Protein AF-A0A6V7U8D4-F1 (afdb_monomer_lite)

pLDDT: mean 75.94, std 15.16, range [25.27, 96.06]

Structure (mmCIF, N/CA/C/O backbone):
data_AF-A0A6V7U8D4-F1
#
_entry.id   AF-A0A6V7U8D4-F1
#
loop_
_atom_site.group_PDB
_atom_site.id
_atom_site.type_symbol
_atom_site.label_atom_id
_atom_site.label_alt_id
_atom_site.label_comp_id
_atom_site.label_asym_id
_atom_site.label_entity_id
_atom_site.label_seq_id
_atom_site.pdbx_PDB_ins_code
_atom_site.Cartn_x
_atom_site.Cartn_y
_atom_site.Cartn_z
_atom_site.occupancy
_atom_site.B_iso_or_equiv
_atom_site.auth_seq_id
_atom_site.auth_comp_id
_atom_site.auth_asym_id
_atom_site.auth_atom_id
_atom_site.pdbx_PDB_model_num
ATOM 1 N N . MET A 1 1 ? 25.204 23.123 -40.409 1.00 36.44 1 MET A N 1
ATOM 2 C CA . MET A 1 1 ? 25.335 21.677 -40.102 1.00 36.44 1 MET A CA 1
ATOM 3 C C . MET A 1 1 ? 24.260 21.137 -39.145 1.00 36.44 1 MET A C 1
ATOM 5 O O . MET A 1 1 ? 23.869 19.994 -39.330 1.00 36.44 1 MET A O 1
ATOM 9 N N . GLN A 1 2 ? 23.699 21.917 -38.206 1.00 28.41 2 GLN A N 1
ATOM 10 C CA . GLN A 1 2 ? 22.570 21.475 -37.353 1.00 28.41 2 GLN A CA 1
ATOM 11 C C . GLN A 1 2 ? 21.243 21.223 -38.108 1.00 28.41 2 GLN A C 1
ATOM 13 O O . GLN A 1 2 ? 20.547 20.263 -37.793 1.00 28.41 2 GLN A O 1
ATOM 18 N N . ASN A 1 3 ? 20.927 21.983 -39.168 1.00 29.02 3 ASN A N 1
ATOM 19 C CA . ASN A 1 3 ? 19.695 21.773 -39.959 1.00 29.02 3 ASN A CA 1
ATOM 20 C C . ASN A 1 3 ? 19.653 20.443 -40.745 1.00 29.02 3 ASN A C 1
ATOM 22 O O . ASN A 1 3 ? 18.569 19.924 -41.016 1.00 29.02 3 ASN A O 1
ATOM 26 N N . ASN A 1 4 ? 20.810 19.852 -41.071 1.00 34.81 4 ASN A N 1
ATOM 27 C CA . ASN A 1 4 ? 20.862 18.547 -41.741 1.00 34.81 4 ASN A CA 1
ATOM 28 C C . ASN A 1 4 ? 20.715 17.369 -40.763 1.00 34.81 4 ASN A C 1
ATOM 30 O O . ASN A 1 4 ? 20.136 16.364 -41.154 1.00 34.81 4 ASN A O 1
ATOM 34 N N . LYS A 1 5 ? 21.149 17.496 -39.494 1.00 42.06 5 LYS A N 1
ATOM 35 C CA . LYS A 1 5 ? 20.933 16.450 -38.470 1.00 42.06 5 LYS A CA 1
ATOM 36 C C . LYS A 1 5 ? 19.443 16.309 -38.108 1.00 42.06 5 LYS A C 1
ATOM 38 O O . LYS A 1 5 ? 18.918 15.196 -38.108 1.00 42.06 5 LYS A O 1
ATOM 43 N N . ASN A 1 6 ? 18.732 17.430 -37.945 1.00 40.34 6 ASN A N 1
ATOM 44 C CA . ASN A 1 6 ? 17.290 17.429 -37.652 1.00 40.34 6 ASN A CA 1
ATOM 45 C C . ASN A 1 6 ? 16.436 16.846 -38.793 1.00 40.34 6 ASN A C 1
ATOM 47 O O . ASN A 1 6 ? 15.439 16.173 -38.537 1.00 40.34 6 ASN A O 1
ATOM 51 N N . SER A 1 7 ? 16.811 17.072 -40.057 1.00 39.91 7 SER A N 1
ATOM 52 C CA . SER A 1 7 ? 16.085 16.502 -41.201 1.00 39.91 7 SER A CA 1
ATOM 53 C C . SER A 1 7 ? 16.335 14.999 -41.350 1.00 39.91 7 SER A C 1
ATOM 55 O O . SER A 1 7 ? 15.385 14.254 -41.594 1.00 39.91 7 SER A O 1
ATOM 57 N N . SER A 1 8 ? 17.560 14.518 -41.112 1.00 50.66 8 SER A N 1
ATOM 58 C CA . SER A 1 8 ? 17.844 13.077 -41.065 1.00 50.66 8 SER A CA 1
ATOM 59 C C . SER A 1 8 ? 17.118 12.362 -39.921 1.00 50.66 8 SER A C 1
ATOM 61 O O . SER A 1 8 ? 16.532 11.306 -40.153 1.00 50.66 8 SER A O 1
ATOM 63 N N . GLU A 1 9 ? 17.057 12.943 -38.720 1.00 53.59 9 GLU A N 1
ATOM 64 C CA . GLU A 1 9 ? 16.311 12.370 -37.589 1.00 53.59 9 GLU A CA 1
ATOM 65 C C . GLU A 1 9 ? 14.800 12.340 -37.847 1.00 53.59 9 GLU A C 1
ATOM 67 O O . GLU A 1 9 ? 14.152 11.322 -37.607 1.00 53.59 9 GLU A O 1
ATOM 72 N N . GLN A 1 10 ? 14.229 13.398 -38.430 1.00 54.47 10 GLN A N 1
ATOM 73 C CA . GLN A 1 10 ? 12.813 13.415 -38.813 1.00 54.47 10 GLN A CA 1
ATOM 74 C C . GLN A 1 10 ? 12.480 12.374 -39.892 1.00 54.47 10 GLN A C 1
ATOM 76 O O . GLN A 1 10 ? 11.413 11.756 -39.849 1.00 54.47 10 GLN A O 1
ATOM 81 N N . ILE A 1 11 ? 13.384 12.141 -40.850 1.00 58.38 11 ILE A N 1
ATOM 82 C CA . ILE A 1 11 ? 13.230 11.091 -41.868 1.00 58.38 11 ILE A CA 1
ATOM 83 C C . ILE A 1 11 ? 13.314 9.698 -41.227 1.00 58.38 11 ILE A C 1
ATOM 85 O O . ILE A 1 11 ? 12.530 8.816 -41.584 1.00 58.38 11 ILE A O 1
ATOM 89 N N . LEU A 1 12 ? 14.210 9.497 -40.257 1.00 60.81 12 LEU A N 1
ATOM 90 C CA . LEU A 1 12 ? 14.325 8.249 -39.500 1.00 60.81 12 LEU A CA 1
ATOM 91 C C . LEU A 1 12 ? 13.067 7.979 -38.662 1.00 60.81 12 LEU A C 1
ATOM 93 O O . LEU A 1 12 ? 12.501 6.892 -38.754 1.00 60.81 12 LEU A O 1
ATOM 97 N N . VAL A 1 13 ? 12.555 8.973 -37.934 1.00 61.72 13 VAL A N 1
ATOM 98 C CA . VAL A 1 13 ? 11.319 8.854 -37.138 1.00 61.72 13 VAL A CA 1
ATOM 99 C C . VAL A 1 13 ? 10.115 8.523 -38.024 1.00 61.72 13 VAL A C 1
ATOM 101 O O . VAL A 1 13 ? 9.354 7.609 -37.710 1.00 61.72 13 VAL A O 1
ATOM 104 N N . ARG A 1 14 ? 9.967 9.187 -39.181 1.00 64.56 14 ARG A N 1
ATOM 105 C CA . ARG A 1 14 ? 8.886 8.891 -40.143 1.00 64.56 14 ARG A CA 1
ATOM 106 C C . ARG A 1 14 ? 8.943 7.462 -40.686 1.00 64.56 14 ARG A C 1
ATOM 108 O O . ARG A 1 14 ? 7.897 6.885 -40.961 1.00 64.56 14 ARG A O 1
ATOM 115 N N . ARG A 1 15 ? 10.140 6.891 -40.837 1.00 68.25 15 ARG A N 1
ATOM 116 C CA . ARG A 1 15 ? 10.343 5.520 -41.338 1.00 68.25 15 ARG A CA 1
ATOM 117 C C . ARG A 1 15 ? 10.175 4.449 -40.264 1.00 68.25 15 ARG A C 1
ATOM 119 O O . ARG A 1 15 ? 9.804 3.332 -40.599 1.00 68.25 15 ARG A O 1
ATOM 126 N N . LEU A 1 16 ? 10.438 4.778 -39.000 1.00 72.06 16 LEU A N 1
ATOM 127 C CA . LEU A 1 16 ? 10.245 3.869 -37.866 1.00 72.06 16 LEU A CA 1
ATOM 128 C C . LEU A 1 16 ? 8.795 3.873 -37.355 1.00 72.06 16 LEU A C 1
ATOM 130 O O . LEU A 1 16 ? 8.356 2.884 -36.775 1.00 72.06 16 LEU A O 1
ATOM 134 N N . ARG A 1 17 ? 8.028 4.942 -37.613 1.00 76.38 17 ARG A N 1
ATOM 135 C CA . ARG A 1 17 ? 6.623 5.085 -37.192 1.00 76.38 17 ARG A CA 1
ATOM 136 C C . ARG A 1 17 ? 5.711 3.918 -37.609 1.00 76.38 17 ARG A C 1
ATOM 138 O O . ARG A 1 17 ? 5.035 3.402 -36.729 1.00 76.38 17 ARG A O 1
ATOM 145 N N . PRO A 1 18 ? 5.751 3.398 -38.854 1.00 79.31 18 PRO A N 1
ATOM 146 C CA . PRO A 1 18 ? 4.948 2.231 -39.230 1.00 79.31 18 PRO A CA 1
ATOM 147 C C . PRO A 1 18 ? 5.282 0.965 -38.427 1.00 79.31 18 PRO A C 1
ATOM 149 O O . PRO A 1 18 ? 4.420 0.109 -38.241 1.00 79.31 18 PRO A O 1
ATOM 152 N N . ILE A 1 19 ? 6.529 0.836 -37.954 1.00 78.56 19 ILE A N 1
ATOM 153 C CA . ILE A 1 19 ? 6.957 -0.284 -37.108 1.00 78.56 19 ILE A CA 1
ATOM 154 C C . ILE A 1 19 ? 6.398 -0.099 -35.692 1.00 78.56 19 ILE A C 1
ATOM 156 O O . ILE A 1 19 ? 5.855 -1.053 -35.142 1.00 78.56 19 ILE A O 1
ATOM 160 N N . TYR A 1 20 ? 6.464 1.116 -35.132 1.00 81.12 20 TYR A N 1
ATOM 161 C CA . TYR A 1 20 ? 5.838 1.442 -33.843 1.00 81.12 20 TYR A CA 1
ATOM 162 C C . TYR A 1 20 ? 4.322 1.216 -33.872 1.00 81.12 20 TYR A C 1
ATOM 164 O O . TYR A 1 20 ? 3.817 0.456 -33.053 1.00 81.12 20 TYR A O 1
ATOM 172 N N . ASP A 1 21 ? 3.623 1.745 -34.881 1.00 81.69 21 ASP A N 1
ATOM 173 C CA . ASP A 1 21 ? 2.170 1.592 -35.032 1.00 81.69 21 ASP A CA 1
ATOM 174 C C . ASP A 1 21 ? 1.763 0.105 -35.122 1.00 81.69 21 ASP A C 1
ATOM 176 O O . ASP A 1 21 ? 0.756 -0.319 -34.554 1.00 81.69 21 ASP A O 1
ATOM 180 N N . ALA A 1 22 ? 2.560 -0.723 -35.811 1.00 77.81 22 ALA A N 1
ATOM 181 C CA . ALA A 1 22 ? 2.316 -2.161 -35.915 1.00 77.81 22 ALA A CA 1
ATOM 182 C C . ALA A 1 22 ? 2.596 -2.918 -34.604 1.00 77.81 22 ALA A C 1
ATOM 184 O O . ALA A 1 22 ? 1.916 -3.906 -34.313 1.00 77.81 22 ALA A O 1
ATOM 185 N N . ILE A 1 23 ? 3.582 -2.472 -33.821 1.00 79.56 23 ILE A N 1
ATOM 186 C CA . ILE A 1 23 ? 3.894 -3.029 -32.500 1.00 79.56 23 ILE A CA 1
ATOM 187 C C . ILE A 1 23 ? 2.801 -2.660 -31.489 1.00 79.56 23 ILE A C 1
ATOM 189 O O . ILE A 1 23 ? 2.349 -3.541 -30.756 1.00 79.56 23 ILE A O 1
ATOM 193 N N . ASP A 1 24 ? 2.340 -1.409 -31.484 1.00 78.81 24 ASP A N 1
ATOM 194 C CA . ASP A 1 24 ? 1.295 -0.913 -30.578 1.00 78.81 24 ASP A CA 1
ATOM 195 C C . ASP A 1 24 ? -0.073 -1.533 -30.893 1.00 78.81 24 ASP A C 1
ATOM 197 O O . ASP A 1 24 ? -0.839 -1.861 -29.988 1.00 78.81 24 ASP A O 1
ATOM 201 N N . ALA A 1 25 ? -0.347 -1.814 -32.172 1.00 78.06 25 ALA A N 1
ATOM 202 C CA . ALA A 1 25 ? -1.522 -2.569 -32.607 1.00 78.06 25 ALA A CA 1
ATOM 203 C C . ALA A 1 25 ? -1.447 -4.084 -32.304 1.00 78.06 25 ALA A C 1
ATOM 205 O O . ALA A 1 25 ? -2.365 -4.826 -32.660 1.00 78.06 25 ALA A O 1
ATOM 206 N N . GLY A 1 26 ? -0.349 -4.581 -31.717 1.00 75.88 26 GLY A N 1
ATOM 207 C CA . GLY A 1 26 ? -0.133 -6.008 -31.445 1.00 75.88 26 GLY A CA 1
ATOM 208 C C . GLY A 1 26 ? 0.075 -6.874 -32.698 1.00 75.88 26 GLY A C 1
ATOM 209 O O . GLY A 1 26 ? 0.058 -8.104 -32.621 1.00 75.88 26 GLY A O 1
ATOM 210 N N . GLN A 1 27 ? 0.286 -6.266 -33.871 1.00 80.00 27 GLN A N 1
ATOM 211 C CA . GLN A 1 27 ? 0.456 -6.946 -35.161 1.00 80.00 27 GLN A CA 1
ATOM 212 C C . GLN A 1 27 ? 1.933 -7.274 -35.435 1.00 80.00 27 GLN A C 1
ATOM 214 O O . GLN A 1 27 ? 2.533 -6.824 -36.413 1.00 80.00 27 GLN A O 1
ATOM 219 N N . TYR A 1 28 ? 2.541 -8.110 -34.594 1.00 78.56 28 TYR A N 1
ATOM 220 C CA . TYR A 1 28 ? 3.995 -8.316 -34.602 1.00 78.56 28 TYR A CA 1
ATOM 221 C C . TYR A 1 28 ? 4.561 -8.933 -35.897 1.00 78.56 28 TYR A C 1
ATOM 223 O O . TYR A 1 28 ? 5.656 -8.575 -36.319 1.00 78.56 28 TYR A O 1
ATOM 231 N N . LYS A 1 29 ? 3.812 -9.802 -36.595 1.00 78.44 29 LYS A N 1
ATOM 232 C CA . LYS A 1 29 ? 4.232 -10.340 -37.909 1.00 78.44 29 LYS A CA 1
ATOM 233 C C . LYS A 1 29 ? 4.345 -9.239 -38.970 1.00 78.44 29 LYS A C 1
ATOM 235 O O . LYS A 1 29 ? 5.261 -9.258 -39.785 1.00 78.44 29 LYS A O 1
ATOM 240 N N . LYS A 1 30 ? 3.429 -8.267 -38.935 1.00 80.62 30 LYS A N 1
ATOM 241 C CA . LYS A 1 30 ? 3.444 -7.098 -39.820 1.00 80.62 30 LYS A CA 1
ATOM 242 C C . LYS A 1 30 ? 4.598 -6.164 -39.458 1.00 80.62 30 LYS A C 1
ATOM 244 O O . LYS A 1 30 ? 5.289 -5.698 -40.354 1.00 80.62 30 LYS A O 1
ATOM 249 N N . ALA A 1 31 ? 4.856 -5.970 -38.163 1.00 81.06 31 ALA A N 1
ATOM 250 C CA . ALA A 1 31 ? 5.999 -5.192 -37.688 1.00 81.06 31 ALA A CA 1
ATOM 251 C C . ALA A 1 31 ? 7.344 -5.759 -38.182 1.00 81.06 31 ALA A C 1
ATOM 253 O O . ALA A 1 31 ? 8.197 -4.991 -38.619 1.00 81.06 31 ALA A O 1
ATOM 254 N N . ILE A 1 32 ? 7.515 -7.089 -38.194 1.00 81.50 32 ILE A N 1
ATOM 255 C CA . ILE A 1 32 ? 8.723 -7.743 -38.735 1.00 81.50 32 ILE A CA 1
ATOM 256 C C . ILE A 1 32 ? 8.873 -7.462 -40.237 1.00 81.50 32 ILE A C 1
ATOM 258 O O . ILE A 1 32 ? 9.949 -7.068 -40.677 1.00 81.50 32 ILE A O 1
ATOM 262 N N . LEU A 1 33 ? 7.793 -7.594 -41.016 1.00 84.25 33 LEU A N 1
ATOM 263 C CA . LEU A 1 33 ? 7.818 -7.324 -42.459 1.00 84.25 33 LEU A CA 1
ATOM 264 C C . LEU A 1 33 ? 8.163 -5.862 -42.774 1.00 84.25 33 LEU A C 1
ATOM 266 O O . LEU A 1 33 ? 8.938 -5.598 -43.692 1.00 84.25 33 LEU A O 1
ATOM 270 N N . GLU A 1 34 ? 7.600 -4.911 -42.027 1.00 81.62 34 GLU A N 1
ATOM 271 C CA . GLU A 1 34 ? 7.931 -3.491 -42.184 1.00 81.62 34 GLU A CA 1
ATOM 272 C C . GLU A 1 34 ? 9.378 -3.197 -41.770 1.00 81.62 34 GLU A C 1
ATOM 274 O O . GLU A 1 34 ? 10.078 -2.459 -42.467 1.00 81.62 34 GLU A O 1
ATOM 279 N N . ALA A 1 35 ? 9.879 -3.837 -40.711 1.00 80.81 35 ALA A N 1
ATOM 280 C CA . ALA A 1 35 ? 11.279 -3.722 -40.326 1.00 80.81 35 ALA A CA 1
ATOM 281 C C . ALA A 1 35 ? 12.224 -4.293 -41.400 1.00 80.81 35 ALA A C 1
ATOM 283 O O . ALA A 1 35 ? 13.193 -3.632 -41.769 1.00 80.81 35 ALA A O 1
ATOM 284 N N . ASP A 1 36 ? 11.916 -5.453 -41.987 1.00 82.62 36 ASP A N 1
ATOM 285 C CA . ASP A 1 36 ? 12.707 -6.043 -43.076 1.00 82.62 36 ASP A CA 1
ATOM 286 C C . ASP A 1 36 ? 12.713 -5.166 -44.338 1.00 82.62 36 ASP A C 1
ATOM 288 O O . ASP A 1 36 ? 13.739 -5.051 -45.011 1.00 82.62 36 ASP A O 1
ATOM 292 N N . LYS A 1 37 ? 11.600 -4.491 -44.658 1.00 83.00 37 LYS A N 1
ATOM 293 C CA . LYS A 1 37 ? 11.551 -3.513 -45.762 1.00 83.00 37 LYS A CA 1
ATOM 294 C C . LYS A 1 37 ? 12.491 -2.334 -45.519 1.00 83.00 37 LYS A C 1
ATOM 296 O O . LYS A 1 37 ? 13.151 -1.881 -46.456 1.00 83.00 37 LYS A O 1
ATOM 301 N N . VAL A 1 38 ? 12.548 -1.834 -44.284 1.00 79.31 38 VAL A N 1
ATOM 302 C CA . VAL A 1 38 ? 13.446 -0.736 -43.903 1.00 79.31 38 VAL A CA 1
ATOM 303 C C . VAL A 1 38 ? 14.904 -1.197 -43.950 1.00 79.31 38 VAL A C 1
ATOM 305 O O . VAL A 1 38 ? 15.729 -0.505 -44.546 1.00 79.31 38 VAL A O 1
ATOM 308 N N . LEU A 1 39 ? 15.211 -2.387 -43.427 1.00 78.38 39 LEU A N 1
ATOM 309 C CA . LEU A 1 39 ? 16.568 -2.944 -43.400 1.00 78.38 39 LEU A CA 1
ATOM 310 C C . LEU A 1 39 ? 17.107 -3.297 -44.794 1.00 78.38 39 LEU A C 1
ATOM 312 O O . LEU A 1 39 ? 18.297 -3.128 -45.041 1.00 78.38 39 LEU A O 1
ATOM 316 N N . LYS A 1 40 ? 16.247 -3.707 -45.739 1.00 78.25 40 LYS A N 1
ATOM 317 C CA . LYS A 1 40 ? 16.637 -3.918 -47.148 1.00 78.25 40 LYS A CA 1
ATOM 318 C C . LYS A 1 40 ? 17.056 -2.627 -47.855 1.00 78.25 40 LYS A C 1
ATOM 320 O O . LYS A 1 40 ? 17.917 -2.666 -48.724 1.00 78.25 40 LYS A O 1
ATOM 325 N N . LYS A 1 41 ? 16.433 -1.494 -47.511 1.00 74.12 41 LYS A N 1
ATOM 326 C CA . LYS A 1 41 ? 16.740 -0.183 -48.111 1.00 74.12 41 LYS A CA 1
ATOM 327 C C . LYS A 1 41 ? 17.881 0.538 -47.394 1.00 74.12 41 LYS A C 1
ATOM 329 O O . LYS A 1 41 ? 18.626 1.278 -48.025 1.00 74.12 41 LYS A O 1
ATOM 334 N N . HIS A 1 42 ? 18.003 0.335 -46.086 1.00 69.94 42 HIS A N 1
ATOM 335 C CA . HIS A 1 42 ? 19.010 0.959 -45.236 1.00 69.94 42 HIS A CA 1
ATOM 336 C C . HIS A 1 42 ? 19.484 -0.047 -44.185 1.00 69.94 42 HIS A C 1
ATOM 338 O O . HIS A 1 42 ? 18.926 -0.136 -43.090 1.00 69.94 42 HIS A O 1
ATOM 344 N N . SER A 1 43 ? 20.530 -0.800 -44.522 1.00 64.44 43 SER A N 1
ATOM 345 C CA . SER A 1 43 ? 21.027 -1.901 -43.691 1.00 64.44 43 SER A CA 1
ATOM 346 C C . SER A 1 43 ? 21.545 -1.451 -42.322 1.00 64.44 43 SER A C 1
ATOM 348 O O . SER A 1 43 ? 21.484 -2.244 -41.386 1.00 64.44 43 SER A O 1
ATOM 350 N N . GLN A 1 44 ? 21.993 -0.197 -42.177 1.00 66.44 44 GLN A N 1
ATOM 351 C CA . GLN A 1 44 ? 22.636 0.348 -40.968 1.00 66.44 44 GLN A CA 1
ATOM 352 C C . GLN A 1 44 ? 21.694 1.070 -39.984 1.00 66.44 44 GLN A C 1
ATOM 354 O O . GLN A 1 44 ? 22.155 1.657 -39.014 1.00 66.44 44 GLN A O 1
ATOM 359 N N . ILE A 1 45 ? 20.366 1.055 -40.174 1.00 73.88 45 ILE A N 1
ATOM 360 C CA . ILE A 1 45 ? 19.467 1.718 -39.207 1.00 73.88 45 ILE A CA 1
ATOM 361 C C . ILE A 1 45 ? 19.316 0.850 -37.949 1.00 73.88 45 ILE A C 1
ATOM 363 O O . ILE A 1 45 ? 18.455 -0.032 -37.878 1.00 73.88 45 ILE A O 1
ATOM 367 N N . ASN A 1 46 ? 20.113 1.160 -36.926 1.00 72.38 46 ASN A N 1
ATOM 368 C CA . ASN A 1 46 ? 20.133 0.453 -35.643 1.00 72.38 46 ASN A CA 1
ATOM 369 C C . ASN A 1 46 ? 18.766 0.441 -34.930 1.00 72.38 46 ASN A C 1
ATOM 371 O O . ASN A 1 46 ? 18.359 -0.583 -34.379 1.00 72.38 46 ASN A O 1
ATOM 375 N N . GLY A 1 47 ? 17.978 1.517 -35.044 1.00 70.94 47 GLY A N 1
ATOM 376 C CA . GLY A 1 47 ? 16.609 1.567 -34.513 1.00 70.94 47 GLY A CA 1
ATOM 377 C C . GLY A 1 47 ? 15.655 0.545 -35.151 1.00 70.94 47 GLY A C 1
ATOM 378 O O . GLY A 1 47 ? 14.854 -0.072 -34.454 1.00 70.94 47 GLY A O 1
ATOM 379 N N . ALA A 1 48 ? 15.767 0.293 -36.460 1.00 74.62 48 ALA A N 1
ATOM 380 C CA . ALA A 1 48 ? 14.926 -0.687 -37.154 1.00 74.62 48 ALA A CA 1
ATOM 381 C C . ALA A 1 48 ? 15.305 -2.126 -36.772 1.00 74.62 48 ALA A C 1
ATOM 383 O O . ALA A 1 48 ? 14.426 -2.970 -36.602 1.00 74.62 48 ALA A O 1
ATOM 384 N N . ARG A 1 49 ? 16.603 -2.394 -36.572 1.00 79.31 49 ARG A N 1
ATOM 385 C CA . ARG A 1 49 ? 17.098 -3.679 -36.054 1.00 79.31 49 ARG A CA 1
ATOM 386 C C . ARG A 1 49 ? 16.604 -3.931 -34.624 1.00 79.31 49 ARG A C 1
ATOM 388 O O . ARG A 1 49 ? 16.127 -5.026 -34.339 1.00 79.31 49 ARG A O 1
ATOM 395 N N . ALA A 1 50 ? 16.645 -2.916 -33.755 1.00 80.44 50 ALA A N 1
ATOM 396 C CA . ALA A 1 50 ? 16.157 -3.016 -32.378 1.00 80.44 50 ALA A CA 1
ATOM 397 C C . ALA A 1 50 ? 14.643 -3.287 -32.323 1.00 80.44 50 ALA A C 1
ATOM 399 O O . ALA A 1 50 ? 14.196 -4.167 -31.591 1.00 80.44 50 ALA A O 1
ATOM 400 N N . LEU A 1 51 ? 13.847 -2.599 -33.150 1.00 81.69 51 LEU A N 1
ATOM 401 C CA . LEU A 1 51 ? 12.403 -2.846 -33.234 1.00 81.69 51 LEU A CA 1
ATOM 402 C C . LEU A 1 51 ? 12.065 -4.197 -33.876 1.00 81.69 51 LEU A C 1
ATOM 404 O O . LEU A 1 51 ? 11.103 -4.840 -33.456 1.00 81.69 51 LEU A O 1
ATOM 408 N N . LYS A 1 52 ? 12.866 -4.669 -34.843 1.00 81.75 52 LYS A N 1
ATOM 409 C CA . LYS A 1 52 ? 12.755 -6.038 -35.368 1.00 81.75 52 LYS A CA 1
ATOM 410 C C . LYS A 1 52 ? 12.995 -7.060 -34.260 1.00 81.75 52 LYS A C 1
ATOM 412 O O . LYS A 1 52 ? 12.187 -7.971 -34.103 1.00 81.75 52 LYS A O 1
ATOM 417 N N . ALA A 1 53 ? 14.062 -6.895 -33.475 1.00 80.31 53 ALA A N 1
ATOM 418 C CA . ALA A 1 53 ? 14.352 -7.762 -32.336 1.00 80.31 53 ALA A CA 1
ATOM 419 C C . ALA A 1 53 ? 13.200 -7.747 -31.317 1.00 80.31 53 ALA A C 1
ATOM 421 O O . ALA A 1 53 ? 12.759 -8.810 -30.886 1.00 80.31 53 ALA A O 1
ATOM 422 N N . LEU A 1 54 ? 12.635 -6.573 -31.012 1.00 80.62 54 LEU A N 1
ATOM 423 C CA . LEU A 1 54 ? 11.477 -6.441 -30.125 1.00 80.62 54 LEU A CA 1
ATOM 424 C C . LEU A 1 54 ? 10.247 -7.184 -30.665 1.00 80.62 54 LEU A C 1
ATOM 426 O O . LEU A 1 54 ? 9.608 -7.946 -29.942 1.00 80.62 54 LEU A O 1
ATOM 430 N N . ALA A 1 55 ? 9.926 -7.007 -31.948 1.00 79.94 55 ALA A N 1
ATOM 431 C CA . ALA A 1 55 ? 8.811 -7.701 -32.582 1.00 79.94 55 ALA A CA 1
ATOM 432 C C . ALA A 1 55 ? 9.027 -9.226 -32.601 1.00 79.94 55 ALA A C 1
ATOM 434 O O . ALA A 1 55 ? 8.093 -9.974 -32.314 1.00 79.94 55 ALA A O 1
ATOM 435 N N . LEU A 1 56 ? 10.254 -9.695 -32.860 1.00 79.00 56 LEU A N 1
ATOM 436 C CA . LEU A 1 56 ? 10.618 -11.114 -32.796 1.00 79.00 56 LEU A CA 1
ATOM 437 C C . LEU A 1 56 ? 10.439 -11.683 -31.382 1.00 79.00 56 LEU A C 1
ATOM 439 O O . LEU A 1 56 ? 9.803 -12.728 -31.231 1.00 79.00 56 LEU A O 1
ATOM 443 N N . ILE A 1 57 ? 10.899 -10.974 -30.347 1.00 75.56 57 ILE A N 1
ATOM 444 C CA . ILE A 1 57 ? 10.729 -11.371 -28.939 1.00 75.56 57 ILE A CA 1
ATOM 445 C C . ILE A 1 57 ? 9.242 -11.466 -28.579 1.00 75.56 57 ILE A C 1
ATOM 447 O O . ILE A 1 57 ? 8.808 -12.471 -28.012 1.00 75.56 57 ILE A O 1
ATOM 451 N N . ARG A 1 58 ? 8.432 -10.477 -28.978 1.00 74.31 58 ARG A N 1
ATOM 452 C CA . ARG A 1 58 ? 6.980 -10.484 -28.738 1.00 74.31 58 ARG A CA 1
ATOM 453 C C . ARG A 1 58 ? 6.247 -11.575 -29.515 1.00 74.31 58 ARG A C 1
ATOM 455 O O . ARG A 1 58 ? 5.309 -12.154 -28.976 1.00 74.31 58 ARG A O 1
ATOM 462 N N . THR A 1 59 ? 6.686 -11.925 -30.732 1.00 74.25 59 THR A N 1
ATOM 463 C CA . THR A 1 59 ? 6.143 -13.098 -31.449 1.00 74.25 59 THR A CA 1
ATOM 464 C C . THR A 1 59 ? 6.539 -14.428 -30.819 1.00 74.25 59 THR A C 1
ATOM 466 O O . THR A 1 59 ? 5.749 -15.367 -30.861 1.00 74.25 59 THR A O 1
ATOM 469 N N . GLY A 1 60 ? 7.750 -14.527 -30.261 1.00 61.75 60 GLY A N 1
ATOM 470 C CA . GLY A 1 60 ? 8.260 -15.743 -29.624 1.00 61.75 60 GLY A CA 1
ATOM 471 C C . GLY A 1 60 ? 7.667 -16.000 -28.237 1.00 61.75 60 GLY A C 1
ATOM 472 O O . GLY A 1 60 ? 7.734 -17.119 -27.739 1.00 61.75 60 GLY A O 1
ATOM 473 N N . LYS A 1 61 ? 7.042 -14.991 -27.622 1.00 53.50 61 LYS A N 1
ATOM 474 C CA . LYS A 1 61 ? 6.543 -15.030 -26.242 1.00 53.50 61 LYS A CA 1
ATOM 475 C C . LYS A 1 61 ? 5.255 -15.824 -26.004 1.00 53.50 61 LYS A C 1
ATOM 477 O O . LYS A 1 61 ? 4.715 -15.753 -24.905 1.00 53.50 61 LYS A O 1
ATOM 482 N N . PHE A 1 62 ? 4.764 -16.592 -26.975 1.00 42.97 62 PHE A N 1
ATOM 483 C CA . PHE A 1 62 ? 3.512 -17.340 -26.807 1.00 42.97 62 PHE A CA 1
ATOM 484 C C . PHE A 1 62 ? 3.673 -18.760 -26.232 1.00 42.97 62 PHE A C 1
ATOM 486 O O . PHE A 1 62 ? 2.705 -19.510 -26.216 1.00 42.97 62 PHE A O 1
ATOM 493 N N . LEU A 1 63 ? 4.854 -19.171 -25.747 1.00 39.69 63 LEU A N 1
ATOM 494 C CA . LEU A 1 63 ? 5.019 -20.552 -25.267 1.00 39.69 63 LEU A CA 1
ATOM 495 C C . LEU A 1 63 ? 5.951 -20.724 -24.062 1.00 39.69 63 LEU A C 1
ATOM 497 O O . LEU A 1 63 ? 6.868 -21.534 -24.087 1.00 39.69 63 LEU A O 1
ATOM 501 N N . ILE A 1 64 ? 5.705 -19.987 -22.978 1.00 43.00 64 ILE A N 1
ATOM 502 C CA . ILE A 1 64 ? 6.260 -20.348 -21.665 1.00 43.00 64 ILE A CA 1
ATOM 503 C C . ILE A 1 64 ? 5.148 -20.203 -20.635 1.00 43.00 64 ILE A C 1
ATOM 505 O O . ILE A 1 64 ? 5.004 -19.148 -20.028 1.00 43.00 64 ILE A O 1
ATOM 509 N N . TYR A 1 65 ? 4.340 -21.251 -20.463 1.00 38.22 65 TYR A N 1
ATOM 510 C CA . TYR A 1 65 ? 3.595 -21.407 -19.209 1.00 38.22 65 TYR A CA 1
ATOM 511 C C . TYR A 1 65 ? 3.391 -22.846 -18.735 1.00 38.22 65 TYR A C 1
ATOM 513 O O . TYR A 1 65 ? 3.032 -23.034 -17.581 1.00 38.22 65 TYR A O 1
ATOM 521 N N . TYR A 1 66 ? 3.709 -23.874 -19.522 1.00 37.06 66 TYR A N 1
ATOM 522 C CA . TYR A 1 66 ? 3.756 -25.238 -19.001 1.00 37.06 66 TYR A CA 1
ATOM 523 C C . TYR A 1 66 ? 4.893 -26.014 -19.655 1.00 37.06 66 TYR A C 1
ATOM 525 O O . TYR A 1 66 ? 4.986 -26.044 -20.876 1.00 37.06 66 TYR A O 1
ATOM 533 N N . LEU A 1 67 ? 5.689 -26.660 -18.799 1.00 31.11 67 LEU A N 1
ATOM 534 C CA . LEU A 1 67 ? 6.778 -27.608 -19.066 1.00 31.11 67 LEU A CA 1
ATOM 535 C C . LEU A 1 67 ? 8.184 -26.995 -19.148 1.00 31.11 67 LEU A C 1
ATOM 537 O O . LEU A 1 67 ? 8.552 -26.292 -20.082 1.00 31.11 67 LEU A O 1
ATOM 541 N N . ASN A 1 68 ? 8.979 -27.348 -18.133 1.00 37.69 68 ASN A N 1
ATOM 542 C CA . ASN A 1 68 ? 10.438 -27.294 -18.088 1.00 37.69 68 ASN A CA 1
ATOM 543 C C . ASN A 1 68 ? 11.058 -27.952 -19.334 1.00 37.69 68 ASN A C 1
ATOM 545 O O . ASN A 1 68 ? 11.459 -29.115 -19.301 1.00 37.69 68 ASN A O 1
ATOM 549 N N . THR A 1 69 ? 11.156 -27.232 -20.449 1.00 36.41 69 THR A N 1
ATOM 550 C CA . THR A 1 69 ? 11.928 -27.689 -21.605 1.00 36.41 69 THR A CA 1
ATOM 551 C C . THR A 1 69 ? 12.608 -26.512 -22.287 1.00 36.41 69 THR A C 1
ATOM 553 O O . THR A 1 69 ? 11.993 -25.538 -22.714 1.00 36.41 69 THR A O 1
ATOM 556 N N . PHE A 1 70 ? 13.927 -26.629 -22.350 1.00 43.28 70 PHE A N 1
ATOM 557 C CA . PHE A 1 70 ? 14.866 -25.730 -22.990 1.00 43.28 70 PHE A CA 1
ATOM 558 C C . PHE A 1 70 ? 14.690 -25.828 -24.515 1.00 43.28 70 PHE A C 1
ATOM 560 O O . PHE A 1 70 ? 15.384 -26.590 -25.178 1.00 43.28 70 PHE A O 1
ATOM 567 N N . ILE A 1 71 ? 13.733 -25.093 -25.087 1.00 40.44 71 ILE A N 1
ATOM 568 C CA . ILE A 1 71 ? 13.693 -24.837 -26.533 1.00 40.44 71 ILE A CA 1
ATOM 569 C C . ILE A 1 71 ? 13.645 -23.327 -26.722 1.00 40.44 71 ILE A C 1
ATOM 571 O O . ILE A 1 71 ? 12.591 -22.693 -26.732 1.00 40.44 71 ILE A O 1
ATOM 575 N N . ILE A 1 72 ? 14.831 -22.739 -26.844 1.00 46.59 72 ILE A N 1
ATOM 576 C CA . ILE A 1 72 ? 15.001 -21.374 -27.323 1.00 46.59 72 ILE A CA 1
ATOM 577 C C . ILE A 1 72 ? 14.570 -21.394 -28.795 1.00 46.59 72 ILE A C 1
ATOM 579 O O . ILE A 1 72 ? 15.322 -21.844 -29.654 1.00 46.59 72 ILE A O 1
ATOM 583 N N . LEU A 1 73 ? 13.328 -20.987 -29.079 1.00 53.50 73 LEU A N 1
ATOM 584 C CA . LEU A 1 73 ? 12.786 -20.891 -30.439 1.00 53.50 73 LEU A CA 1
ATOM 585 C C . LEU A 1 73 ? 13.763 -20.094 -31.323 1.00 53.50 73 LEU A C 1
ATOM 587 O O . LEU A 1 73 ? 14.177 -19.007 -30.918 1.00 53.50 73 LEU A O 1
ATOM 591 N N . ASP A 1 74 ? 14.087 -20.574 -32.529 1.00 58.78 74 ASP A N 1
ATOM 592 C CA . ASP A 1 74 ? 15.071 -19.978 -33.464 1.00 58.78 74 ASP A CA 1
ATOM 593 C C . ASP A 1 74 ? 14.965 -18.450 -33.622 1.00 58.78 74 ASP A C 1
ATOM 595 O O . ASP A 1 74 ? 15.965 -17.746 -33.745 1.00 58.78 74 ASP A O 1
ATOM 599 N N . ARG A 1 75 ? 13.749 -17.903 -33.529 1.00 64.50 75 ARG A N 1
ATOM 600 C CA . ARG A 1 75 ? 13.468 -16.459 -33.624 1.00 64.50 75 ARG A CA 1
ATOM 601 C C . ARG A 1 75 ? 13.977 -15.642 -32.436 1.00 64.50 75 ARG A C 1
ATOM 603 O O . ARG A 1 75 ? 14.306 -14.469 -32.589 1.00 64.50 75 ARG A O 1
ATOM 610 N N . THR A 1 76 ? 14.041 -16.240 -31.248 1.00 64.25 76 THR A N 1
ATOM 611 C CA . THR A 1 76 ? 14.639 -15.607 -30.063 1.00 64.25 76 THR A CA 1
ATOM 612 C C . THR A 1 76 ? 16.165 -15.616 -30.142 1.00 64.25 76 THR A C 1
ATOM 614 O O . THR A 1 76 ? 16.785 -14.624 -29.771 1.00 64.25 76 THR A O 1
ATOM 617 N N . ASN A 1 77 ? 16.769 -16.656 -30.732 1.00 67.38 77 ASN A N 1
ATOM 618 C CA . ASN A 1 77 ? 18.198 -16.674 -31.063 1.00 67.38 77 ASN A CA 1
ATOM 619 C C . ASN A 1 77 ? 18.551 -15.638 -32.141 1.00 67.38 77 ASN A C 1
ATOM 621 O O . ASN A 1 77 ? 19.538 -14.918 -31.994 1.00 67.38 77 ASN A O 1
ATOM 625 N N . GLU A 1 78 ? 17.720 -15.494 -33.178 1.00 73.25 78 GLU A N 1
ATOM 626 C CA . GLU A 1 78 ? 17.868 -14.435 -34.185 1.00 73.25 78 GLU A CA 1
ATOM 627 C C . GLU A 1 78 ? 17.807 -13.044 -33.533 1.00 73.25 78 GLU A C 1
ATOM 629 O O . GLU A 1 78 ? 18.693 -12.218 -33.753 1.00 73.25 78 GLU A O 1
ATOM 634 N N . ALA A 1 79 ? 16.825 -12.803 -32.657 1.00 73.69 79 ALA A N 1
ATOM 635 C CA . ALA A 1 79 ? 16.720 -11.548 -31.914 1.00 73.69 79 ALA A CA 1
ATOM 636 C C . ALA A 1 79 ? 17.945 -11.290 -31.016 1.00 73.69 79 ALA A C 1
ATOM 638 O O . ALA A 1 79 ? 18.447 -10.170 -30.979 1.00 73.69 79 ALA A O 1
ATOM 639 N N . LEU A 1 80 ? 18.468 -12.311 -30.328 1.00 73.81 80 LEU A N 1
ATOM 640 C CA . LEU A 1 80 ? 19.665 -12.192 -29.488 1.00 73.81 80 LEU A CA 1
ATOM 641 C C . LEU A 1 80 ? 20.932 -11.890 -30.299 1.00 73.81 80 LEU A C 1
ATOM 643 O O . LEU A 1 80 ? 21.756 -11.098 -29.846 1.00 73.81 80 LEU A O 1
ATOM 647 N N . ASN A 1 81 ? 21.085 -12.480 -31.485 1.00 77.56 81 ASN A N 1
ATOM 648 C CA . ASN A 1 81 ? 22.197 -12.172 -32.386 1.00 77.56 81 ASN A CA 1
ATOM 649 C C . ASN A 1 81 ? 22.100 -10.742 -32.926 1.00 77.56 81 ASN A C 1
ATOM 651 O O . ASN A 1 81 ? 23.099 -10.028 -32.939 1.00 77.56 81 ASN A O 1
ATOM 655 N N . ILE A 1 82 ? 20.893 -10.287 -33.285 1.00 77.00 82 ILE A N 1
ATOM 656 C CA . ILE A 1 82 ? 20.660 -8.889 -33.672 1.00 77.00 82 ILE A CA 1
ATOM 657 C C . ILE A 1 82 ? 21.041 -7.946 -32.523 1.00 77.00 82 ILE A C 1
ATOM 659 O O . ILE A 1 82 ? 21.707 -6.945 -32.759 1.00 77.00 82 ILE A O 1
ATOM 663 N N . LEU A 1 83 ? 20.666 -8.271 -31.283 1.00 78.38 83 LEU A N 1
ATOM 664 C CA . LEU A 1 83 ? 20.999 -7.455 -30.113 1.00 78.38 83 LEU A CA 1
ATOM 665 C C . LEU A 1 83 ? 22.506 -7.421 -29.824 1.00 78.38 83 LEU A C 1
ATOM 667 O O . LEU A 1 83 ? 23.023 -6.353 -29.524 1.00 78.38 83 LEU A O 1
ATOM 671 N N . ARG A 1 84 ? 23.227 -8.538 -29.979 1.00 76.88 84 ARG A N 1
ATOM 672 C CA . ARG A 1 84 ? 24.696 -8.575 -29.830 1.00 76.88 84 ARG A CA 1
ATOM 673 C C . ARG A 1 84 ? 25.407 -7.714 -30.874 1.00 76.88 84 ARG A C 1
ATOM 675 O O . ARG A 1 84 ? 26.308 -6.964 -30.524 1.00 76.88 84 ARG A O 1
ATOM 682 N N . ASN A 1 85 ? 24.965 -7.777 -32.130 1.00 77.12 85 ASN A N 1
ATOM 683 C CA . ASN A 1 85 ? 25.498 -6.916 -33.189 1.00 77.12 85 ASN A CA 1
ATOM 684 C C . ASN A 1 85 ? 25.157 -5.440 -32.927 1.00 77.12 85 ASN A C 1
ATOM 686 O O . ASN A 1 85 ? 25.946 -4.548 -33.202 1.00 77.12 85 ASN A O 1
ATOM 690 N N . LEU A 1 86 ? 23.990 -5.162 -32.341 1.00 74.44 86 LEU A N 1
ATOM 691 C CA . LEU A 1 86 ? 23.644 -3.807 -31.921 1.00 74.44 86 LEU A CA 1
ATOM 692 C C . LEU A 1 86 ? 24.499 -3.318 -30.753 1.00 74.44 86 LEU A C 1
ATOM 694 O O . LEU A 1 86 ? 24.793 -2.135 -30.704 1.00 74.44 86 LEU A O 1
ATOM 698 N N . GLU A 1 87 ? 24.913 -4.178 -29.824 1.00 71.69 87 GLU A N 1
ATOM 699 C CA . GLU A 1 87 ? 25.827 -3.789 -28.742 1.00 71.69 87 GLU A CA 1
ATOM 700 C C . GLU A 1 87 ? 27.212 -3.393 -29.264 1.00 71.69 87 GLU A C 1
ATOM 702 O O . GLU A 1 87 ? 27.798 -2.443 -28.742 1.00 71.69 87 GLU A O 1
ATOM 707 N N . THR A 1 88 ? 27.718 -4.075 -30.298 1.00 70.12 88 THR A N 1
ATOM 708 C CA . THR A 1 88 ? 28.969 -3.686 -30.964 1.00 70.12 88 THR A CA 1
ATOM 709 C C . THR A 1 88 ? 28.794 -2.393 -31.752 1.00 70.12 88 THR A C 1
ATOM 711 O O . THR A 1 88 ? 29.592 -1.478 -31.598 1.00 70.12 88 THR A O 1
ATOM 714 N N . ASP A 1 89 ? 27.703 -2.254 -32.504 1.00 68.81 89 ASP A N 1
ATOM 715 C CA . ASP A 1 89 ? 27.487 -1.087 -33.368 1.00 68.81 89 ASP A CA 1
ATOM 716 C C . ASP A 1 89 ? 27.139 0.181 -32.564 1.00 68.81 89 ASP A C 1
ATOM 718 O O . ASP A 1 89 ? 27.567 1.283 -32.902 1.00 68.81 89 ASP A O 1
ATOM 722 N N . LEU A 1 90 ? 26.418 0.041 -31.444 1.00 64.69 90 LEU A N 1
ATOM 723 C CA . LEU A 1 90 ? 26.170 1.129 -30.486 1.00 64.69 90 LEU A CA 1
ATOM 724 C C . LEU A 1 90 ? 27.434 1.546 -29.732 1.00 64.69 90 LEU A C 1
ATOM 726 O O . LEU A 1 90 ? 27.444 2.599 -29.091 1.00 64.69 90 LEU A O 1
ATOM 730 N N . ALA A 1 91 ? 28.494 0.737 -29.773 1.00 60.53 91 ALA A N 1
ATOM 731 C CA . ALA A 1 91 ? 29.789 1.205 -29.333 1.00 60.53 91 ALA A CA 1
ATOM 732 C C . ALA A 1 91 ? 30.313 2.270 -30.321 1.00 60.53 91 ALA A C 1
ATOM 734 O O . ALA A 1 91 ? 30.836 3.294 -29.886 1.00 60.53 91 ALA A O 1
ATOM 735 N N . ASP A 1 92 ? 30.146 2.091 -31.621 1.00 60.50 92 ASP A N 1
ATOM 736 C CA . ASP A 1 92 ? 30.868 2.900 -32.605 1.00 60.50 92 ASP A CA 1
ATOM 737 C C . ASP A 1 92 ? 30.091 4.138 -33.097 1.00 60.50 92 ASP A C 1
ATOM 739 O O . ASP A 1 92 ? 30.711 5.107 -33.538 1.00 60.50 92 ASP A O 1
ATOM 743 N N . GLU A 1 93 ? 28.756 4.164 -32.973 1.00 60.38 93 GLU A N 1
ATOM 744 C CA . GLU A 1 93 ? 27.911 5.276 -33.448 1.00 60.38 93 GLU A CA 1
ATOM 745 C C . GLU A 1 93 ? 27.547 6.356 -32.401 1.00 60.38 93 GLU A C 1
ATOM 747 O O . GLU A 1 93 ? 27.534 6.135 -31.189 1.00 60.38 93 GLU A O 1
ATOM 752 N N . GLU A 1 94 ? 27.189 7.552 -32.900 1.00 58.03 94 GLU A N 1
ATOM 753 C CA . GLU A 1 94 ? 26.650 8.664 -32.103 1.00 58.03 94 GLU A CA 1
ATOM 754 C C . GLU A 1 94 ? 25.331 8.279 -31.391 1.00 58.03 94 GLU A C 1
ATOM 756 O O . GLU A 1 94 ? 24.444 7.628 -31.945 1.00 58.03 94 GLU A O 1
ATOM 761 N N . PHE A 1 95 ? 25.194 8.734 -30.142 1.00 60.41 95 PHE A N 1
ATOM 762 C CA . PHE A 1 95 ? 24.080 8.470 -29.225 1.00 60.41 95 PHE A CA 1
ATOM 763 C C . PHE A 1 95 ? 22.683 8.713 -29.840 1.00 60.41 95 PHE A C 1
ATOM 765 O O . PHE A 1 95 ? 22.273 9.857 -30.032 1.00 60.41 95 PHE A O 1
ATOM 772 N N . ASN A 1 96 ? 21.909 7.640 -30.059 1.00 69.88 96 ASN A N 1
ATOM 773 C CA . ASN A 1 96 ? 20.495 7.708 -30.448 1.00 69.88 96 ASN A CA 1
ATOM 774 C C . ASN A 1 96 ? 19.599 7.119 -29.341 1.00 69.88 96 ASN A C 1
ATOM 776 O O . ASN A 1 96 ? 19.472 5.899 -29.198 1.00 69.88 96 ASN A O 1
ATOM 780 N N . GLU A 1 97 ? 18.982 8.002 -28.550 1.00 72.12 97 GLU A N 1
ATOM 781 C CA . GLU A 1 97 ? 18.184 7.676 -27.355 1.00 72.12 97 GLU A CA 1
ATOM 782 C C . GLU A 1 97 ? 17.069 6.656 -27.642 1.00 72.12 97 GLU A C 1
ATOM 784 O O . GLU A 1 97 ? 16.884 5.697 -26.888 1.00 72.12 97 GLU A O 1
ATOM 789 N N . ASN A 1 98 ? 16.392 6.799 -28.784 1.00 75.75 98 ASN A N 1
ATOM 790 C CA . ASN A 1 98 ? 15.283 5.931 -29.182 1.00 75.75 98 ASN A CA 1
ATOM 791 C C . ASN A 1 98 ? 15.733 4.478 -29.411 1.00 75.75 98 ASN A C 1
ATOM 793 O O . ASN A 1 98 ? 15.023 3.535 -29.059 1.00 75.75 98 ASN A O 1
ATOM 797 N N . THR A 1 99 ? 16.930 4.282 -29.971 1.00 78.06 99 THR A N 1
ATOM 798 C CA . THR A 1 99 ? 17.490 2.946 -30.216 1.00 78.06 99 THR A CA 1
ATOM 799 C C . THR A 1 99 ? 17.848 2.255 -28.901 1.00 78.06 99 THR A C 1
ATOM 801 O O . THR A 1 99 ? 17.516 1.085 -28.716 1.00 78.06 99 THR A O 1
ATOM 804 N N . ILE A 1 100 ? 18.461 2.978 -27.957 1.00 79.31 100 ILE A N 1
ATOM 805 C CA . ILE A 1 100 ? 18.823 2.436 -26.636 1.00 79.31 100 ILE A CA 1
ATOM 806 C C . ILE A 1 100 ? 17.566 2.052 -25.854 1.00 79.31 100 ILE A C 1
ATOM 808 O O . ILE A 1 100 ? 17.515 0.969 -25.276 1.00 79.31 100 ILE A O 1
ATOM 812 N N . GLN A 1 101 ? 16.523 2.887 -25.872 1.00 80.56 101 GLN A N 1
ATOM 813 C CA . GLN A 1 101 ? 15.253 2.554 -25.224 1.00 80.56 101 GLN A CA 1
ATOM 814 C C . GLN A 1 101 ? 14.624 1.290 -25.826 1.00 80.56 101 GLN A C 1
ATOM 816 O O . GLN A 1 101 ? 14.212 0.403 -25.075 1.00 80.56 101 GLN A O 1
ATOM 821 N N . ALA A 1 102 ? 14.611 1.152 -27.157 1.00 79.44 102 ALA A N 1
ATOM 822 C CA . ALA A 1 102 ? 14.119 -0.052 -27.828 1.00 79.44 102 ALA A CA 1
ATOM 823 C C . ALA A 1 102 ? 14.916 -1.313 -27.430 1.00 79.44 102 ALA A C 1
ATOM 825 O O . ALA A 1 102 ? 14.318 -2.349 -27.128 1.00 79.44 102 ALA A O 1
ATOM 826 N N . VAL A 1 103 ? 16.248 -1.222 -27.339 1.00 80.94 103 VAL A N 1
ATOM 827 C CA . VAL A 1 103 ? 17.115 -2.311 -26.844 1.00 80.94 103 VAL A CA 1
ATOM 828 C C . VAL A 1 103 ? 16.826 -2.629 -25.370 1.00 80.94 103 VAL A C 1
ATOM 830 O O . VAL A 1 103 ? 16.664 -3.794 -25.005 1.00 80.94 103 VAL A O 1
ATOM 833 N N . CYS A 1 104 ? 16.656 -1.616 -24.519 1.00 81.56 104 CYS A N 1
ATOM 834 C CA . CYS A 1 104 ? 16.265 -1.795 -23.121 1.00 81.56 104 CYS A CA 1
ATOM 835 C C . CYS A 1 104 ? 14.900 -2.486 -22.986 1.00 81.56 104 CYS A C 1
ATOM 837 O O . CYS A 1 104 ? 14.725 -3.321 -22.098 1.00 81.56 104 CYS A O 1
ATOM 839 N N . HIS A 1 105 ? 13.934 -2.185 -23.858 1.00 81.19 105 HIS A N 1
ATOM 840 C CA . HIS A 1 105 ? 12.659 -2.905 -23.909 1.00 81.19 105 HIS A CA 1
ATOM 841 C C . HIS A 1 105 ? 12.847 -4.373 -24.300 1.00 81.19 105 HIS A C 1
ATOM 843 O O . HIS A 1 105 ? 12.253 -5.239 -23.656 1.00 81.19 105 HIS A O 1
ATOM 849 N N . CYS A 1 106 ? 13.730 -4.667 -25.259 1.00 80.62 106 CYS A N 1
ATOM 850 C CA . CYS A 1 106 ? 14.086 -6.043 -25.605 1.00 80.62 106 CYS A CA 1
ATOM 851 C C . CYS A 1 106 ? 14.663 -6.797 -24.395 1.00 80.62 106 CYS A C 1
ATOM 853 O O . CYS A 1 106 ? 14.200 -7.889 -24.070 1.00 80.62 106 CYS A O 1
ATOM 855 N N . TYR A 1 107 ? 15.619 -6.206 -23.670 1.00 81.06 107 TYR A N 1
ATOM 856 C CA . TYR A 1 107 ? 16.228 -6.847 -22.497 1.00 81.06 107 TYR A CA 1
ATOM 857 C C . TYR A 1 107 ? 15.289 -6.998 -21.303 1.00 81.06 107 TYR A C 1
ATOM 859 O O . TYR A 1 107 ? 15.346 -8.019 -20.612 1.00 81.06 107 TYR A O 1
ATOM 867 N N . LYS A 1 108 ? 14.380 -6.040 -21.089 1.00 80.12 108 LYS A N 1
ATOM 868 C CA . LYS A 1 108 ? 13.294 -6.180 -20.107 1.00 80.12 108 LYS A CA 1
ATOM 869 C C . LYS A 1 108 ? 12.389 -7.358 -20.458 1.00 80.12 108 LYS A C 1
ATOM 871 O O . LYS A 1 108 ? 11.990 -8.110 -19.576 1.00 80.12 108 LYS A O 1
ATOM 876 N N . GLU A 1 109 ? 12.082 -7.549 -21.737 1.00 75.75 109 GLU A N 1
ATOM 877 C CA . GLU A 1 109 ? 11.231 -8.652 -22.171 1.00 75.75 109 GLU A CA 1
ATOM 878 C C . GLU A 1 109 ? 11.912 -10.018 -22.112 1.00 75.75 109 GLU A C 1
ATOM 880 O O . GLU A 1 109 ? 11.224 -10.999 -21.831 1.00 75.75 109 GLU A O 1
ATOM 885 N N . LEU A 1 110 ? 13.227 -10.066 -22.313 1.00 73.44 110 LEU A N 1
ATOM 886 C CA . LEU A 1 110 ? 14.071 -11.256 -22.160 1.00 73.44 110 LEU A CA 1
ATOM 887 C C . LEU A 1 110 ? 14.451 -11.555 -20.698 1.00 73.44 110 LEU A C 1
ATOM 889 O O . LEU A 1 110 ? 15.239 -12.465 -20.451 1.00 73.44 110 LEU A O 1
ATOM 893 N N . ASN A 1 111 ? 13.939 -10.780 -19.735 1.00 75.88 111 ASN A N 1
ATOM 894 C CA . ASN A 1 111 ? 14.258 -10.894 -18.309 1.00 75.88 111 ASN A CA 1
ATOM 895 C C . ASN A 1 111 ? 15.776 -10.922 -18.017 1.00 75.88 111 ASN A C 1
ATOM 897 O O . ASN A 1 111 ? 16.238 -11.642 -17.138 1.00 75.88 111 ASN A O 1
ATOM 901 N N . SER A 1 112 ? 16.561 -10.152 -18.779 1.00 78.81 112 SER A N 1
ATOM 902 C CA . SER A 1 112 ? 18.029 -10.113 -18.691 1.00 78.81 112 SER A CA 1
ATOM 903 C C . SER A 1 112 ? 18.515 -8.713 -18.279 1.00 78.81 112 SER A C 1
ATOM 905 O O . SER A 1 112 ? 19.059 -7.981 -19.110 1.00 78.81 112 SER A O 1
ATOM 907 N N . PRO A 1 113 ? 18.303 -8.289 -17.016 1.00 78.88 113 PRO A N 1
ATOM 908 C CA . PRO A 1 113 ? 18.634 -6.936 -16.558 1.00 78.88 113 PRO A CA 1
ATOM 909 C C . PRO A 1 113 ? 20.144 -6.648 -16.517 1.00 78.88 113 PRO A C 1
ATOM 911 O O . PRO A 1 113 ? 20.538 -5.491 -16.639 1.00 78.88 113 PRO A O 1
ATOM 914 N N . GLU A 1 114 ? 20.993 -7.672 -16.411 1.00 82.62 114 GLU A N 1
ATOM 915 C CA . GLU A 1 114 ? 22.459 -7.535 -16.401 1.00 82.62 114 GLU A CA 1
ATOM 916 C C . GLU A 1 114 ? 22.996 -6.892 -17.686 1.00 82.62 114 GLU A C 1
ATOM 918 O O . GLU A 1 114 ? 23.886 -6.045 -17.638 1.00 82.62 114 GLU A O 1
ATOM 923 N N . ARG A 1 115 ? 22.390 -7.212 -18.836 1.00 80.62 115 ARG A N 1
ATOM 924 C CA . ARG A 1 115 ? 22.791 -6.642 -20.132 1.00 80.62 115 ARG A CA 1
ATOM 925 C C . ARG A 1 115 ? 22.476 -5.152 -20.254 1.00 80.62 115 ARG A C 1
ATOM 927 O O . ARG A 1 115 ? 23.164 -4.408 -20.945 1.00 80.62 115 ARG A O 1
ATOM 934 N N . ILE A 1 116 ? 21.445 -4.692 -19.545 1.00 84.19 116 ILE A N 1
ATOM 935 C CA . ILE A 1 116 ? 21.115 -3.265 -19.470 1.00 84.19 116 ILE A CA 1
ATOM 936 C C . ILE A 1 116 ? 22.227 -2.523 -18.717 1.00 84.19 116 ILE A C 1
ATOM 938 O O . ILE A 1 116 ? 22.639 -1.443 -19.136 1.00 84.19 116 ILE A O 1
ATOM 942 N N . VAL A 1 117 ? 22.754 -3.118 -17.640 1.00 85.31 117 VAL A N 1
ATOM 943 C CA . VAL A 1 117 ? 23.881 -2.555 -16.883 1.00 85.31 117 VAL A CA 1
ATOM 944 C C . VAL A 1 117 ? 25.138 -2.491 -17.748 1.00 85.31 117 VAL A C 1
ATOM 946 O O . VAL A 1 117 ? 25.769 -1.436 -17.806 1.00 85.31 117 VAL A O 1
ATOM 949 N N . THR A 1 118 ? 25.487 -3.563 -18.470 1.00 84.69 118 THR A N 1
ATOM 950 C CA . THR A 1 118 ? 26.666 -3.553 -19.353 1.00 84.69 118 THR A CA 1
ATOM 951 C C . THR A 1 118 ? 26.543 -2.483 -20.434 1.00 84.69 118 THR A C 1
ATOM 953 O O . THR A 1 118 ? 27.476 -1.695 -20.599 1.00 84.69 118 THR A O 1
ATOM 956 N N . LEU A 1 119 ? 25.381 -2.368 -21.086 1.00 82.75 119 LEU A N 1
ATOM 957 C CA . LEU A 1 119 ? 25.119 -1.343 -22.100 1.00 82.75 119 LEU A CA 1
ATOM 958 C C . LEU A 1 119 ? 25.318 0.076 -21.546 1.00 82.75 119 LEU A C 1
ATOM 960 O O . LEU A 1 119 ? 26.120 0.845 -22.079 1.00 82.75 119 LEU A O 1
ATOM 964 N N . TYR A 1 120 ? 24.643 0.424 -20.447 1.00 84.25 120 TYR A N 1
ATOM 965 C CA . TYR A 1 120 ? 24.783 1.760 -19.865 1.00 84.25 120 TYR A CA 1
ATOM 966 C C . TYR A 1 120 ? 26.181 2.010 -19.285 1.00 84.25 120 TYR A C 1
ATOM 968 O O . TYR A 1 120 ? 26.648 3.146 -19.315 1.00 84.25 120 TYR A O 1
ATOM 976 N N . SER A 1 121 ? 26.894 0.982 -18.816 1.00 84.19 121 SER A N 1
ATOM 977 C CA . SER A 1 121 ? 28.274 1.140 -18.343 1.00 84.19 121 SER A CA 1
ATOM 978 C C . SER A 1 121 ? 29.233 1.527 -19.476 1.00 84.19 121 SER A C 1
ATOM 980 O O . SER A 1 121 ? 30.120 2.358 -19.274 1.00 84.19 121 SER A O 1
ATOM 982 N N . LEU A 1 122 ? 29.031 0.984 -20.684 1.00 81.38 122 LEU A N 1
ATOM 983 C CA . LEU A 1 122 ? 29.805 1.341 -21.875 1.00 81.38 122 LEU A CA 1
ATOM 984 C C . LEU A 1 122 ? 29.492 2.773 -22.323 1.00 81.38 122 LEU A C 1
ATOM 986 O O . LEU A 1 122 ? 30.407 3.541 -22.621 1.00 81.38 122 LEU A O 1
ATOM 990 N N . LEU A 1 123 ? 28.213 3.155 -22.305 1.00 80.06 123 LEU A N 1
ATOM 991 C CA . LEU A 1 123 ? 27.769 4.496 -22.688 1.00 80.06 123 LEU A CA 1
ATOM 992 C C . LEU A 1 123 ? 28.268 5.577 -21.720 1.00 80.06 123 LEU A C 1
ATOM 994 O O . LEU A 1 123 ? 28.756 6.614 -22.164 1.00 80.06 123 LEU A O 1
ATOM 998 N N . THR A 1 124 ? 28.214 5.328 -20.410 1.00 81.88 124 THR A N 1
ATOM 999 C CA . THR A 1 124 ? 28.708 6.272 -19.394 1.00 81.88 124 THR A CA 1
ATOM 1000 C C . THR A 1 124 ? 30.228 6.439 -19.462 1.00 81.88 124 THR A C 1
ATOM 1002 O O . THR A 1 124 ? 30.724 7.545 -19.265 1.00 81.88 124 THR A O 1
ATOM 1005 N N . LYS A 1 125 ? 30.985 5.387 -19.820 1.00 82.50 125 LYS A N 1
ATOM 1006 C CA . LYS A 1 125 ? 32.435 5.503 -20.081 1.00 82.50 125 LYS A CA 1
ATOM 1007 C C . LYS A 1 125 ? 32.744 6.397 -21.286 1.00 82.50 125 LYS A C 1
ATOM 1009 O O . LYS A 1 125 ? 33.740 7.113 -21.259 1.00 82.50 125 LYS A O 1
ATOM 1014 N N . LYS A 1 126 ? 31.905 6.367 -22.326 1.00 78.62 126 LYS A N 1
ATOM 1015 C CA . LYS A 1 126 ? 32.071 7.195 -23.536 1.00 78.62 126 LYS A CA 1
ATOM 1016 C C . LYS A 1 126 ? 31.629 8.640 -23.332 1.00 78.62 126 LYS A C 1
ATOM 1018 O O . LYS A 1 126 ? 32.290 9.556 -23.811 1.00 78.62 126 LYS A O 1
ATOM 1023 N N . TYR A 1 127 ? 30.549 8.848 -22.585 1.00 79.19 127 TYR A N 1
ATOM 1024 C CA . TYR A 1 127 ? 29.961 10.164 -22.339 1.00 79.19 127 TYR A CA 1
ATOM 1025 C C . TYR A 1 127 ? 29.863 10.462 -20.831 1.00 79.19 127 TYR A C 1
ATOM 1027 O O . TYR A 1 127 ? 28.757 10.557 -20.295 1.00 79.19 127 TYR A O 1
ATOM 1035 N N . PRO A 1 128 ? 30.999 10.661 -20.131 1.00 76.19 128 PRO A N 1
ATOM 1036 C CA . PRO A 1 128 ? 31.028 10.779 -18.668 1.00 76.19 128 PRO A CA 1
ATOM 1037 C C . PRO A 1 128 ? 30.323 12.030 -18.129 1.00 76.19 128 PRO A C 1
ATOM 1039 O O . PRO A 1 128 ? 29.882 12.041 -16.988 1.00 76.19 128 PRO A O 1
ATOM 1042 N N . LYS A 1 129 ? 30.177 13.082 -18.946 1.00 76.31 129 LYS A N 1
ATOM 1043 C CA . LYS A 1 129 ? 29.501 14.332 -18.553 1.00 76.31 129 LYS A CA 1
ATOM 1044 C C . LYS A 1 129 ? 27.973 14.291 -18.707 1.00 76.31 129 LYS A C 1
ATOM 1046 O O . LYS A 1 129 ? 27.312 15.277 -18.399 1.00 76.31 129 LYS A O 1
ATOM 1051 N N . ASN A 1 130 ? 27.398 13.202 -19.226 1.00 81.56 130 ASN A N 1
ATOM 1052 C CA . ASN A 1 130 ? 25.958 13.122 -19.465 1.00 81.56 130 ASN A CA 1
ATOM 1053 C C . ASN A 1 130 ? 25.214 12.572 -18.238 1.00 81.56 130 ASN A C 1
ATOM 1055 O O . ASN A 1 130 ? 25.139 11.362 -18.018 1.00 81.56 130 ASN A O 1
ATOM 1059 N N . GLU A 1 131 ? 24.590 13.475 -17.485 1.00 84.69 131 GLU A N 1
ATOM 1060 C CA . GLU A 1 131 ? 23.787 13.168 -16.295 1.00 84.69 131 GLU A CA 1
ATOM 1061 C C . GLU A 1 131 ? 22.664 12.148 -16.563 1.00 84.69 131 GLU A C 1
ATOM 1063 O O . GLU A 1 131 ? 22.390 11.283 -15.731 1.00 84.69 131 GLU A O 1
ATOM 1068 N N . LYS A 1 132 ? 22.012 12.196 -17.736 1.00 84.69 132 LYS A N 1
ATOM 1069 C CA . LYS A 1 132 ? 20.903 11.281 -18.071 1.00 84.69 132 LYS A CA 1
ATOM 1070 C C . LYS A 1 132 ? 21.360 9.822 -18.129 1.00 84.69 132 LYS A C 1
ATOM 1072 O O . LYS A 1 132 ? 20.675 8.952 -17.602 1.00 84.69 132 LYS A O 1
ATOM 1077 N N . LEU A 1 133 ? 22.525 9.562 -18.725 1.00 83.75 133 LEU A N 1
ATOM 1078 C CA . LEU A 1 133 ? 23.083 8.211 -18.844 1.00 83.75 133 LEU A CA 1
ATOM 1079 C C . LEU A 1 133 ? 23.467 7.633 -17.483 1.00 83.75 133 LEU A C 1
ATOM 1081 O O . LEU A 1 133 ? 23.156 6.480 -17.189 1.00 83.75 133 LEU A O 1
ATOM 1085 N N . ALA A 1 134 ? 24.083 8.452 -16.633 1.00 86.19 134 ALA A N 1
ATOM 1086 C CA . ALA A 1 134 ? 24.434 8.054 -15.277 1.00 86.19 134 ALA A CA 1
ATOM 1087 C C . ALA A 1 134 ? 23.186 7.763 -14.417 1.00 86.19 134 ALA A C 1
ATOM 1089 O O . ALA A 1 134 ? 23.186 6.795 -13.655 1.00 86.19 134 ALA A O 1
ATOM 1090 N N . ARG A 1 135 ? 22.090 8.521 -14.587 1.00 88.31 135 ARG A N 1
ATOM 1091 C CA . ARG A 1 135 ? 20.796 8.208 -13.949 1.00 88.31 135 ARG A CA 1
ATOM 1092 C C . ARG A 1 135 ? 20.208 6.878 -14.417 1.00 88.31 135 ARG A C 1
ATOM 1094 O O . ARG A 1 135 ? 19.780 6.077 -13.590 1.00 88.31 135 ARG A O 1
ATOM 1101 N N . GLU A 1 136 ? 20.196 6.616 -15.721 1.00 86.69 136 GLU A N 1
ATOM 1102 C CA . GLU A 1 136 ? 19.691 5.340 -16.244 1.00 86.69 136 GLU A CA 1
ATOM 1103 C C . GLU A 1 136 ? 20.549 4.152 -15.789 1.00 86.69 136 GLU A C 1
ATOM 1105 O O . GLU A 1 136 ? 20.008 3.104 -15.428 1.00 86.69 136 GLU A O 1
ATOM 1110 N N . LEU A 1 137 ? 21.874 4.327 -15.704 1.00 88.31 137 LEU A N 1
ATOM 1111 C CA . LEU A 1 137 ? 22.778 3.325 -15.137 1.00 88.31 137 LEU A CA 1
ATOM 1112 C C . LEU A 1 137 ? 22.458 3.048 -13.659 1.00 88.31 137 LEU A C 1
ATOM 1114 O O . LEU A 1 137 ? 22.389 1.888 -13.253 1.00 88.31 137 LEU A O 1
ATOM 1118 N N . PHE A 1 138 ? 22.189 4.087 -12.863 1.00 91.25 138 PHE A N 1
ATOM 1119 C CA . PHE A 1 138 ? 21.736 3.936 -11.477 1.00 91.25 138 PHE A CA 1
ATOM 1120 C C . PHE A 1 138 ? 20.445 3.100 -11.384 1.00 91.25 138 PHE A C 1
ATOM 1122 O O . PHE A 1 138 ? 20.383 2.143 -10.609 1.00 91.25 138 PHE A O 1
ATOM 1129 N N . PHE A 1 139 ? 19.434 3.381 -12.218 1.00 89.12 139 PHE A N 1
ATOM 1130 C CA . PHE A 1 139 ? 18.200 2.583 -12.259 1.00 89.12 139 PHE A CA 1
ATOM 1131 C C . PHE A 1 139 ? 18.409 1.160 -12.786 1.00 89.12 139 PHE A C 1
ATOM 1133 O O . PHE A 1 139 ? 17.670 0.248 -12.406 1.00 89.12 139 PHE A O 1
ATOM 1140 N N . ALA A 1 140 ? 19.402 0.936 -13.648 1.00 87.31 140 ALA A N 1
ATOM 1141 C CA . ALA A 1 140 ? 19.783 -0.403 -14.077 1.00 87.31 140 ALA A CA 1
ATOM 1142 C C . ALA A 1 140 ? 20.335 -1.226 -12.898 1.00 87.31 140 ALA A C 1
ATOM 1144 O O . ALA A 1 140 ? 19.871 -2.347 -12.686 1.00 87.31 140 ALA A O 1
ATOM 1145 N N . HIS A 1 141 ? 21.214 -0.645 -12.074 1.00 89.38 141 HIS A N 1
ATOM 1146 C CA . HIS A 1 141 ? 21.744 -1.302 -10.871 1.00 89.38 141 HIS A CA 1
ATOM 1147 C C . HIS A 1 141 ? 20.676 -1.593 -9.805 1.00 89.38 141 HIS A C 1
ATOM 1149 O O . HIS A 1 141 ? 20.761 -2.613 -9.120 1.00 89.38 141 HIS A O 1
ATOM 1155 N N . ILE A 1 142 ? 19.621 -0.769 -9.703 1.00 87.44 142 ILE A N 1
ATOM 1156 C CA . ILE A 1 142 ? 18.466 -1.070 -8.833 1.00 87.44 142 ILE A CA 1
ATOM 1157 C C . ILE A 1 142 ? 17.827 -2.410 -9.218 1.00 87.44 142 ILE A C 1
ATOM 1159 O O . ILE A 1 142 ? 17.476 -3.206 -8.347 1.00 87.44 142 ILE A O 1
ATOM 1163 N N . ARG A 1 143 ? 17.693 -2.688 -10.522 1.00 85.31 143 ARG A N 1
ATOM 1164 C CA . ARG A 1 143 ? 17.065 -3.926 -11.011 1.00 85.31 143 ARG A CA 1
ATOM 1165 C C . ARG A 1 143 ? 17.928 -5.159 -10.746 1.00 85.31 143 ARG A C 1
ATOM 1167 O O . ARG A 1 143 ? 17.372 -6.221 -10.485 1.00 85.31 143 ARG A O 1
ATOM 1174 N N . THR A 1 144 ? 19.254 -5.024 -10.785 1.00 85.75 144 THR A N 1
ATOM 1175 C CA . THR A 1 144 ? 20.198 -6.114 -10.478 1.00 85.75 144 THR A CA 1
ATOM 1176 C C . THR A 1 144 ? 20.522 -6.237 -8.985 1.00 85.75 144 THR A C 1
ATOM 1178 O O . THR A 1 144 ? 21.231 -7.162 -8.601 1.00 85.75 144 THR A O 1
ATOM 1181 N N . LYS A 1 145 ? 19.985 -5.344 -8.136 1.00 87.06 145 LYS A N 1
ATOM 1182 C CA . LYS A 1 145 ? 20.242 -5.264 -6.683 1.00 87.06 145 LYS A CA 1
ATOM 1183 C C . LYS A 1 145 ? 21.721 -5.073 -6.319 1.00 87.06 145 LYS A C 1
ATOM 1185 O O . LYS A 1 145 ? 22.151 -5.452 -5.228 1.00 87.06 145 LYS A O 1
ATOM 1190 N N . ASP A 1 146 ? 22.494 -4.466 -7.217 1.00 88.69 146 ASP A N 1
ATOM 1191 C CA . ASP A 1 146 ? 23.895 -4.127 -6.976 1.00 88.69 146 ASP A CA 1
ATOM 1192 C C . ASP A 1 146 ? 24.001 -2.726 -6.368 1.00 88.69 146 ASP A C 1
ATOM 1194 O O . ASP A 1 146 ? 24.218 -1.715 -7.042 1.00 88.69 146 ASP A O 1
ATOM 1198 N N . PHE A 1 147 ? 23.805 -2.671 -5.055 1.00 90.75 147 PHE A N 1
ATOM 1199 C CA . PHE A 1 147 ? 23.712 -1.413 -4.323 1.00 90.75 147 PHE A CA 1
ATOM 1200 C C . PHE A 1 147 ? 25.072 -0.727 -4.104 1.00 90.75 147 PHE A C 1
ATOM 1202 O O . PHE A 1 147 ? 25.116 0.467 -3.796 1.00 90.75 147 PHE A O 1
ATOM 1209 N N . ARG A 1 148 ? 26.193 -1.442 -4.293 1.00 89.56 148 ARG A N 1
ATOM 1210 C CA . ARG A 1 148 ? 27.545 -0.879 -4.147 1.00 89.56 148 ARG A CA 1
ATOM 1211 C C . ARG A 1 148 ? 27.882 0.040 -5.315 1.00 89.56 148 ARG A C 1
ATOM 1213 O O . ARG A 1 148 ? 28.283 1.184 -5.100 1.00 89.56 148 ARG A O 1
ATOM 1220 N N . HIS A 1 149 ? 27.681 -0.432 -6.544 1.00 89.38 149 HIS A N 1
ATOM 1221 C CA . HIS A 1 149 ? 27.868 0.408 -7.729 1.00 89.38 149 HIS A CA 1
ATOM 1222 C C . HIS A 1 149 ? 26.814 1.519 -7.793 1.00 89.38 149 HIS A C 1
ATOM 1224 O O . HIS A 1 149 ? 27.136 2.652 -8.152 1.00 89.38 149 HIS A O 1
ATOM 1230 N N . GLN A 1 150 ? 25.589 1.241 -7.333 1.00 92.19 150 GLN A N 1
ATOM 1231 C CA . GLN A 1 150 ? 24.541 2.250 -7.183 1.00 92.19 150 GLN A CA 1
ATOM 1232 C C . GLN A 1 150 ? 24.994 3.434 -6.302 1.00 92.19 150 GLN A C 1
ATOM 1234 O O . GLN A 1 150 ? 24.866 4.591 -6.708 1.00 92.19 150 GLN A O 1
ATOM 1239 N N . GLN A 1 151 ? 25.588 3.153 -5.133 1.00 92.81 151 GLN A N 1
ATOM 1240 C CA . GLN A 1 151 ? 26.130 4.181 -4.239 1.00 92.81 151 GLN A CA 1
ATOM 1241 C C . GLN A 1 151 ? 27.239 4.999 -4.915 1.00 92.81 151 GLN A C 1
ATOM 1243 O O . GLN A 1 151 ? 27.256 6.225 -4.787 1.00 92.81 151 GLN A O 1
ATOM 1248 N N . GLN A 1 152 ? 28.166 4.344 -5.624 1.00 91.31 152 GLN A N 1
ATOM 1249 C CA . GLN A 1 152 ? 29.281 5.018 -6.301 1.00 91.31 152 GLN A CA 1
ATOM 1250 C C . GLN A 1 152 ? 28.780 6.007 -7.357 1.00 91.31 152 GLN A C 1
ATOM 1252 O O . GLN A 1 152 ? 29.210 7.160 -7.366 1.00 91.31 152 GLN A O 1
ATOM 1257 N N . ILE A 1 153 ? 27.828 5.582 -8.191 1.00 90.44 153 ILE A N 1
ATOM 1258 C CA . ILE A 1 153 ? 27.233 6.421 -9.237 1.00 90.44 153 ILE A CA 1
ATOM 1259 C C . ILE A 1 153 ? 26.482 7.601 -8.621 1.00 90.44 153 ILE A C 1
ATOM 1261 O O . ILE A 1 153 ? 26.689 8.735 -9.039 1.00 90.44 153 ILE A O 1
ATOM 1265 N N . ALA A 1 154 ? 25.650 7.364 -7.603 1.00 91.38 154 ALA A N 1
ATOM 1266 C CA . ALA A 1 154 ? 24.908 8.436 -6.941 1.00 91.38 154 ALA A CA 1
ATOM 1267 C C . ALA A 1 154 ? 25.837 9.453 -6.255 1.00 91.38 154 ALA A C 1
ATOM 1269 O O . ALA A 1 154 ? 25.612 10.657 -6.336 1.00 91.38 154 ALA A O 1
ATOM 1270 N N . THR A 1 155 ? 26.923 8.980 -5.637 1.00 89.69 155 THR A N 1
ATOM 1271 C CA . THR A 1 155 ? 27.935 9.851 -5.019 1.00 89.69 155 THR A CA 1
ATOM 1272 C C . THR A 1 155 ? 28.667 10.685 -6.069 1.00 89.69 155 THR A C 1
ATOM 1274 O O . THR A 1 155 ? 28.927 11.863 -5.836 1.00 89.69 155 THR A O 1
ATOM 1277 N N . GLN A 1 156 ? 28.991 10.095 -7.222 1.00 89.56 156 GLN A N 1
ATOM 1278 C CA . GLN A 1 156 ? 29.618 10.809 -8.331 1.00 89.56 156 GLN A CA 1
ATOM 1279 C C . GLN A 1 156 ? 28.674 11.870 -8.912 1.00 89.56 156 GLN A C 1
ATOM 1281 O O . GLN A 1 156 ? 29.051 13.032 -9.010 1.00 89.56 156 GLN A O 1
ATOM 1286 N N . LEU A 1 157 ? 27.417 11.503 -9.174 1.00 88.44 157 LEU A N 1
ATOM 1287 C CA . LEU A 1 157 ? 26.375 12.430 -9.621 1.00 88.44 157 LEU A CA 1
ATOM 1288 C C . LEU A 1 157 ? 26.188 13.602 -8.656 1.00 88.44 157 LEU A C 1
ATOM 1290 O O . LEU A 1 157 ? 26.049 14.743 -9.092 1.00 88.44 157 LEU A O 1
ATOM 1294 N N . TYR A 1 158 ? 26.214 13.338 -7.348 1.00 88.88 158 TYR A N 1
ATOM 1295 C CA . TYR A 1 158 ? 26.119 14.389 -6.342 1.00 88.88 158 TYR A CA 1
ATOM 1296 C C . TYR A 1 158 ? 27.323 15.335 -6.373 1.00 88.88 158 TYR A C 1
ATOM 1298 O O . TYR A 1 158 ? 27.137 16.543 -6.304 1.00 88.88 158 TYR A O 1
ATOM 1306 N N . LYS A 1 159 ? 28.547 14.819 -6.534 1.00 88.81 159 LYS A N 1
ATOM 1307 C CA . LYS A 1 159 ? 29.746 15.665 -6.669 1.00 88.81 159 LYS A CA 1
ATOM 1308 C C . LYS A 1 159 ? 29.696 16.553 -7.911 1.00 88.81 159 LYS A C 1
ATOM 1310 O O . LYS A 1 159 ? 30.136 17.695 -7.845 1.00 88.81 159 LYS A O 1
ATOM 1315 N N . ASP A 1 160 ? 29.156 16.030 -9.008 1.00 86.44 160 ASP A N 1
ATOM 1316 C CA . ASP A 1 160 ? 29.154 16.722 -10.297 1.00 86.44 160 ASP A CA 1
ATOM 1317 C C . ASP A 1 160 ? 28.026 17.763 -10.412 1.00 86.44 160 ASP A C 1
ATOM 1319 O O . ASP A 1 160 ? 28.200 18.792 -11.061 1.00 86.44 160 ASP A O 1
ATOM 1323 N N . THR A 1 161 ? 26.873 17.519 -9.781 1.00 84.81 161 THR A N 1
ATOM 1324 C CA . THR A 1 161 ? 25.671 18.374 -9.911 1.00 84.81 161 THR A CA 1
ATOM 1325 C C . THR A 1 161 ? 25.305 19.143 -8.640 1.00 84.81 161 THR A C 1
ATOM 1327 O O . THR A 1 161 ? 24.523 20.087 -8.705 1.00 84.81 161 THR A O 1
ATOM 1330 N N . ASN A 1 162 ? 25.833 18.735 -7.481 1.00 85.06 162 ASN A N 1
ATOM 1331 C CA . ASN A 1 162 ? 25.492 19.240 -6.146 1.00 85.06 162 ASN A CA 1
ATOM 1332 C C . ASN A 1 162 ? 23.982 19.216 -5.814 1.00 85.06 162 ASN A C 1
ATOM 1334 O O . ASN A 1 162 ? 23.513 19.966 -4.961 1.00 85.06 162 ASN A O 1
ATOM 1338 N N . MET A 1 163 ? 23.203 18.356 -6.482 1.00 85.06 163 MET A N 1
ATOM 1339 C CA . MET A 1 163 ? 21.756 18.256 -6.266 1.00 85.06 163 MET A CA 1
ATOM 1340 C C . MET A 1 163 ? 21.434 17.349 -5.063 1.00 85.06 163 MET A C 1
ATOM 1342 O O . MET A 1 163 ? 21.793 16.166 -5.095 1.00 85.06 163 MET A O 1
ATOM 1346 N N . PRO A 1 164 ? 20.687 17.824 -4.042 1.00 83.81 164 PRO A N 1
ATOM 1347 C CA . PRO A 1 164 ? 20.364 17.044 -2.838 1.00 83.81 164 PRO A CA 1
ATOM 1348 C C . PRO A 1 164 ? 19.717 15.677 -3.118 1.00 83.81 164 PRO A C 1
ATOM 1350 O O . PRO A 1 164 ? 19.989 14.703 -2.415 1.00 83.81 164 PRO A O 1
ATOM 1353 N N . GLN A 1 165 ? 18.937 15.569 -4.201 1.00 86.88 165 GLN A N 1
ATOM 1354 C CA . GLN A 1 165 ? 18.288 14.326 -4.629 1.00 86.88 165 GLN A CA 1
ATOM 1355 C C . GLN A 1 165 ? 19.287 13.177 -4.833 1.00 86.88 165 GLN A C 1
ATOM 1357 O O . GLN A 1 165 ? 19.022 12.050 -4.413 1.00 86.88 165 GLN A O 1
ATOM 1362 N N . TYR A 1 166 ? 20.453 13.445 -5.429 1.00 88.88 166 TYR A N 1
ATOM 1363 C CA . TYR A 1 166 ? 21.471 12.413 -5.652 1.00 88.88 166 TYR A CA 1
ATOM 1364 C C . TYR A 1 166 ? 22.195 12.017 -4.365 1.00 88.88 166 TYR A C 1
ATOM 1366 O O . TYR A 1 166 ? 22.584 10.858 -4.215 1.00 88.88 166 TYR A O 1
ATOM 1374 N N . CYS A 1 167 ? 22.304 12.933 -3.398 1.00 87.06 167 CYS A N 1
ATOM 1375 C CA . CYS A 1 167 ? 22.768 12.588 -2.057 1.00 87.06 167 CYS A CA 1
ATOM 1376 C C . CYS A 1 167 ? 21.790 11.610 -1.385 1.00 87.06 167 CYS A C 1
ATOM 1378 O O . CYS A 1 167 ? 22.210 10.559 -0.901 1.00 87.06 167 CYS A O 1
ATOM 1380 N N . CYS A 1 168 ? 20.479 11.870 -1.454 1.00 87.12 168 CYS A N 1
ATOM 1381 C CA . CYS A 1 168 ? 19.457 10.940 -0.960 1.00 87.12 168 CYS A CA 1
ATOM 1382 C C . CYS A 1 168 ? 19.498 9.584 -1.673 1.00 87.12 168 CYS A C 1
ATOM 1384 O O . CYS A 1 168 ? 19.329 8.551 -1.031 1.00 87.12 168 CYS A O 1
ATOM 1386 N N . TRP A 1 169 ? 19.772 9.556 -2.979 1.00 90.94 169 TRP A N 1
ATOM 1387 C CA . TRP A 1 169 ? 19.965 8.305 -3.717 1.00 90.94 169 TRP A CA 1
ATOM 1388 C C . TRP A 1 169 ? 21.173 7.517 -3.210 1.00 90.94 169 TRP A C 1
ATOM 1390 O O . TRP A 1 169 ? 21.086 6.298 -3.053 1.00 90.94 169 TRP A O 1
ATOM 1400 N N . ALA A 1 170 ? 22.282 8.195 -2.906 1.00 90.50 170 ALA A N 1
ATOM 1401 C CA . ALA A 1 170 ? 23.455 7.563 -2.312 1.00 90.50 170 ALA A CA 1
ATOM 1402 C C . ALA A 1 170 ? 23.140 7.011 -0.911 1.00 90.50 170 ALA A C 1
ATOM 1404 O O . ALA A 1 170 ? 23.451 5.855 -0.635 1.00 90.50 170 ALA A O 1
ATOM 1405 N N . ILE A 1 171 ? 22.456 7.790 -0.066 1.00 89.44 171 ILE A N 1
ATOM 1406 C CA . ILE A 1 171 ? 22.017 7.375 1.277 1.00 89.44 171 ILE A CA 1
ATOM 1407 C C . ILE A 1 171 ? 21.082 6.162 1.195 1.00 89.44 171 ILE A C 1
ATOM 1409 O O . ILE A 1 171 ? 21.296 5.176 1.896 1.00 89.44 171 ILE A O 1
ATOM 1413 N N . MET A 1 172 ? 20.098 6.181 0.292 1.00 89.56 172 MET A N 1
ATOM 1414 C CA . MET A 1 172 ? 19.199 5.047 0.071 1.00 89.56 172 MET A CA 1
ATOM 1415 C C . MET A 1 172 ? 19.971 3.808 -0.403 1.00 89.56 172 MET A C 1
ATOM 1417 O O . MET A 1 172 ? 19.717 2.705 0.064 1.00 89.56 172 MET A O 1
ATOM 1421 N N . SER A 1 173 ? 20.970 3.975 -1.273 1.00 91.12 173 SER A N 1
ATOM 1422 C CA . SER A 1 173 ? 21.826 2.863 -1.712 1.00 91.12 173 SER A CA 1
ATOM 1423 C C . SER A 1 173 ? 22.605 2.249 -0.540 1.00 91.12 173 SER A C 1
ATOM 1425 O O . SER A 1 173 ? 22.722 1.029 -0.445 1.00 91.12 173 SER A O 1
ATOM 1427 N N . ILE A 1 174 ? 23.108 3.080 0.380 1.00 89.00 174 ILE A N 1
ATOM 1428 C CA . ILE A 1 174 ? 23.797 2.637 1.604 1.00 89.00 174 ILE A CA 1
ATOM 1429 C C . ILE A 1 174 ? 22.833 1.884 2.531 1.00 89.00 174 ILE A C 1
ATOM 1431 O O . ILE A 1 174 ? 23.177 0.815 3.035 1.00 89.00 174 ILE A O 1
ATOM 1435 N N . LEU A 1 175 ? 21.613 2.398 2.713 1.00 88.50 175 LEU A N 1
ATOM 1436 C CA . LEU A 1 175 ? 20.551 1.726 3.467 1.00 88.50 175 LEU A CA 1
ATOM 1437 C C . LEU A 1 175 ? 20.238 0.341 2.896 1.00 88.50 175 LEU A C 1
ATOM 1439 O O . LEU A 1 175 ? 20.212 -0.643 3.632 1.00 88.50 175 LEU A O 1
ATOM 1443 N N . MET A 1 176 ? 20.062 0.248 1.577 1.00 89.00 176 MET A N 1
ATOM 1444 C CA . MET A 1 176 ? 19.780 -1.015 0.894 1.00 89.00 176 MET A CA 1
ATOM 1445 C C . MET A 1 176 ? 20.923 -2.032 1.050 1.00 89.00 176 MET A C 1
ATOM 1447 O O . MET A 1 176 ? 20.657 -3.219 1.250 1.00 89.00 176 MET A O 1
ATOM 1451 N N . GLN A 1 177 ? 22.188 -1.585 1.048 1.00 89.19 177 GLN A N 1
ATOM 1452 C CA . GLN A 1 177 ? 23.337 -2.435 1.405 1.00 89.19 177 GLN A CA 1
ATOM 1453 C C . GLN A 1 177 ? 23.271 -2.908 2.865 1.00 89.19 177 GLN A C 1
ATOM 1455 O O . GLN A 1 177 ? 23.558 -4.072 3.150 1.00 89.19 177 GLN A O 1
ATOM 1460 N N . GLY A 1 178 ? 22.870 -2.029 3.787 1.00 86.00 178 GLY A N 1
ATOM 1461 C CA . GLY A 1 178 ? 22.691 -2.367 5.198 1.00 86.00 178 GLY A CA 1
ATOM 1462 C C . GLY A 1 178 ? 21.634 -3.454 5.410 1.00 86.00 178 GLY A C 1
ATOM 1463 O O . GLY A 1 178 ? 21.869 -4.412 6.145 1.00 86.00 178 GLY A O 1
ATOM 1464 N N . TYR A 1 179 ? 20.512 -3.382 4.688 1.00 85.00 179 TYR A N 1
ATOM 1465 C CA . TYR A 1 179 ? 19.476 -4.416 4.745 1.00 85.00 179 TYR A CA 1
ATOM 1466 C C . TYR A 1 179 ? 19.936 -5.775 4.199 1.00 85.00 179 TYR A C 1
ATOM 1468 O O . TYR A 1 179 ? 19.483 -6.805 4.699 1.00 85.00 179 TYR A O 1
ATOM 1476 N N . GLN A 1 180 ? 20.851 -5.806 3.221 1.00 85.12 180 GLN A N 1
ATOM 1477 C CA . GLN A 1 180 ? 21.465 -7.059 2.760 1.00 85.12 180 GLN A CA 1
ATOM 1478 C C . GLN A 1 180 ? 22.424 -7.647 3.805 1.00 85.12 180 GLN A C 1
ATOM 1480 O O . GLN A 1 180 ? 22.446 -8.859 3.999 1.00 85.12 180 GLN A O 1
ATOM 1485 N N . ASN A 1 181 ? 23.201 -6.801 4.491 1.00 84.62 181 ASN A N 1
ATOM 1486 C CA . ASN A 1 181 ? 24.250 -7.219 5.422 1.00 84.62 181 ASN A CA 1
ATOM 1487 C C . ASN A 1 181 ? 24.145 -6.500 6.775 1.00 84.62 181 ASN A C 1
ATOM 1489 O O . ASN A 1 181 ? 24.903 -5.567 7.046 1.00 84.62 181 ASN A O 1
ATOM 1493 N N . LYS A 1 182 ? 23.285 -7.005 7.672 1.00 79.50 182 LYS A N 1
ATOM 1494 C CA . LYS A 1 182 ? 23.029 -6.407 9.002 1.00 79.50 182 LYS A CA 1
ATOM 1495 C C . LYS A 1 182 ? 24.301 -6.105 9.814 1.00 79.50 182 LYS A C 1
ATOM 1497 O O . LYS A 1 182 ? 24.412 -5.040 10.401 1.00 79.50 182 LYS A O 1
ATOM 1502 N N . LYS A 1 183 ? 25.309 -6.990 9.788 1.00 79.38 183 LYS A N 1
ATOM 1503 C CA . LYS A 1 183 ? 26.580 -6.785 10.520 1.00 79.38 183 LYS A CA 1
ATOM 1504 C C . LYS A 1 183 ? 27.373 -5.566 10.028 1.00 79.38 183 LYS A C 1
ATOM 1506 O O . LYS A 1 183 ? 27.915 -4.817 10.831 1.00 79.38 183 LYS A O 1
ATOM 1511 N N . LEU A 1 184 ? 27.456 -5.371 8.710 1.00 79.38 184 LEU A N 1
ATOM 1512 C CA . LEU A 1 184 ? 28.132 -4.211 8.108 1.00 79.38 184 LEU A CA 1
ATOM 1513 C C . LEU A 1 184 ? 27.280 -2.938 8.219 1.00 79.38 184 LEU A C 1
ATOM 1515 O O . LEU A 1 184 ? 27.824 -1.830 8.233 1.00 79.38 184 LEU A O 1
ATOM 1519 N N . ALA A 1 185 ? 25.960 -3.111 8.314 1.00 77.81 185 ALA A N 1
ATOM 1520 C CA . ALA A 1 185 ? 24.992 -2.038 8.465 1.00 77.81 185 ALA A CA 1
ATOM 1521 C C . ALA A 1 185 ? 25.276 -1.192 9.711 1.00 77.81 185 ALA A C 1
ATOM 1523 O O . ALA A 1 185 ? 25.529 0.009 9.594 1.00 77.81 185 ALA A O 1
ATOM 1524 N N . ASP A 1 186 ? 25.334 -1.839 10.876 1.00 76.31 186 ASP A N 1
ATOM 1525 C CA . ASP A 1 186 ? 25.464 -1.150 12.162 1.00 76.31 186 ASP A CA 1
ATOM 1526 C C . ASP A 1 186 ? 26.855 -0.550 12.386 1.00 76.31 186 ASP A C 1
ATOM 1528 O O . ASP A 1 186 ? 26.972 0.542 12.954 1.00 76.31 186 ASP A O 1
ATOM 1532 N N . LEU A 1 187 ? 27.898 -1.234 11.899 1.00 80.62 187 LEU A N 1
ATOM 1533 C CA . LEU A 1 187 ? 29.298 -0.853 12.099 1.00 80.62 187 LEU A CA 1
ATOM 1534 C C . LEU A 1 187 ? 29.731 0.351 11.252 1.00 80.62 187 LEU A C 1
ATOM 1536 O O . LEU A 1 187 ? 30.478 1.195 11.741 1.00 80.62 187 LEU A O 1
ATOM 1540 N N . MET A 1 188 ? 29.309 0.432 9.983 1.00 83.25 188 MET A N 1
ATOM 1541 C CA . MET A 1 188 ? 29.870 1.415 9.040 1.00 83.25 188 MET A CA 1
ATOM 1542 C C . MET A 1 188 ? 28.831 2.112 8.160 1.00 83.25 188 MET A C 1
ATOM 1544 O O . MET A 1 188 ? 28.915 3.326 7.971 1.00 83.25 188 MET A O 1
ATOM 1548 N N . LEU A 1 189 ? 27.854 1.380 7.620 1.00 84.25 189 LEU A N 1
ATOM 1549 C CA . LEU A 1 189 ? 26.954 1.920 6.595 1.00 84.25 189 LEU A CA 1
ATOM 1550 C C . LEU A 1 189 ? 25.936 2.913 7.174 1.00 84.25 189 LEU A C 1
ATOM 1552 O O . LEU A 1 189 ? 25.838 4.037 6.684 1.00 84.25 189 LEU A O 1
ATOM 1556 N N . PHE A 1 190 ? 25.227 2.554 8.245 1.00 85.81 190 PHE A N 1
ATOM 1557 C CA . PHE A 1 190 ? 24.275 3.460 8.892 1.00 85.81 190 PHE A CA 1
ATOM 1558 C C . PHE A 1 190 ? 24.920 4.727 9.485 1.00 85.81 190 PHE A C 1
ATOM 1560 O O . PHE A 1 190 ? 24.379 5.806 9.239 1.00 85.81 190 PHE A O 1
ATOM 1567 N N . PRO A 1 191 ? 26.084 4.675 10.174 1.00 86.50 191 PRO A N 1
ATOM 1568 C CA . PRO A 1 191 ? 26.744 5.901 10.630 1.00 86.50 191 PRO A CA 1
ATOM 1569 C C . PRO A 1 191 ? 27.204 6.806 9.476 1.00 86.50 191 PRO A C 1
ATOM 1571 O O . PRO A 1 191 ? 27.193 8.029 9.603 1.00 86.50 191 PRO A O 1
ATOM 1574 N N . LEU A 1 192 ? 27.611 6.231 8.338 1.00 85.81 192 LEU A N 1
ATOM 1575 C CA . LEU A 1 192 ? 27.967 7.010 7.151 1.00 85.81 192 LEU A CA 1
ATOM 1576 C C . LEU A 1 192 ? 26.740 7.707 6.549 1.00 85.81 192 LEU A C 1
ATOM 1578 O O . LEU A 1 192 ? 26.794 8.906 6.276 1.00 85.81 192 LEU A O 1
ATOM 1582 N N . ALA A 1 193 ? 25.646 6.965 6.361 1.00 87.81 193 ALA A N 1
ATOM 1583 C CA . ALA A 1 193 ? 24.380 7.490 5.857 1.00 87.81 193 ALA A CA 1
ATOM 1584 C C . ALA A 1 193 ? 23.855 8.642 6.729 1.00 87.81 193 ALA A C 1
ATOM 1586 O O . ALA A 1 193 ? 23.428 9.670 6.210 1.00 87.81 193 ALA A O 1
ATOM 1587 N N . GLU A 1 194 ? 23.963 8.508 8.048 1.00 84.25 194 GLU A N 1
ATOM 1588 C CA . GLU A 1 194 ? 23.561 9.527 9.014 1.00 84.25 194 GLU A CA 1
ATOM 1589 C C . GLU A 1 194 ? 24.382 10.813 8.894 1.00 84.25 194 GLU A C 1
ATOM 1591 O O . GLU A 1 194 ? 23.802 11.886 8.735 1.00 84.25 194 GLU A O 1
ATOM 1596 N N . LYS A 1 195 ? 25.715 10.707 8.843 1.00 85.88 195 LYS A N 1
ATOM 1597 C CA . LYS A 1 195 ? 26.600 11.863 8.615 1.00 85.88 195 LYS A CA 1
ATOM 1598 C C . LYS A 1 195 ? 26.350 12.544 7.273 1.00 85.88 195 LYS A C 1
ATOM 1600 O O . LYS A 1 195 ? 26.559 13.747 7.143 1.00 85.88 195 LYS A O 1
ATOM 1605 N N . MET A 1 196 ? 25.969 11.786 6.244 1.00 83.81 196 MET A N 1
ATOM 1606 C CA . MET A 1 196 ? 25.587 12.361 4.951 1.00 83.81 196 MET A CA 1
ATOM 1607 C C . MET A 1 196 ? 24.258 13.110 5.043 1.00 83.81 196 MET A C 1
ATOM 1609 O O . MET A 1 196 ? 24.112 14.162 4.428 1.00 83.81 196 MET A O 1
ATOM 1613 N N . LEU A 1 197 ? 23.317 12.591 5.828 1.00 85.25 197 LEU A N 1
ATOM 1614 C CA . LEU A 1 197 ? 21.990 13.164 5.996 1.00 85.25 197 LEU A CA 1
ATOM 1615 C C . LEU A 1 197 ? 21.991 14.409 6.895 1.00 85.25 197 LEU A C 1
ATOM 1617 O O . LEU A 1 197 ? 21.272 15.353 6.603 1.00 85.25 197 LEU A O 1
ATOM 1621 N N . GLU A 1 198 ? 22.837 14.457 7.927 1.00 84.06 198 GLU A N 1
ATOM 1622 C CA . GLU A 1 198 ? 23.038 15.644 8.782 1.00 84.06 198 GLU A CA 1
ATOM 1623 C C . GLU A 1 198 ? 23.610 16.846 8.020 1.00 84.06 198 GLU A C 1
ATOM 1625 O O . GLU A 1 198 ? 23.383 17.992 8.396 1.00 84.06 198 GLU A O 1
ATOM 1630 N N . LYS A 1 199 ? 24.340 16.598 6.926 1.00 84.50 199 LYS A N 1
ATOM 1631 C CA . LYS A 1 199 ? 24.858 17.658 6.050 1.00 84.50 199 LYS A CA 1
ATOM 1632 C C . LYS A 1 199 ? 23.784 18.283 5.162 1.00 84.50 199 LYS A C 1
ATOM 1634 O O . LYS A 1 199 ? 24.051 19.318 4.557 1.00 84.50 199 LYS A O 1
ATOM 1639 N N . LEU A 1 200 ? 22.613 17.656 5.038 1.00 82.19 200 LEU A N 1
ATOM 1640 C CA . LEU A 1 200 ? 21.516 18.173 4.230 1.00 82.19 200 LEU A CA 1
ATOM 1641 C C . LEU A 1 200 ? 20.610 19.055 5.100 1.00 82.19 200 LEU A C 1
ATOM 1643 O O . LEU A 1 200 ? 20.148 18.604 6.150 1.00 82.19 200 LEU A O 1
ATOM 1647 N N . PRO A 1 201 ? 20.319 20.299 4.685 1.00 80.12 201 PRO A N 1
ATOM 1648 C CA . PRO A 1 201 ? 19.417 21.153 5.440 1.00 80.12 201 PRO A CA 1
ATOM 1649 C C . PRO A 1 201 ? 17.993 20.585 5.401 1.00 80.12 201 PRO A C 1
ATOM 1651 O O . PRO A 1 201 ? 17.524 20.090 4.373 1.00 80.12 201 PRO A O 1
ATOM 1654 N N . ILE A 1 202 ? 17.276 20.714 6.521 1.00 75.00 202 ILE A N 1
ATOM 1655 C CA . ILE A 1 202 ? 15.912 20.183 6.690 1.00 75.00 202 ILE A CA 1
ATOM 1656 C C . ILE A 1 202 ? 14.971 20.711 5.593 1.00 75.00 202 ILE A C 1
ATOM 1658 O O . ILE A 1 202 ? 14.173 19.953 5.054 1.00 75.00 202 ILE A O 1
ATOM 1662 N N . ASN A 1 203 ? 15.119 21.975 5.182 1.00 75.31 203 ASN A N 1
ATOM 1663 C CA . ASN A 1 203 ? 14.296 22.580 4.129 1.00 75.31 203 ASN A CA 1
ATOM 1664 C C . ASN A 1 203 ? 14.434 21.881 2.768 1.00 75.31 203 ASN A C 1
ATOM 1666 O O . ASN A 1 203 ? 13.439 21.735 2.058 1.00 75.31 203 ASN A O 1
ATOM 1670 N N . ASP A 1 204 ? 15.641 21.441 2.401 1.00 77.06 204 ASP A N 1
ATOM 1671 C CA . ASP A 1 204 ? 15.849 20.716 1.145 1.00 77.06 204 ASP A CA 1
ATOM 1672 C C . ASP A 1 204 ? 15.267 19.308 1.244 1.00 77.06 204 ASP A C 1
ATOM 1674 O O . ASP A 1 204 ? 14.655 18.825 0.294 1.00 77.06 204 ASP A O 1
ATOM 1678 N N . LEU A 1 205 ? 15.374 18.680 2.418 1.00 75.19 205 LEU A N 1
ATOM 1679 C CA . LEU A 1 205 ? 14.765 17.382 2.691 1.00 75.19 205 LEU A CA 1
ATOM 1680 C C . LEU A 1 205 ? 13.234 17.428 2.588 1.00 75.19 205 LEU A C 1
ATOM 1682 O O . LEU A 1 205 ? 12.646 16.539 1.979 1.00 75.19 205 LEU A O 1
ATOM 1686 N N . CYS A 1 206 ? 12.605 18.485 3.111 1.00 71.62 206 CYS A N 1
ATOM 1687 C CA . CYS A 1 206 ? 11.157 18.701 3.037 1.00 71.62 206 CYS A CA 1
ATOM 1688 C C . CYS A 1 206 ? 10.661 18.959 1.607 1.00 71.62 206 CYS A C 1
ATOM 1690 O O . CYS A 1 206 ? 9.534 18.605 1.275 1.00 71.62 206 CYS A O 1
ATOM 1692 N N . ARG A 1 207 ? 11.482 19.573 0.745 1.00 72.25 207 ARG A N 1
ATOM 1693 C CA . ARG A 1 207 ? 11.135 19.808 -0.669 1.00 72.25 207 ARG A CA 1
ATOM 1694 C C . ARG A 1 207 ? 11.217 18.545 -1.523 1.00 72.25 207 ARG A C 1
ATOM 1696 O O . ARG A 1 207 ? 10.642 18.504 -2.609 1.00 72.25 207 ARG A O 1
ATOM 1703 N N . MET A 1 208 ? 11.957 17.536 -1.072 1.00 73.00 208 MET A N 1
ATOM 1704 C CA . MET A 1 208 ? 12.153 16.298 -1.814 1.00 73.00 208 MET A CA 1
ATOM 1705 C C . MET A 1 208 ? 11.057 15.281 -1.506 1.00 73.00 208 MET A C 1
ATOM 1707 O O . MET A 1 208 ? 10.786 14.954 -0.353 1.00 73.00 208 MET A O 1
ATOM 1711 N N . GLN A 1 209 ? 10.494 14.691 -2.559 1.00 66.31 209 GLN A N 1
ATOM 1712 C CA . GLN A 1 209 ? 9.570 13.568 -2.431 1.00 66.31 209 GLN A CA 1
ATOM 1713 C C . GLN A 1 209 ? 10.288 12.372 -1.779 1.00 66.31 209 GLN A C 1
ATOM 1715 O O . GLN A 1 209 ? 11.222 11.821 -2.363 1.00 66.31 209 GLN A O 1
ATOM 1720 N N . GLY A 1 210 ? 9.865 11.969 -0.577 1.00 73.50 210 GLY A N 1
ATOM 1721 C CA . GLY A 1 210 ? 10.461 10.841 0.153 1.00 73.50 210 GLY A CA 1
ATOM 1722 C C . GLY A 1 210 ? 11.643 11.194 1.071 1.00 73.50 210 GLY A C 1
ATOM 1723 O O . GLY A 1 210 ? 12.254 10.293 1.649 1.00 73.50 210 GLY A O 1
ATOM 1724 N N . GLY A 1 211 ? 12.033 12.472 1.171 1.00 79.00 211 GLY A N 1
ATOM 1725 C CA . GLY A 1 211 ? 13.199 12.887 1.959 1.00 79.00 211 GLY A CA 1
ATOM 1726 C C . GLY A 1 211 ? 13.005 12.698 3.466 1.00 79.00 211 GLY A C 1
ATOM 1727 O O . GLY A 1 211 ? 13.890 12.197 4.161 1.00 79.00 211 GLY A O 1
ATOM 1728 N N . ILE A 1 212 ? 11.830 13.060 3.978 1.00 80.50 212 ILE A N 1
ATOM 1729 C CA . ILE A 1 212 ? 11.494 12.935 5.403 1.00 80.50 212 ILE A CA 1
ATOM 1730 C C . ILE A 1 212 ? 11.447 11.460 5.795 1.00 80.50 212 ILE A C 1
ATOM 1732 O O . ILE A 1 212 ? 12.041 11.060 6.796 1.00 80.50 212 ILE A O 1
ATOM 1736 N N . GLU A 1 213 ? 10.818 10.634 4.961 1.00 81.50 213 GLU A N 1
ATOM 1737 C CA . GLU A 1 213 ? 10.730 9.191 5.138 1.00 81.50 213 GLU A CA 1
ATOM 1738 C C . GLU A 1 213 ? 12.116 8.556 5.202 1.00 81.50 213 GLU A C 1
ATOM 1740 O O . GLU A 1 213 ? 12.343 7.684 6.034 1.00 81.50 213 GLU A O 1
ATOM 1745 N N . LEU A 1 214 ? 13.069 9.026 4.393 1.00 84.31 214 LEU A N 1
ATOM 1746 C CA . LEU A 1 214 ? 14.451 8.555 4.446 1.00 84.31 214 LEU A CA 1
ATOM 1747 C C . LEU A 1 214 ? 15.093 8.806 5.820 1.00 84.31 214 LEU A C 1
ATOM 1749 O O . LEU A 1 214 ? 15.735 7.905 6.363 1.00 84.31 214 LEU A O 1
ATOM 1753 N N . ARG A 1 215 ? 14.910 9.998 6.411 1.00 83.25 215 ARG A N 1
ATOM 1754 C CA . ARG A 1 215 ? 15.419 10.298 7.766 1.00 83.25 215 ARG A CA 1
ATOM 1755 C C . ARG A 1 215 ? 14.723 9.463 8.829 1.00 83.25 215 ARG A C 1
ATOM 1757 O O . ARG A 1 215 ? 15.399 8.956 9.719 1.00 83.25 215 ARG A O 1
ATOM 1764 N N . LEU A 1 216 ? 13.412 9.277 8.714 1.00 83.44 216 LEU A N 1
ATOM 1765 C CA . LEU A 1 216 ? 12.650 8.450 9.647 1.00 83.44 216 LEU A CA 1
ATOM 1766 C C . LEU A 1 216 ? 13.085 6.984 9.588 1.00 83.44 216 LEU A C 1
ATOM 1768 O O . LEU A 1 216 ? 13.370 6.404 10.629 1.00 83.44 216 LEU A O 1
ATOM 1772 N N . ILE A 1 217 ? 13.234 6.413 8.390 1.00 83.69 217 ILE A N 1
ATOM 1773 C CA . ILE A 1 217 ? 13.731 5.042 8.198 1.00 83.69 217 ILE A CA 1
ATOM 1774 C C . ILE A 1 217 ? 15.128 4.886 8.811 1.00 83.69 217 ILE A C 1
ATOM 1776 O O . ILE A 1 217 ? 15.397 3.886 9.476 1.00 83.69 217 ILE A O 1
ATOM 1780 N N . MET A 1 218 ? 16.010 5.877 8.637 1.00 82.69 218 MET A N 1
ATOM 1781 C CA . MET A 1 218 ? 17.337 5.868 9.261 1.00 82.69 218 MET A CA 1
ATOM 1782 C C . MET A 1 218 ? 17.255 5.835 10.792 1.00 82.69 218 MET A C 1
ATOM 1784 O O . MET A 1 218 ? 17.880 4.976 11.413 1.00 82.69 218 MET A O 1
ATOM 1788 N N . LEU A 1 219 ? 16.483 6.736 11.403 1.00 83.31 219 LEU A N 1
ATOM 1789 C CA . LEU A 1 219 ? 16.347 6.811 12.862 1.00 83.31 219 LEU A CA 1
ATOM 1790 C C . LEU A 1 219 ? 15.705 5.541 13.441 1.00 83.31 219 LEU A C 1
ATOM 1792 O O . LEU A 1 219 ? 16.186 5.009 14.443 1.00 83.31 219 LEU A O 1
ATOM 1796 N N . GLU A 1 220 ? 14.692 4.996 12.762 1.00 81.62 220 GLU A N 1
ATOM 1797 C CA . GLU A 1 220 ? 14.049 3.726 13.117 1.00 81.62 220 GLU A CA 1
ATOM 1798 C C . GLU A 1 220 ? 15.015 2.544 13.022 1.00 81.62 220 GLU A C 1
ATOM 1800 O O . GLU A 1 220 ? 15.087 1.736 13.946 1.00 81.62 220 GLU A O 1
ATOM 1805 N N . SER A 1 221 ? 15.808 2.460 11.947 1.00 76.06 221 SER A N 1
ATOM 1806 C CA . SER A 1 221 ? 16.787 1.378 11.761 1.00 76.06 221 SER A CA 1
ATOM 1807 C C . SER A 1 221 ? 17.856 1.338 12.857 1.00 76.06 221 SER A C 1
ATOM 1809 O O . SER A 1 221 ? 18.421 0.283 13.130 1.00 76.06 221 SER A O 1
ATOM 1811 N N . ARG A 1 222 ? 18.103 2.477 13.516 1.00 77.12 222 ARG A N 1
ATOM 1812 C CA . ARG A 1 222 ? 19.038 2.630 14.637 1.00 77.12 222 ARG A CA 1
ATOM 1813 C C . ARG A 1 222 ? 18.377 2.511 16.011 1.00 77.12 222 ARG A C 1
ATOM 1815 O O . ARG A 1 222 ? 19.073 2.617 17.015 1.00 77.12 222 ARG A O 1
ATOM 1822 N N . GLY A 1 223 ? 17.055 2.346 16.073 1.00 76.62 223 GLY A N 1
ATOM 1823 C CA . GLY A 1 223 ? 16.300 2.330 17.327 1.00 76.62 223 GLY A CA 1
ATOM 1824 C C . GLY A 1 223 ? 16.217 3.687 18.040 1.00 76.62 223 GLY A C 1
ATOM 1825 O O . GLY A 1 223 ? 15.785 3.739 19.189 1.00 76.62 223 GLY A O 1
ATOM 1826 N N . ARG A 1 224 ? 16.589 4.800 17.387 1.00 82.25 224 ARG A N 1
ATOM 1827 C CA . ARG A 1 224 ? 16.516 6.169 17.941 1.00 82.25 224 ARG A CA 1
ATOM 1828 C C . ARG A 1 224 ? 15.097 6.732 17.793 1.00 82.25 224 ARG A C 1
ATOM 1830 O O . ARG A 1 224 ? 14.866 7.719 17.100 1.00 82.25 224 ARG A O 1
ATOM 1837 N N . ILE A 1 225 ? 14.128 6.068 18.421 1.00 79.31 225 ILE A N 1
ATOM 1838 C CA . ILE A 1 225 ? 12.694 6.362 18.262 1.00 79.31 225 ILE A CA 1
ATOM 1839 C C . ILE A 1 225 ? 12.343 7.762 18.794 1.00 79.31 225 ILE A C 1
ATOM 1841 O O . ILE A 1 225 ? 11.591 8.489 18.149 1.00 79.31 225 ILE A O 1
ATOM 1845 N N . SER A 1 226 ? 12.927 8.176 19.923 1.00 78.06 226 SER A N 1
ATOM 1846 C CA . SER A 1 226 ? 12.655 9.483 20.542 1.00 78.06 226 SER A CA 1
ATOM 1847 C C . SER A 1 226 ? 13.017 10.662 19.636 1.00 78.06 226 SER A C 1
ATOM 1849 O O . SER A 1 226 ? 12.280 11.638 19.556 1.00 78.06 226 SER A O 1
ATOM 1851 N N . GLU A 1 227 ? 14.120 10.555 18.900 1.00 80.81 227 GLU A N 1
ATOM 1852 C CA . GLU A 1 227 ? 14.550 11.604 17.971 1.00 80.81 227 GLU A CA 1
ATOM 1853 C C . GLU A 1 227 ? 13.716 11.622 16.692 1.00 80.81 227 GLU A C 1
ATOM 1855 O O . GLU A 1 227 ? 13.508 12.679 16.101 1.00 80.81 227 GLU A O 1
ATOM 1860 N N . ALA A 1 228 ? 13.212 10.461 16.262 1.00 82.31 228 ALA A N 1
ATOM 1861 C CA . ALA A 1 228 ? 12.280 10.390 15.141 1.00 82.31 228 ALA A CA 1
ATOM 1862 C C . ALA A 1 228 ? 10.970 11.120 15.466 1.00 82.31 228 ALA A C 1
ATOM 1864 O O . ALA A 1 228 ? 10.436 11.825 14.613 1.00 82.31 228 ALA A O 1
ATOM 1865 N N . ILE A 1 229 ? 10.489 10.989 16.704 1.00 79.69 229 ILE A N 1
ATOM 1866 C CA . ILE A 1 229 ? 9.322 11.715 17.216 1.00 79.69 229 ILE A CA 1
ATOM 1867 C C . ILE A 1 229 ? 9.581 13.224 17.201 1.00 79.69 229 ILE A C 1
ATOM 1869 O O . ILE A 1 229 ? 8.819 13.960 16.576 1.00 79.69 229 ILE A O 1
ATOM 1873 N N . GLU A 1 230 ? 10.674 13.679 17.825 1.00 81.25 230 GLU A N 1
ATOM 1874 C CA . GLU A 1 230 ? 11.021 15.107 17.889 1.00 81.25 230 GLU A CA 1
ATOM 1875 C C . GLU A 1 230 ? 11.138 15.715 16.484 1.00 81.25 230 GLU A C 1
ATOM 1877 O O . GLU A 1 230 ? 10.634 16.805 16.212 1.00 81.25 230 GLU A O 1
ATOM 1882 N N . PHE A 1 231 ? 11.733 14.971 15.552 1.00 82.50 231 PHE A N 1
ATOM 1883 C CA . PHE A 1 231 ? 11.851 15.390 14.164 1.00 82.50 231 PHE A CA 1
ATOM 1884 C C . PHE A 1 231 ? 10.487 15.597 13.488 1.00 82.50 231 PHE A C 1
ATOM 1886 O O . PHE A 1 231 ? 10.295 16.613 12.816 1.00 82.50 231 PHE A O 1
ATOM 1893 N N . ILE A 1 232 ? 9.523 14.686 13.679 1.00 79.56 232 ILE A N 1
ATOM 1894 C CA . ILE A 1 232 ? 8.167 14.850 13.126 1.00 79.56 232 ILE A CA 1
ATOM 1895 C C . ILE A 1 232 ? 7.457 16.047 13.765 1.00 79.56 232 ILE A C 1
ATOM 1897 O O . ILE A 1 232 ? 6.850 16.834 13.039 1.00 79.56 232 ILE A O 1
ATOM 1901 N N . GLU A 1 233 ? 7.560 16.225 15.084 1.00 77.31 233 GLU A N 1
ATOM 1902 C CA . GLU A 1 233 ? 6.941 17.357 15.790 1.00 77.31 233 GLU A CA 1
ATOM 1903 C C . GLU A 1 233 ? 7.482 18.707 15.282 1.00 77.31 233 GLU A C 1
ATOM 1905 O O . GLU A 1 233 ? 6.720 19.655 15.069 1.00 77.31 233 GLU A O 1
ATOM 1910 N N . VAL A 1 234 ? 8.791 18.802 15.017 1.00 80.88 234 VAL A N 1
ATOM 1911 C CA . VAL A 1 234 ? 9.413 19.997 14.420 1.00 80.88 234 VAL A CA 1
ATOM 1912 C C . VAL A 1 234 ? 8.911 20.231 12.995 1.00 80.88 234 VAL A C 1
ATOM 1914 O O . VAL A 1 234 ? 8.614 21.369 12.625 1.00 80.88 234 VAL A O 1
ATOM 1917 N N . ILE A 1 235 ? 8.790 19.170 12.196 1.00 77.06 235 ILE A N 1
ATOM 1918 C CA . ILE A 1 235 ? 8.328 19.243 10.806 1.00 77.06 235 ILE A CA 1
ATOM 1919 C C . ILE A 1 235 ? 6.863 19.673 10.721 1.00 77.06 235 ILE A C 1
ATOM 1921 O O . ILE A 1 235 ? 6.534 20.530 9.904 1.00 77.06 235 ILE A O 1
ATOM 1925 N N . GLN A 1 236 ? 5.981 19.132 11.563 1.00 71.88 236 GLN A N 1
ATOM 1926 C CA . GLN A 1 236 ? 4.553 19.471 11.553 1.00 71.88 236 GLN A CA 1
ATOM 1927 C C . GLN A 1 236 ? 4.297 20.959 11.823 1.00 71.88 236 GLN A C 1
ATOM 1929 O O . GLN A 1 236 ? 3.340 21.530 11.298 1.00 71.88 236 GLN A O 1
ATOM 1934 N N . ARG A 1 237 ? 5.179 21.617 12.587 1.00 72.56 237 ARG A N 1
ATOM 1935 C CA . ARG A 1 237 ? 5.118 23.068 12.831 1.00 72.56 237 ARG A CA 1
ATOM 1936 C C . ARG A 1 237 ? 5.497 23.900 11.601 1.00 72.56 237 ARG A C 1
ATOM 1938 O O . ARG A 1 237 ? 5.181 25.089 11.546 1.00 72.56 237 ARG A O 1
ATOM 1945 N N . GLN A 1 238 ? 6.161 23.312 10.606 1.00 70.38 238 GLN A N 1
ATOM 1946 C CA . GLN A 1 238 ? 6.527 23.995 9.368 1.00 70.38 238 GLN A CA 1
ATOM 1947 C C . GLN A 1 238 ? 5.358 23.967 8.370 1.00 70.38 238 GLN A C 1
ATOM 1949 O O . GLN A 1 238 ? 4.799 22.922 8.050 1.00 70.38 238 GLN A O 1
ATOM 1954 N N . ARG A 1 239 ? 5.001 25.130 7.810 1.00 55.66 239 ARG A N 1
ATOM 1955 C CA . ARG A 1 239 ? 3.853 25.320 6.892 1.00 55.66 239 ARG A CA 1
ATOM 1956 C C . ARG A 1 239 ? 4.054 24.764 5.467 1.00 55.66 239 ARG A C 1
ATOM 1958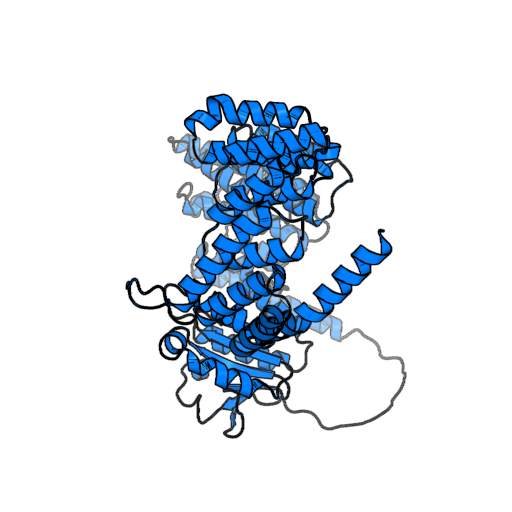 O O . ARG A 1 239 ? 3.454 25.269 4.525 1.00 55.66 239 ARG A O 1
ATOM 1965 N N . LEU A 1 240 ? 4.914 23.767 5.280 1.00 61.00 240 LEU A N 1
ATOM 1966 C CA . LEU A 1 240 ? 5.328 23.298 3.951 1.00 61.00 240 LEU A CA 1
ATOM 1967 C C . LEU A 1 240 ? 4.516 22.099 3.423 1.00 61.00 240 LEU A C 1
ATOM 1969 O O . LEU A 1 240 ? 4.716 21.708 2.277 1.00 61.00 240 LEU A O 1
ATOM 1973 N N . PHE A 1 241 ? 3.603 21.529 4.218 1.00 63.75 241 PHE A N 1
ATOM 1974 C CA . PHE A 1 241 ? 2.959 20.244 3.912 1.00 63.75 241 PHE A CA 1
ATOM 1975 C C . PHE A 1 241 ? 1.532 20.362 3.391 1.00 63.75 241 PHE A C 1
ATOM 1977 O O . PHE A 1 241 ? 0.727 21.137 3.916 1.00 63.75 241 PHE A O 1
ATOM 1984 N N . THR A 1 242 ? 1.210 19.513 2.410 1.00 64.12 242 THR A N 1
ATOM 1985 C CA . THR A 1 242 ? -0.176 19.243 2.017 1.00 64.12 242 THR A CA 1
ATOM 1986 C C . THR A 1 242 ? -0.898 18.478 3.127 1.00 64.12 242 THR A C 1
ATOM 1988 O O . THR A 1 242 ? -0.268 17.827 3.964 1.00 64.12 242 THR A O 1
ATOM 1991 N N . ASP A 1 243 ? -2.228 18.524 3.151 1.00 62.69 243 ASP A N 1
ATOM 1992 C CA . ASP A 1 243 ? -2.996 17.854 4.208 1.00 62.69 243 ASP A CA 1
ATOM 1993 C C . ASP A 1 243 ? -2.841 16.322 4.175 1.00 62.69 243 ASP A C 1
ATOM 1995 O O . ASP A 1 243 ? -2.851 15.676 5.223 1.00 62.69 243 ASP A O 1
ATOM 1999 N N . ILE A 1 244 ? -2.572 15.743 2.998 1.00 59.25 244 ILE A N 1
ATOM 2000 C CA . ILE A 1 244 ? -2.264 14.311 2.836 1.00 59.25 244 ILE A CA 1
ATOM 2001 C C . ILE A 1 244 ? -0.942 13.952 3.529 1.00 59.25 244 ILE A C 1
ATOM 2003 O O . ILE A 1 244 ? -0.850 12.919 4.196 1.00 59.25 244 ILE A O 1
ATOM 2007 N N . ASP A 1 245 ? 0.079 14.800 3.402 1.00 66.69 245 ASP A N 1
ATOM 2008 C CA . ASP A 1 245 ? 1.383 14.564 4.029 1.00 66.69 245 ASP A CA 1
ATOM 2009 C C . ASP A 1 245 ? 1.291 14.690 5.553 1.00 66.69 245 ASP A C 1
ATOM 2011 O O . ASP A 1 245 ? 1.870 13.879 6.276 1.00 66.69 245 ASP A O 1
ATOM 2015 N N . LYS A 1 246 ? 0.481 15.633 6.057 1.00 68.00 246 LYS A N 1
ATOM 2016 C CA . LYS A 1 246 ? 0.203 15.759 7.497 1.00 68.00 246 LYS A CA 1
ATOM 2017 C C . LYS A 1 246 ? -0.469 14.506 8.058 1.00 68.00 246 LYS A C 1
ATOM 2019 O O . LYS A 1 246 ? -0.019 14.004 9.085 1.00 68.00 246 LYS A O 1
ATOM 2024 N N . MET A 1 247 ? -1.487 13.965 7.377 1.00 64.44 247 MET A N 1
ATOM 2025 C CA . MET A 1 247 ? -2.139 12.714 7.797 1.00 64.44 247 MET A CA 1
ATOM 2026 C C . MET A 1 247 ? -1.151 11.541 7.822 1.00 64.44 247 MET A C 1
ATOM 2028 O O . MET A 1 247 ? -1.092 10.799 8.800 1.00 64.44 247 MET A O 1
ATOM 2032 N N . ARG A 1 248 ? -0.322 11.387 6.781 1.00 71.44 248 ARG A N 1
ATOM 2033 C CA . ARG A 1 248 ? 0.695 10.320 6.722 1.00 71.44 248 ARG A CA 1
ATOM 2034 C C . ARG A 1 248 ? 1.715 10.427 7.852 1.00 71.44 248 ARG A C 1
ATOM 2036 O O . ARG A 1 248 ? 2.017 9.421 8.494 1.00 71.44 248 ARG A O 1
ATOM 2043 N N . LEU A 1 249 ? 2.225 11.632 8.112 1.00 73.12 249 LEU A N 1
ATOM 2044 C CA . LEU A 1 249 ? 3.159 11.882 9.210 1.00 73.12 249 LEU A CA 1
ATOM 2045 C C . LEU A 1 249 ? 2.506 11.633 10.572 1.00 73.12 249 LEU A C 1
ATOM 2047 O O . LEU A 1 249 ? 3.161 11.074 11.443 1.00 73.12 249 LEU A O 1
ATOM 2051 N N . LYS A 1 250 ? 1.219 11.960 10.737 1.00 71.06 250 LYS A N 1
ATOM 2052 C CA . LYS A 1 250 ? 0.450 11.663 11.954 1.00 71.06 250 LYS A CA 1
ATOM 2053 C C . LYS A 1 250 ? 0.328 10.155 12.203 1.00 71.06 250 LYS A C 1
ATOM 2055 O O . LYS A 1 250 ? 0.643 9.689 13.291 1.00 71.06 250 LYS A O 1
ATOM 2060 N N . ILE A 1 251 ? -0.011 9.367 11.179 1.00 70.94 251 ILE A N 1
ATOM 2061 C CA . ILE A 1 251 ? -0.045 7.895 11.279 1.00 70.94 251 ILE A CA 1
ATOM 2062 C C . ILE A 1 251 ? 1.344 7.340 11.636 1.00 70.94 251 ILE A C 1
ATOM 2064 O O . ILE A 1 251 ? 1.478 6.456 12.483 1.00 70.94 251 ILE A O 1
ATOM 2068 N N . LYS A 1 252 ? 2.401 7.862 11.003 1.00 76.06 252 LYS A N 1
ATOM 2069 C CA . LYS A 1 252 ? 3.781 7.444 11.279 1.00 76.06 252 LYS A CA 1
ATOM 2070 C C . LYS A 1 252 ? 4.200 7.783 12.712 1.00 76.06 252 LYS A C 1
ATOM 2072 O O . LYS A 1 252 ? 4.794 6.937 13.376 1.00 76.06 252 LYS A O 1
ATOM 2077 N N . LEU A 1 253 ? 3.841 8.970 13.194 1.00 75.81 253 LEU A N 1
ATOM 2078 C CA . LEU A 1 253 ? 4.069 9.419 14.563 1.00 75.81 253 LEU A CA 1
ATOM 2079 C C . LEU A 1 253 ? 3.357 8.514 15.579 1.00 75.81 253 LEU A C 1
ATOM 2081 O O . LEU A 1 253 ? 3.983 8.050 16.528 1.00 75.81 253 LEU A O 1
ATOM 2085 N N . ASN A 1 254 ? 2.098 8.155 15.322 1.00 69.12 254 ASN A N 1
ATOM 2086 C CA . ASN A 1 254 ? 1.340 7.212 16.147 1.00 69.12 254 ASN A CA 1
ATOM 2087 C C . ASN A 1 254 ? 2.032 5.847 16.270 1.00 69.12 254 ASN A C 1
ATOM 2089 O O . ASN A 1 254 ? 2.153 5.297 17.367 1.00 69.12 254 ASN A O 1
ATOM 2093 N N . ASN A 1 255 ? 2.548 5.317 15.159 1.00 72.50 255 ASN A N 1
ATOM 2094 C CA . ASN A 1 255 ? 3.307 4.064 15.165 1.00 72.50 255 ASN A CA 1
ATOM 2095 C C . ASN A 1 255 ? 4.626 4.183 15.949 1.00 72.50 255 ASN A C 1
ATOM 2097 O O . ASN A 1 255 ? 5.014 3.246 16.648 1.00 72.50 255 ASN A O 1
ATOM 2101 N N . LEU A 1 256 ? 5.305 5.330 15.871 1.00 71.88 256 LEU A N 1
ATOM 2102 C CA . LEU A 1 256 ? 6.520 5.594 16.646 1.00 71.88 256 LEU A CA 1
ATOM 2103 C C . LEU A 1 256 ? 6.230 5.707 18.145 1.00 71.88 256 LEU A C 1
ATOM 2105 O O . LEU A 1 256 ? 6.982 5.157 18.948 1.00 71.88 256 LEU A O 1
ATOM 2109 N N . TYR A 1 257 ? 5.126 6.341 18.543 1.00 69.94 257 TYR A N 1
ATOM 2110 C CA . TYR A 1 257 ? 4.720 6.385 19.949 1.00 69.94 257 TYR A CA 1
ATOM 2111 C C . TYR A 1 257 ? 4.424 4.995 20.511 1.00 69.94 257 TYR A C 1
ATOM 2113 O O . TYR A 1 257 ? 4.860 4.690 21.625 1.00 69.94 257 TYR A O 1
ATOM 2121 N N . ARG A 1 258 ? 3.790 4.118 19.719 1.00 66.38 258 ARG A N 1
ATOM 2122 C CA . ARG A 1 258 ? 3.631 2.700 20.071 1.00 66.38 258 ARG A CA 1
ATOM 2123 C C . ARG A 1 258 ? 4.984 2.025 20.307 1.00 66.38 258 ARG A C 1
ATOM 2125 O O . ARG A 1 258 ? 5.144 1.313 21.293 1.00 66.38 258 ARG A O 1
ATOM 2132 N N . ALA A 1 259 ? 5.963 2.270 19.438 1.00 67.06 259 ALA A N 1
ATOM 2133 C CA . ALA A 1 259 ? 7.303 1.702 19.575 1.00 67.06 259 ALA A CA 1
ATOM 2134 C C . ALA A 1 259 ? 8.093 2.286 20.767 1.00 67.06 259 ALA A C 1
ATOM 2136 O O . ALA A 1 259 ? 8.904 1.586 21.366 1.00 67.06 259 ALA A O 1
ATOM 2137 N N . CYS A 1 260 ? 7.849 3.548 21.138 1.00 64.44 260 CYS A N 1
ATOM 2138 C CA . CYS A 1 260 ? 8.531 4.235 22.239 1.00 64.44 260 CYS A CA 1
ATOM 2139 C C . CYS A 1 260 ? 8.043 3.800 23.633 1.00 64.44 260 CYS A C 1
ATOM 2141 O O . CYS A 1 260 ? 8.714 4.061 24.631 1.00 64.44 260 CYS A O 1
ATOM 2143 N N . GLY A 1 261 ? 6.858 3.191 23.743 1.00 64.06 261 GLY A N 1
ATOM 2144 C CA . GLY A 1 261 ? 6.327 2.757 25.037 1.00 64.06 261 GLY A CA 1
ATOM 2145 C C . GLY A 1 261 ? 5.787 3.887 25.934 1.00 64.06 261 GLY A C 1
ATOM 2146 O O . GLY A 1 261 ? 5.406 3.636 27.081 1.00 64.06 261 GLY A O 1
ATOM 2147 N N . SER A 1 262 ? 5.768 5.142 25.471 1.00 65.31 262 SER A N 1
ATOM 2148 C CA . SER A 1 262 ? 5.397 6.307 26.290 1.00 65.31 262 SER A CA 1
ATOM 2149 C C . SER A 1 262 ? 3.888 6.568 26.263 1.00 65.31 262 SER A C 1
ATOM 2151 O O . SER A 1 262 ? 3.321 6.933 25.234 1.00 65.31 262 SER A O 1
ATOM 2153 N N . SER A 1 263 ? 3.236 6.425 27.422 1.00 62.41 263 SER A N 1
ATOM 2154 C CA . SER A 1 263 ? 1.794 6.668 27.579 1.00 62.41 263 SER A CA 1
ATOM 2155 C C . SER A 1 263 ? 1.446 8.158 27.429 1.00 62.41 263 SER A C 1
ATOM 2157 O O . SER A 1 263 ? 0.446 8.492 26.802 1.00 62.41 263 SER A O 1
ATOM 2159 N N . ASN A 1 264 ? 2.316 9.054 27.911 1.00 65.75 264 ASN A N 1
ATOM 2160 C CA . ASN A 1 264 ? 2.088 10.506 27.898 1.00 65.75 264 ASN A CA 1
ATOM 2161 C C . ASN A 1 264 ? 2.011 11.082 26.481 1.00 65.75 264 ASN A C 1
ATOM 2163 O O . ASN A 1 264 ? 1.286 12.039 26.234 1.00 65.75 264 ASN A O 1
ATOM 2167 N N . SER A 1 265 ? 2.754 10.508 25.538 1.00 67.06 265 SER A N 1
ATOM 2168 C CA . SER A 1 265 ? 2.746 10.991 24.159 1.00 67.06 265 SER A CA 1
ATOM 2169 C C . SER A 1 265 ? 1.496 10.555 23.393 1.00 67.06 265 SER A C 1
ATOM 2171 O O . SER A 1 265 ? 0.977 11.315 22.582 1.00 67.06 265 SER A O 1
ATOM 2173 N N . SER A 1 266 ? 0.970 9.364 23.701 1.00 66.62 266 SER A N 1
ATOM 2174 C CA . SER A 1 266 ? -0.305 8.897 23.138 1.00 66.62 266 SER A CA 1
ATOM 2175 C C . SER A 1 266 ? -1.479 9.737 23.654 1.00 66.62 266 SER A C 1
ATOM 2177 O O . SER A 1 266 ? -2.378 10.053 22.885 1.00 66.62 266 SER A O 1
ATOM 2179 N N . ILE A 1 267 ? -1.430 10.165 24.922 1.00 69.69 267 ILE A N 1
ATOM 2180 C CA . ILE A 1 267 ? -2.420 11.079 25.516 1.00 69.69 267 ILE A CA 1
ATOM 2181 C C . ILE A 1 267 ? -2.448 12.427 24.786 1.00 69.69 267 ILE A C 1
ATOM 2183 O O . ILE A 1 267 ? -3.515 12.856 24.360 1.00 69.69 267 ILE A O 1
ATOM 2187 N N . LYS A 1 268 ? -1.284 13.039 24.525 1.00 71.75 268 LYS A N 1
ATOM 2188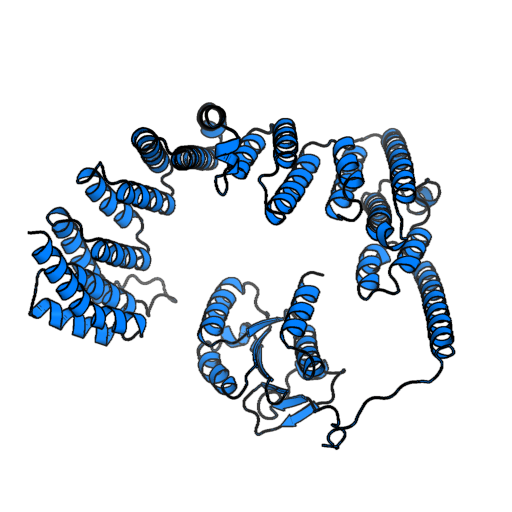 C CA . LYS A 1 268 ? -1.210 14.290 23.746 1.00 71.75 268 LYS A CA 1
ATOM 2189 C C . LYS A 1 268 ? -1.856 14.167 22.361 1.00 71.75 268 LYS A C 1
ATOM 2191 O O . LYS A 1 268 ? -2.544 15.079 21.923 1.00 71.75 268 LYS A O 1
ATOM 2196 N N . CYS A 1 269 ? -1.685 13.029 21.688 1.00 68.94 269 CYS A N 1
ATOM 2197 C CA . CYS A 1 269 ? -2.303 12.798 20.377 1.00 68.94 269 CYS A CA 1
ATOM 2198 C C . CYS A 1 269 ? -3.831 12.711 20.449 1.00 68.94 269 CYS A C 1
ATOM 2200 O O . CYS A 1 269 ? -4.513 13.143 19.522 1.00 68.94 269 CYS A O 1
ATOM 2202 N N . ILE A 1 270 ? -4.364 12.145 21.536 1.00 72.62 270 ILE A N 1
ATOM 2203 C CA . ILE A 1 270 ? -5.809 12.076 21.790 1.00 72.62 270 ILE A CA 1
ATOM 2204 C C . ILE A 1 270 ? -6.355 13.470 22.107 1.00 72.62 270 ILE A C 1
ATOM 2206 O O . ILE A 1 270 ? -7.420 13.830 21.616 1.00 72.62 270 ILE A O 1
ATOM 2210 N N . GLU A 1 271 ? -5.617 14.278 22.873 1.00 71.31 271 GLU A N 1
ATOM 2211 C CA . GLU A 1 271 ? -6.001 15.663 23.161 1.00 71.31 271 GLU A CA 1
ATOM 2212 C C . GLU A 1 271 ? -6.066 16.544 21.904 1.00 71.31 271 GLU A C 1
ATOM 2214 O O . GLU A 1 271 ? -6.883 17.466 21.865 1.00 71.31 271 GLU A O 1
ATOM 2219 N N . GLU A 1 272 ? -5.214 16.279 20.907 1.00 70.75 272 GLU A N 1
ATOM 2220 C CA . GLU A 1 272 ? -5.220 16.965 19.610 1.00 70.75 272 GLU A CA 1
ATOM 2221 C C . GLU A 1 272 ? -6.330 16.465 18.673 1.00 70.75 272 GLU A C 1
ATOM 2223 O O . GLU A 1 272 ? -6.884 17.253 17.907 1.00 70.75 272 GLU A O 1
ATOM 2228 N N . ASP A 1 273 ? -6.647 15.165 18.697 1.00 71.38 273 ASP A N 1
ATOM 2229 C CA . ASP A 1 273 ? -7.690 14.558 17.865 1.00 71.38 273 ASP A CA 1
ATOM 2230 C C . ASP A 1 273 ? -8.330 13.340 18.543 1.00 71.38 273 ASP A C 1
ATOM 2232 O O . ASP A 1 273 ? -7.817 12.215 18.504 1.00 71.38 273 ASP A O 1
ATOM 2236 N N . MET A 1 274 ? -9.491 13.592 19.148 1.00 71.38 274 MET A N 1
ATOM 2237 C CA . MET A 1 274 ? -10.229 12.629 19.966 1.00 71.38 274 MET A CA 1
ATOM 2238 C C . MET A 1 274 ? -10.913 11.528 19.141 1.00 71.38 274 MET A C 1
ATOM 2240 O O . MET A 1 274 ? -11.239 10.474 19.688 1.00 71.38 274 MET A O 1
ATOM 2244 N N . ASN A 1 275 ? -11.126 11.735 17.837 1.00 71.38 275 ASN A N 1
ATOM 2245 C CA . ASN A 1 275 ? -11.880 10.807 16.985 1.00 71.38 275 ASN A CA 1
ATOM 2246 C C . ASN A 1 275 ? -10.996 9.864 16.158 1.00 71.38 275 ASN A C 1
ATOM 2248 O O . ASN A 1 275 ? -11.509 8.953 15.504 1.00 71.38 275 ASN A O 1
ATOM 2252 N N . GLU A 1 276 ? -9.674 10.029 16.210 1.00 78.62 276 GLU A N 1
ATOM 2253 C CA . GLU A 1 276 ? -8.732 9.124 15.557 1.00 78.62 276 GLU A CA 1
ATOM 2254 C C . GLU A 1 276 ? -8.606 7.805 16.344 1.00 78.62 276 GLU A C 1
ATOM 2256 O O . GLU A 1 276 ? -7.923 7.713 17.367 1.00 78.62 276 GLU A O 1
ATOM 2261 N N . TRP A 1 277 ? -9.257 6.752 15.843 1.00 79.69 277 TRP A N 1
ATOM 2262 C CA . TRP A 1 277 ? -9.310 5.422 16.467 1.00 79.69 277 TRP A CA 1
ATOM 2263 C C . TRP A 1 277 ? -7.928 4.826 16.763 1.00 79.69 277 TRP A C 1
ATOM 2265 O O . TRP A 1 277 ? -7.717 4.199 17.804 1.00 79.69 277 TRP A O 1
ATOM 2275 N N . THR A 1 278 ? -6.956 5.063 15.880 1.00 75.31 278 THR A N 1
ATOM 2276 C CA . THR A 1 278 ? -5.593 4.532 16.013 1.00 75.31 278 THR A CA 1
ATOM 2277 C C . THR A 1 278 ? -4.923 4.981 17.318 1.00 75.31 278 THR A C 1
ATOM 2279 O O . THR A 1 278 ? -4.168 4.215 17.924 1.00 75.31 278 THR A O 1
ATOM 2282 N N . ASN A 1 279 ? -5.223 6.199 17.787 1.00 76.50 279 ASN A N 1
ATOM 2283 C CA . ASN A 1 279 ? -4.667 6.753 19.023 1.00 76.50 279 ASN A CA 1
ATOM 2284 C C . ASN A 1 279 ? -5.133 5.957 20.248 1.00 76.50 279 ASN A C 1
ATOM 2286 O O . ASN A 1 279 ? -4.320 5.569 21.090 1.00 76.50 279 ASN A O 1
ATOM 2290 N N . TRP A 1 280 ? -6.432 5.656 20.302 1.00 81.75 280 TRP A N 1
ATOM 2291 C CA . TRP A 1 280 ? -7.046 4.867 21.367 1.00 81.75 280 TRP A CA 1
ATOM 2292 C C . TRP A 1 280 ? -6.512 3.435 21.388 1.00 81.75 280 TRP A C 1
ATOM 2294 O O . TRP A 1 280 ? -6.120 2.939 22.444 1.00 81.75 280 TRP A O 1
ATOM 2304 N N . VAL A 1 281 ? -6.401 2.794 20.218 1.00 80.88 281 VAL A N 1
ATOM 2305 C CA . VAL A 1 281 ? -5.830 1.441 20.103 1.00 80.88 281 VAL A CA 1
ATOM 2306 C C . VAL A 1 281 ? -4.402 1.393 20.640 1.00 80.88 281 VAL A C 1
ATOM 2308 O O . VAL A 1 281 ? -4.073 0.491 21.413 1.00 80.88 281 VAL A O 1
ATOM 2311 N N . ASN A 1 282 ? -3.570 2.371 20.272 1.00 75.44 282 ASN A N 1
ATOM 2312 C CA . ASN A 1 282 ? -2.180 2.443 20.714 1.00 75.44 282 ASN A CA 1
ATOM 2313 C C . ASN A 1 282 ? -2.064 2.663 22.226 1.00 75.44 282 ASN A C 1
ATOM 2315 O O . ASN A 1 282 ? -1.269 1.980 22.872 1.00 75.44 282 ASN A O 1
ATOM 2319 N N . LEU A 1 283 ? -2.859 3.572 22.801 1.00 80.00 283 LEU A N 1
ATOM 2320 C CA . LEU A 1 283 ? -2.853 3.818 24.243 1.00 80.00 283 LEU A CA 1
ATOM 2321 C C . LEU A 1 283 ? -3.234 2.552 25.020 1.00 80.00 283 LEU A C 1
ATOM 2323 O O . LEU A 1 283 ? -2.531 2.175 25.960 1.00 80.00 283 LEU A O 1
ATOM 2327 N N . VAL A 1 284 ? -4.305 1.871 24.603 1.00 82.38 284 VAL A N 1
ATOM 2328 C CA . VAL A 1 284 ? -4.755 0.637 25.255 1.00 82.38 284 VAL A CA 1
ATOM 2329 C C . VAL A 1 284 ? -3.703 -0.466 25.124 1.00 82.38 284 VAL A C 1
ATOM 2331 O O . VAL A 1 284 ? -3.356 -1.088 26.124 1.00 82.38 284 VAL A O 1
ATOM 2334 N N . ASP A 1 285 ? -3.137 -0.683 23.932 1.00 81.44 285 ASP A N 1
ATOM 2335 C CA . ASP A 1 285 ? -2.073 -1.680 23.727 1.00 81.44 285 ASP A CA 1
ATOM 2336 C C . ASP A 1 285 ? -0.855 -1.417 24.618 1.00 81.44 285 ASP A C 1
ATOM 2338 O O . ASP A 1 285 ? -0.292 -2.350 25.197 1.00 81.44 285 ASP A O 1
ATOM 2342 N N . LEU A 1 286 ? -0.457 -0.151 24.765 1.00 77.69 286 LEU A N 1
ATOM 2343 C CA . LEU A 1 286 ? 0.652 0.252 25.625 1.00 77.69 286 LEU A CA 1
ATOM 2344 C C . LEU A 1 286 ? 0.371 -0.035 27.101 1.00 77.69 286 LEU A C 1
ATOM 2346 O O . LEU A 1 286 ? 1.239 -0.571 27.792 1.00 77.69 286 LEU A O 1
ATOM 2350 N N . ILE A 1 287 ? -0.825 0.310 27.584 1.00 80.12 287 ILE A N 1
ATOM 2351 C CA . ILE A 1 287 ? -1.235 0.045 28.968 1.00 80.12 287 ILE A CA 1
ATOM 2352 C C . ILE A 1 287 ? -1.241 -1.463 29.223 1.00 80.12 287 ILE A C 1
ATOM 2354 O O . ILE A 1 287 ? -0.621 -1.923 30.179 1.00 80.12 287 ILE A O 1
ATOM 2358 N N . ILE A 1 288 ? -1.869 -2.244 28.344 1.00 81.44 288 ILE A N 1
ATOM 2359 C CA . ILE A 1 288 ? -1.978 -3.696 28.507 1.00 81.44 288 ILE A CA 1
ATOM 2360 C C . ILE A 1 288 ? -0.608 -4.363 28.437 1.00 81.44 288 ILE A C 1
ATOM 2362 O O . ILE A 1 288 ? -0.326 -5.227 29.262 1.00 81.44 288 ILE A O 1
ATOM 2366 N N . THR A 1 289 ? 0.279 -3.941 27.533 1.00 80.69 289 THR A N 1
ATOM 2367 C CA . THR A 1 289 ? 1.647 -4.484 27.458 1.00 80.69 289 THR A CA 1
ATOM 2368 C C . THR A 1 289 ? 2.424 -4.202 28.748 1.00 80.69 289 THR A C 1
ATOM 2370 O O . THR A 1 289 ? 3.062 -5.106 29.287 1.00 80.69 289 THR A O 1
ATOM 2373 N N . LYS A 1 290 ? 2.331 -2.979 29.294 1.00 76.56 290 LYS A N 1
ATOM 2374 C CA . LYS A 1 290 ? 2.975 -2.618 30.570 1.00 76.56 290 LYS A CA 1
ATOM 2375 C C . LYS A 1 290 ? 2.426 -3.430 31.735 1.00 76.56 290 LYS A C 1
ATOM 2377 O O . LYS A 1 290 ? 3.197 -4.007 32.494 1.00 76.56 290 LYS A O 1
ATOM 2382 N N . VAL A 1 291 ? 1.105 -3.512 31.856 1.00 79.88 291 VAL A N 1
ATOM 2383 C CA . VAL A 1 291 ? 0.443 -4.242 32.943 1.00 79.88 291 VAL A CA 1
ATOM 2384 C C . VAL A 1 291 ? 0.717 -5.748 32.835 1.00 79.88 291 VAL A C 1
ATOM 2386 O O . VAL A 1 291 ? 1.020 -6.388 33.837 1.00 79.88 291 VAL A O 1
ATOM 2389 N N . SER A 1 292 ? 0.714 -6.312 31.626 1.00 75.81 292 SER A N 1
ATOM 2390 C CA . SER A 1 292 ? 0.993 -7.739 31.396 1.00 75.81 292 SER A CA 1
ATOM 2391 C C . SER A 1 292 ? 2.450 -8.120 31.672 1.00 75.81 292 SER A C 1
ATOM 2393 O O . SER A 1 292 ? 2.719 -9.275 31.983 1.00 75.81 292 SER A O 1
ATOM 2395 N N . SER A 1 293 ? 3.389 -7.170 31.586 1.00 76.75 293 SER A N 1
ATOM 2396 C CA . SE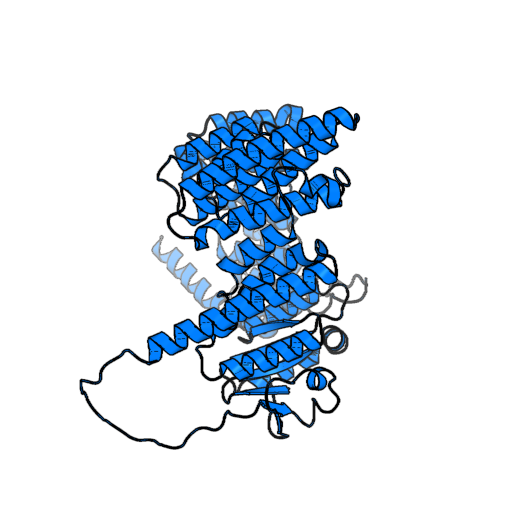R A 1 293 ? 4.808 -7.420 31.879 1.00 76.75 293 SER A CA 1
ATOM 2397 C C . SER A 1 293 ? 5.122 -7.584 33.375 1.00 76.75 293 SER A C 1
ATOM 2399 O O . SER A 1 293 ? 6.220 -8.004 33.726 1.00 76.75 293 SER A O 1
ATOM 2401 N N . ILE A 1 294 ? 4.169 -7.270 34.261 1.00 78.88 294 ILE A N 1
ATOM 2402 C CA . ILE A 1 294 ? 4.319 -7.399 35.715 1.00 78.88 294 ILE A CA 1
ATOM 2403 C C . ILE A 1 294 ? 3.946 -8.827 36.127 1.00 78.88 294 ILE A C 1
ATOM 2405 O O . ILE A 1 294 ? 2.787 -9.222 35.984 1.00 78.88 294 ILE A O 1
ATOM 2409 N N . GLU A 1 295 ? 4.902 -9.597 36.654 1.00 71.06 295 GLU A N 1
ATOM 2410 C CA . GLU A 1 295 ? 4.695 -10.992 37.084 1.00 71.06 295 GLU A CA 1
ATOM 2411 C C . GLU A 1 295 ? 3.774 -11.096 38.317 1.00 71.06 295 GLU A C 1
ATOM 2413 O O . GLU A 1 295 ? 2.883 -11.947 38.346 1.00 71.06 295 GLU A O 1
ATOM 2418 N N . ASP A 1 296 ? 3.904 -10.171 39.276 1.00 77.19 296 ASP A N 1
ATOM 2419 C CA . ASP A 1 296 ? 3.112 -10.138 40.512 1.00 77.19 296 ASP A CA 1
ATOM 2420 C C . ASP A 1 296 ? 1.669 -9.654 40.291 1.00 77.19 296 ASP A C 1
ATOM 2422 O O . ASP A 1 296 ? 1.419 -8.514 39.891 1.00 77.19 296 ASP A O 1
ATOM 2426 N N . GLN A 1 297 ? 0.687 -10.483 40.652 1.00 71.88 297 GLN A N 1
ATOM 2427 C CA . GLN A 1 297 ? -0.735 -10.187 40.435 1.00 71.88 297 GLN A CA 1
ATOM 2428 C C . GLN A 1 297 ? -1.250 -8.985 41.250 1.00 71.88 297 GLN A C 1
ATOM 2430 O O . GLN A 1 297 ? -2.058 -8.203 40.750 1.00 71.88 297 GLN A O 1
ATOM 2435 N N . SER A 1 298 ? -0.757 -8.775 42.473 1.00 72.94 298 SER A N 1
ATOM 2436 C CA . SER A 1 298 ? -1.134 -7.624 43.311 1.00 72.94 298 SER A CA 1
ATOM 2437 C C . SER A 1 298 ? -0.596 -6.299 42.757 1.00 72.94 298 SER A C 1
ATOM 2439 O O . SER A 1 298 ? -1.313 -5.295 42.708 1.00 72.94 298 SER A O 1
ATOM 2441 N N . GLN A 1 299 ? 0.647 -6.301 42.270 1.00 73.56 299 GLN A N 1
ATOM 2442 C CA . GLN A 1 299 ? 1.267 -5.142 41.627 1.00 73.56 299 GLN A CA 1
ATOM 2443 C C . GLN A 1 299 ? 0.630 -4.851 40.264 1.00 73.56 299 GLN A C 1
ATOM 2445 O O . GLN A 1 299 ? 0.430 -3.685 39.920 1.00 73.56 299 GLN A O 1
ATOM 2450 N N . ARG A 1 300 ? 0.234 -5.896 39.526 1.00 75.56 300 ARG A N 1
ATOM 2451 C CA . ARG A 1 300 ? -0.496 -5.790 38.258 1.00 75.56 300 ARG A CA 1
ATOM 2452 C C . ARG A 1 300 ? -1.818 -5.041 38.426 1.00 75.56 300 ARG A C 1
ATOM 2454 O O . ARG A 1 300 ? -2.069 -4.085 37.695 1.00 75.56 300 ARG A O 1
ATOM 2461 N N . VAL A 1 301 ? -2.622 -5.415 39.425 1.00 73.75 301 VAL A N 1
ATOM 2462 C CA . VAL A 1 301 ? -3.906 -4.751 39.726 1.00 73.75 301 VAL A CA 1
ATOM 2463 C C . VAL A 1 301 ? -3.691 -3.311 40.208 1.00 73.75 301 VAL A C 1
ATOM 2465 O O . VAL A 1 301 ? -4.391 -2.405 39.763 1.00 73.75 301 VAL A O 1
ATOM 2468 N N . SER A 1 302 ? -2.679 -3.056 41.046 1.00 77.62 302 SER A N 1
ATOM 2469 C CA . SER A 1 302 ? -2.349 -1.690 41.482 1.00 77.62 302 SER A CA 1
ATOM 2470 C C . SER A 1 302 ? -1.914 -0.790 40.317 1.00 77.62 302 SER A C 1
ATOM 2472 O O . SER A 1 302 ? -2.362 0.353 40.212 1.00 77.62 302 SER A O 1
ATOM 2474 N N . SER A 1 303 ? -1.075 -1.301 39.411 1.00 79.00 303 SER A N 1
ATOM 2475 C CA . SER A 1 303 ? -0.655 -0.565 38.216 1.00 79.00 303 SER A CA 1
ATOM 2476 C C . SER A 1 303 ? -1.823 -0.314 37.266 1.00 79.00 303 SER A C 1
ATOM 2478 O O . SER A 1 303 ? -1.916 0.768 36.688 1.00 79.00 303 SER A O 1
ATOM 2480 N N . LEU A 1 304 ? -2.722 -1.290 37.113 1.00 79.62 304 LEU A N 1
ATOM 2481 C CA . LEU A 1 304 ? -3.922 -1.128 36.303 1.00 79.62 304 LEU A CA 1
ATOM 2482 C C . LEU A 1 304 ? -4.831 -0.035 36.876 1.00 79.62 304 LEU A C 1
ATOM 2484 O O . LEU A 1 304 ? -5.255 0.834 36.125 1.00 79.62 304 LEU A O 1
ATOM 2488 N N . ASN A 1 305 ? -5.050 -0.005 38.194 1.00 80.25 305 ASN A N 1
ATOM 2489 C CA . ASN A 1 305 ? -5.864 1.030 38.839 1.00 80.25 305 ASN A CA 1
ATOM 2490 C C . ASN A 1 305 ? -5.308 2.444 38.618 1.00 80.25 305 ASN A C 1
ATOM 2492 O O . ASN A 1 305 ? -6.077 3.355 38.327 1.00 80.25 305 ASN A O 1
ATOM 2496 N N . LYS A 1 306 ? -3.981 2.626 38.636 1.00 81.94 306 LYS A N 1
ATOM 2497 C CA . LYS A 1 306 ? -3.356 3.915 38.277 1.00 81.94 306 LYS A CA 1
ATOM 2498 C C . LYS A 1 306 ? -3.646 4.319 36.828 1.00 81.94 306 LYS A C 1
ATOM 2500 O O . LYS A 1 306 ? -3.899 5.486 36.547 1.00 81.94 306 LYS A O 1
ATOM 2505 N N . HIS A 1 307 ? -3.616 3.364 35.896 1.00 82.00 307 HIS A N 1
ATOM 2506 C CA . HIS A 1 307 ? -3.967 3.628 34.499 1.00 82.00 307 HIS A CA 1
ATOM 2507 C C . HIS A 1 307 ? -5.467 3.878 34.301 1.00 82.00 307 HIS A C 1
ATOM 2509 O O . HIS A 1 307 ? -5.826 4.678 33.443 1.00 82.00 307 HIS A O 1
ATOM 2515 N N . ILE A 1 308 ? -6.328 3.252 35.106 1.00 81.56 308 ILE A N 1
ATOM 2516 C CA . ILE A 1 308 ? -7.770 3.518 35.128 1.00 81.56 308 ILE A CA 1
ATOM 2517 C C . ILE A 1 308 ? -8.052 4.934 35.643 1.00 81.56 308 ILE A C 1
ATOM 2519 O O . ILE A 1 308 ? -8.857 5.640 35.049 1.00 81.56 308 ILE A O 1
ATOM 2523 N N . GLU A 1 309 ? -7.365 5.391 36.691 1.00 82.38 309 GLU A N 1
ATOM 2524 C CA . GLU A 1 309 ? -7.480 6.776 37.172 1.00 82.38 309 GLU A CA 1
ATOM 2525 C C . GLU A 1 309 ? -7.004 7.790 36.126 1.00 82.38 309 GLU A C 1
ATOM 2527 O O . GLU A 1 309 ? -7.667 8.794 35.890 1.00 82.38 309 GLU A O 1
ATOM 2532 N N . MET A 1 310 ? -5.891 7.506 35.448 1.00 82.81 310 MET A N 1
ATOM 2533 C CA . MET A 1 310 ? -5.418 8.319 34.324 1.00 82.81 310 MET A CA 1
ATOM 2534 C C . MET A 1 310 ? -6.449 8.368 33.184 1.00 82.81 310 MET A C 1
ATOM 2536 O O . MET A 1 310 ? -6.659 9.422 32.589 1.00 82.81 310 MET A O 1
ATOM 2540 N N . TRP A 1 311 ? -7.104 7.241 32.887 1.00 83.31 311 TRP A N 1
ATOM 2541 C CA . TRP A 1 311 ? -8.161 7.163 31.878 1.00 83.31 311 TRP A CA 1
ATOM 2542 C C . TRP A 1 311 ? -9.396 7.984 32.269 1.00 83.31 311 TRP A C 1
ATOM 2544 O O . TRP A 1 311 ? -9.962 8.675 31.430 1.00 83.31 311 TRP A O 1
ATOM 2554 N N . ASP A 1 312 ? -9.797 7.938 33.538 1.00 81.38 312 ASP A N 1
ATOM 2555 C CA . ASP A 1 312 ? -10.920 8.706 34.095 1.00 81.38 312 ASP A CA 1
ATOM 2556 C C . ASP A 1 312 ? -10.699 10.224 33.951 1.00 81.38 312 ASP A C 1
ATOM 2558 O O . ASP A 1 312 ? -11.588 10.958 33.508 1.00 81.38 312 ASP A O 1
ATOM 2562 N N . VAL A 1 313 ? -9.475 10.690 34.226 1.00 83.94 313 VAL A N 1
ATOM 2563 C CA . VAL A 1 313 ? -9.076 12.090 34.002 1.00 83.94 313 VAL A CA 1
ATOM 2564 C C . VAL A 1 313 ? -9.140 12.446 32.514 1.00 83.94 313 VAL A C 1
ATOM 2566 O O . VAL A 1 313 ? -9.759 13.446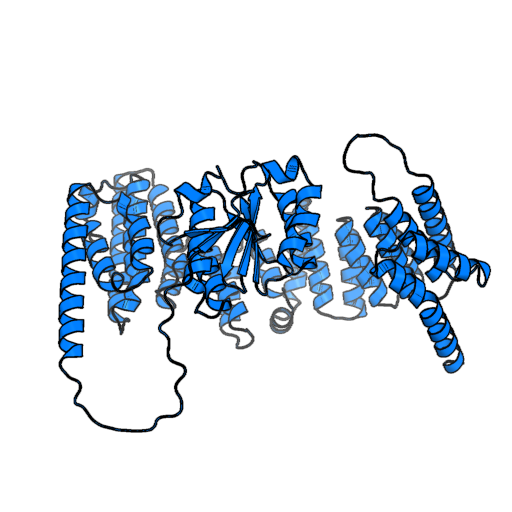 32.157 1.00 83.94 313 VAL A O 1
ATOM 2569 N N . LEU A 1 314 ? -8.584 11.600 31.639 1.00 81.00 314 LEU A N 1
ATOM 2570 C CA . LEU A 1 314 ? -8.610 11.816 30.189 1.00 81.00 314 LEU A CA 1
ATOM 2571 C C . LEU A 1 314 ? -10.045 11.903 29.647 1.00 81.00 314 LEU A C 1
ATOM 2573 O O . LEU A 1 314 ? -10.360 12.788 28.853 1.00 81.00 314 LEU A O 1
ATOM 2577 N N . MET A 1 315 ? -10.928 11.001 30.082 1.00 79.62 315 MET A N 1
ATOM 2578 C CA . MET A 1 315 ? -12.338 11.019 29.690 1.00 79.62 315 MET A CA 1
ATOM 2579 C C . MET A 1 315 ? -13.015 12.300 30.171 1.00 79.62 315 MET A C 1
ATOM 2581 O O . MET A 1 315 ? -13.704 12.941 29.383 1.00 79.62 315 MET A O 1
ATOM 2585 N N . SER A 1 316 ? -12.776 12.715 31.418 1.00 81.00 316 SER A N 1
ATOM 2586 C CA . SER A 1 316 ? -13.324 13.959 31.977 1.00 81.00 316 SER A CA 1
ATOM 2587 C C . SER A 1 316 ? -12.902 15.191 31.168 1.00 81.00 316 SER A C 1
ATOM 2589 O O . SER A 1 316 ? -13.725 16.061 30.883 1.00 81.00 316 SER A O 1
ATOM 2591 N N . GLU A 1 317 ? -11.643 15.246 30.729 1.00 81.00 317 GLU A N 1
ATOM 2592 C CA . GLU A 1 317 ? -11.149 16.304 29.843 1.00 81.00 317 GLU A CA 1
ATOM 2593 C C . GLU A 1 317 ? -11.782 16.249 28.446 1.00 81.00 317 GLU A C 1
ATOM 2595 O O . GLU A 1 317 ? -12.091 17.297 27.875 1.00 81.00 317 GLU A O 1
ATOM 2600 N N . CYS A 1 318 ? -12.022 15.051 27.902 1.00 77.44 318 CYS A N 1
ATOM 2601 C CA . CYS A 1 318 ? -12.737 14.886 26.635 1.00 77.44 318 CYS A CA 1
ATOM 2602 C C . CYS A 1 318 ? -14.182 15.396 26.749 1.00 77.44 318 CYS A C 1
ATOM 2604 O O . CYS A 1 318 ? -14.611 16.189 25.914 1.00 77.44 318 CYS A O 1
ATOM 2606 N N . TYR A 1 319 ? -14.910 15.028 27.809 1.00 78.31 319 TYR A N 1
ATOM 2607 C CA . TYR A 1 319 ? -16.265 15.536 28.061 1.00 78.31 319 TYR A CA 1
ATOM 2608 C C . TYR A 1 319 ? -16.296 17.064 28.207 1.00 78.31 319 TYR A C 1
ATOM 2610 O O . TYR A 1 319 ? -17.242 17.695 27.745 1.00 78.31 319 TYR A O 1
ATOM 2618 N N . ALA A 1 320 ? -15.261 17.670 28.797 1.00 77.94 320 ALA A N 1
ATOM 2619 C CA . ALA A 1 320 ? -15.173 19.122 28.956 1.00 77.94 320 ALA A CA 1
ATOM 2620 C C . ALA A 1 320 ? -14.886 19.879 27.644 1.00 77.94 320 ALA A C 1
ATOM 2622 O O . ALA A 1 320 ? -15.239 21.053 27.528 1.00 77.94 320 ALA A O 1
ATOM 2623 N N . LYS A 1 321 ? -14.232 19.239 26.665 1.00 76.19 321 LYS A N 1
ATOM 2624 C CA . LYS A 1 321 ? -13.852 19.855 25.378 1.00 76.19 321 LYS A CA 1
ATOM 2625 C C . LYS A 1 321 ? -14.944 19.781 24.306 1.00 76.19 321 LYS A C 1
ATOM 2627 O O . LYS A 1 321 ? -14.883 20.531 23.334 1.00 76.19 321 LYS A O 1
ATOM 2632 N N . VAL A 1 322 ? -15.906 18.874 24.449 1.00 76.06 322 VAL A N 1
ATOM 2633 C CA . VAL A 1 322 ? -16.878 18.555 23.398 1.00 76.06 322 VAL A CA 1
ATOM 2634 C C . VAL A 1 322 ? -18.036 19.557 23.355 1.00 76.06 322 VAL A C 1
ATOM 2636 O O . VAL A 1 322 ? -18.641 19.875 24.376 1.00 76.06 322 VAL A O 1
ATOM 2639 N N . SER A 1 323 ? -18.381 20.016 22.146 1.00 64.56 323 SER A N 1
ATOM 2640 C CA . SER A 1 323 ? -19.547 20.890 21.910 1.00 64.56 323 SER A CA 1
ATOM 2641 C C . SER A 1 323 ? -20.812 20.107 21.532 1.00 64.56 323 SER A C 1
ATOM 2643 O O . SER A 1 323 ? -21.927 20.545 21.815 1.00 64.56 323 SER A O 1
ATOM 2645 N N . HIS A 1 324 ? -20.651 18.937 20.907 1.00 67.50 324 HIS A N 1
ATOM 2646 C CA . HIS A 1 324 ? -21.748 18.074 20.464 1.00 67.50 324 HIS A CA 1
ATOM 2647 C C . HIS A 1 324 ? -21.525 16.623 20.888 1.00 67.50 324 HIS A C 1
ATOM 2649 O O . HIS A 1 324 ? -20.461 16.067 20.640 1.00 67.50 324 HIS A O 1
ATOM 2655 N N . ALA A 1 325 ? -22.557 15.965 21.427 1.00 68.56 325 ALA A N 1
ATOM 2656 C CA . ALA A 1 325 ? -22.472 14.581 21.913 1.00 68.56 325 ALA A CA 1
ATOM 2657 C C . ALA A 1 325 ? -21.922 13.575 20.873 1.00 68.56 325 ALA A C 1
ATOM 2659 O O . ALA A 1 325 ? -21.291 12.590 21.244 1.00 68.56 325 ALA A O 1
ATOM 2660 N N . SER A 1 326 ? -22.069 13.853 19.572 1.00 67.50 326 SER A N 1
ATOM 2661 C CA . SER A 1 326 ? -21.506 13.044 18.481 1.00 67.50 326 SER A CA 1
ATOM 2662 C C . SER A 1 326 ? -19.974 12.961 18.461 1.00 67.50 326 SER A C 1
ATOM 2664 O O . SER A 1 326 ? -19.424 12.012 17.907 1.00 67.50 326 SER A O 1
ATOM 2666 N N . GLU A 1 327 ? -19.268 13.927 19.053 1.00 73.19 327 GLU A N 1
ATOM 2667 C CA . GLU A 1 327 ? -17.798 13.938 19.121 1.00 73.19 327 GLU A CA 1
ATOM 2668 C C . GLU A 1 327 ? -17.247 12.966 20.181 1.00 73.19 327 GLU A C 1
ATOM 2670 O O . GLU A 1 327 ? -16.050 12.694 20.200 1.00 73.19 327 GLU A O 1
ATOM 2675 N N . LEU A 1 328 ? -18.112 12.395 21.031 1.00 79.81 328 LEU A N 1
ATOM 2676 C CA . LEU A 1 328 ? -17.740 11.421 22.065 1.00 79.81 328 LEU A CA 1
ATOM 2677 C C . LEU A 1 328 ? -17.660 9.977 21.550 1.00 79.81 328 LEU A C 1
ATOM 2679 O O . LEU A 1 328 ? -17.289 9.079 22.308 1.00 79.81 328 LEU A O 1
ATOM 2683 N N . ARG A 1 329 ? -17.945 9.737 20.262 1.00 83.56 329 ARG A N 1
ATOM 2684 C CA . ARG A 1 329 ? -17.862 8.404 19.645 1.00 83.56 329 ARG A CA 1
ATOM 2685 C C . ARG A 1 329 ? -16.488 7.757 19.853 1.00 83.56 329 ARG A C 1
ATOM 2687 O O . ARG A 1 329 ? -16.421 6.625 20.323 1.00 83.56 329 ARG A O 1
ATOM 2694 N N . GLY A 1 330 ? -15.400 8.463 19.527 1.00 82.44 330 GLY A N 1
ATOM 2695 C CA . GLY A 1 330 ? -14.028 7.957 19.681 1.00 82.44 330 GLY A CA 1
ATOM 2696 C C . GLY A 1 330 ? -13.684 7.562 21.127 1.00 82.44 330 GLY A C 1
ATOM 2697 O O . GLY A 1 330 ? -13.329 6.403 21.356 1.00 82.44 330 GLY A O 1
ATOM 2698 N N . PRO A 1 331 ? -13.847 8.473 22.108 1.00 84.25 331 PRO A N 1
ATOM 2699 C CA . PRO A 1 331 ? -13.628 8.182 23.527 1.00 84.25 331 PRO A CA 1
ATOM 2700 C C . PRO A 1 331 ? -14.443 6.998 24.072 1.00 84.25 331 PRO A C 1
ATOM 2702 O O . PRO A 1 331 ? -13.898 6.144 24.775 1.00 84.25 331 PRO A O 1
ATOM 2705 N N . LEU A 1 332 ? -15.732 6.895 23.725 1.00 83.56 332 LEU A N 1
ATOM 2706 C CA . LEU A 1 332 ? -16.601 5.804 24.187 1.00 83.56 332 LEU A CA 1
ATOM 2707 C C . LEU A 1 332 ? -16.203 4.450 23.589 1.00 83.56 332 LEU A C 1
ATOM 2709 O O . LEU A 1 332 ? -16.091 3.461 24.316 1.00 83.56 332 LEU A O 1
ATOM 2713 N N . MET A 1 333 ? -15.900 4.408 22.288 1.00 85.88 333 MET A N 1
ATOM 2714 C CA . MET A 1 333 ? -15.346 3.205 21.659 1.00 85.88 333 MET A CA 1
ATOM 2715 C C . MET A 1 333 ? -13.987 2.833 22.270 1.00 85.88 333 MET A C 1
ATOM 2717 O O . MET A 1 333 ? -13.701 1.654 22.474 1.00 85.88 333 MET A O 1
ATOM 2721 N N . GLY A 1 334 ? -13.152 3.824 22.602 1.00 84.38 334 GLY A N 1
ATOM 2722 C CA . GLY A 1 334 ? -11.875 3.620 23.285 1.00 84.38 334 GLY A CA 1
ATOM 2723 C C . GLY A 1 334 ? -12.045 2.990 24.670 1.00 84.38 334 GLY A C 1
ATOM 2724 O O . GLY A 1 334 ? -11.306 2.069 25.021 1.00 84.38 334 GLY A O 1
ATOM 2725 N N . ARG A 1 335 ? -13.048 3.435 25.443 1.00 86.31 335 ARG A N 1
ATOM 2726 C CA . ARG A 1 335 ? -13.392 2.867 26.758 1.00 86.31 335 ARG A CA 1
ATOM 2727 C C . ARG A 1 335 ? -13.804 1.400 26.631 1.00 86.31 335 ARG A C 1
ATOM 2729 O O . ARG A 1 335 ? -13.291 0.568 27.376 1.00 86.31 335 ARG A O 1
ATOM 2736 N N . LEU A 1 336 ? -14.657 1.069 25.659 1.00 85.81 336 LEU A N 1
ATOM 2737 C CA . LEU A 1 336 ? -15.070 -0.313 25.384 1.00 85.81 336 LEU A CA 1
ATOM 2738 C C . LEU A 1 336 ? -13.898 -1.198 24.938 1.00 85.81 336 LEU A C 1
ATOM 2740 O O . LEU A 1 336 ? -13.770 -2.327 25.405 1.00 85.81 336 LEU A O 1
ATOM 2744 N N . LEU A 1 337 ? -12.986 -0.674 24.114 1.00 86.94 337 LEU A N 1
ATOM 2745 C CA . LEU A 1 337 ? -11.759 -1.381 23.733 1.00 86.94 337 LEU A CA 1
ATOM 2746 C C . LEU A 1 337 ? -10.863 -1.680 24.932 1.00 86.94 337 LEU A C 1
ATOM 2748 O O . LEU A 1 337 ? -10.257 -2.751 25.006 1.00 86.94 337 LEU A O 1
ATOM 2752 N N . PHE A 1 338 ? -10.746 -0.729 25.858 1.00 84.81 338 PHE A N 1
ATOM 2753 C CA . PHE A 1 338 ? -9.945 -0.929 27.055 1.00 84.81 338 PHE A CA 1
ATOM 2754 C C . PHE A 1 338 ? -10.534 -2.040 27.928 1.00 84.81 338 PHE A C 1
ATOM 2756 O O . PHE A 1 338 ? -9.800 -2.939 28.340 1.00 84.81 338 PHE A O 1
ATOM 2763 N N . MET A 1 339 ? -11.856 -2.038 28.123 1.00 84.50 339 MET A N 1
ATOM 2764 C CA . MET A 1 339 ? -12.567 -3.114 28.821 1.00 84.50 339 MET A CA 1
ATOM 2765 C C . MET A 1 339 ? -12.351 -4.471 28.146 1.00 84.50 339 MET A C 1
ATOM 2767 O O . MET A 1 339 ? -11.981 -5.435 28.815 1.00 84.50 339 MET A O 1
ATOM 2771 N N . ASP A 1 340 ? -12.525 -4.533 26.824 1.00 85.31 340 ASP A N 1
ATOM 2772 C CA . ASP A 1 340 ? -12.353 -5.756 26.041 1.00 85.31 340 ASP A CA 1
ATOM 2773 C C . ASP A 1 340 ? -10.953 -6.351 26.207 1.00 85.31 340 ASP A C 1
ATOM 2775 O O . ASP A 1 340 ? -10.792 -7.528 26.531 1.00 85.31 340 ASP A O 1
ATOM 2779 N N . LYS A 1 341 ? -9.912 -5.525 26.067 1.00 83.38 341 LYS A N 1
ATOM 2780 C CA . LYS A 1 341 ? -8.536 -6.012 26.186 1.00 83.38 341 LYS A CA 1
ATOM 2781 C C . LYS A 1 341 ? -8.162 -6.424 27.605 1.00 83.38 341 LYS A C 1
ATOM 2783 O O . LYS A 1 341 ? -7.402 -7.381 27.742 1.00 83.38 341 LYS A O 1
ATOM 2788 N N . ILE A 1 342 ? -8.685 -5.776 28.649 1.00 81.88 342 ILE A N 1
ATOM 2789 C CA . ILE A 1 342 ? -8.483 -6.211 30.046 1.00 81.88 342 ILE A CA 1
ATOM 2790 C C . ILE A 1 342 ? -9.074 -7.612 30.264 1.00 81.88 342 ILE A C 1
ATOM 2792 O O . ILE A 1 342 ? -8.423 -8.464 30.874 1.00 81.88 342 ILE A O 1
ATOM 2796 N N . ILE A 1 343 ? -10.282 -7.849 29.742 1.00 81.62 343 ILE A N 1
ATOM 2797 C CA . ILE A 1 343 ? -10.988 -9.129 29.872 1.00 81.62 343 ILE A CA 1
ATOM 2798 C C . ILE A 1 343 ? -10.261 -10.214 29.068 1.00 81.62 343 ILE A C 1
ATOM 2800 O O . ILE A 1 343 ? -9.943 -11.269 29.612 1.00 81.62 343 ILE A O 1
ATOM 2804 N N . ASN A 1 344 ? -9.909 -9.940 27.809 1.00 80.88 344 ASN A N 1
ATOM 2805 C CA . ASN A 1 344 ? -9.234 -10.907 26.934 1.00 80.88 344 ASN A CA 1
ATOM 2806 C C . ASN A 1 344 ? -7.819 -11.272 27.410 1.00 80.88 344 ASN A C 1
ATOM 2808 O O . ASN A 1 344 ? -7.346 -12.378 27.158 1.00 80.88 344 ASN A O 1
ATOM 2812 N N . SER A 1 345 ? -7.132 -10.363 28.107 1.00 73.50 345 SER A N 1
ATOM 2813 C CA . SER A 1 345 ? -5.812 -10.629 28.700 1.00 73.50 345 SER A CA 1
ATOM 2814 C C . SER A 1 345 ? -5.881 -11.307 30.077 1.00 73.50 345 SER A C 1
ATOM 2816 O O . SER A 1 345 ? -4.838 -11.529 30.692 1.00 73.50 345 SER A O 1
ATOM 2818 N N . ASN A 1 346 ? -7.080 -11.670 30.558 1.00 70.94 346 ASN A N 1
ATOM 2819 C CA . ASN A 1 346 ? -7.330 -12.278 31.872 1.00 70.94 346 ASN A CA 1
ATOM 2820 C C . ASN A 1 346 ? -6.742 -11.476 33.052 1.00 70.94 346 ASN A C 1
ATOM 2822 O O . ASN A 1 346 ? -6.361 -12.055 34.071 1.00 70.94 346 ASN A O 1
ATOM 2826 N N . ILE A 1 347 ? -6.641 -10.145 32.933 1.00 68.62 347 ILE A N 1
ATOM 2827 C CA . ILE A 1 347 ? -6.105 -9.305 34.017 1.00 68.62 347 ILE A CA 1
ATOM 2828 C C . ILE A 1 347 ? -7.157 -9.110 35.117 1.00 68.62 347 ILE A C 1
ATOM 2830 O O . ILE A 1 347 ? -6.832 -9.219 36.299 1.00 68.62 347 ILE A O 1
ATOM 2834 N N . LEU A 1 348 ? -8.408 -8.846 34.730 1.00 72.31 348 LEU A N 1
ATOM 2835 C CA . LEU A 1 348 ? -9.565 -8.755 35.624 1.00 72.31 348 LEU A CA 1
ATOM 2836 C C . LEU A 1 348 ? -10.726 -9.564 35.048 1.00 72.31 348 LEU 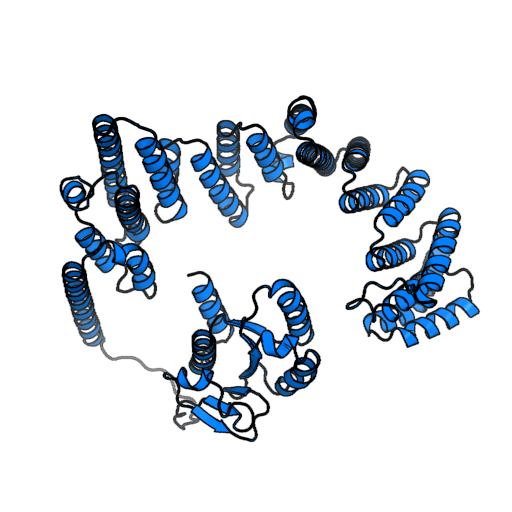A C 1
ATOM 2838 O O . LEU A 1 348 ? -10.912 -9.637 33.833 1.00 72.31 348 LEU A O 1
ATOM 2842 N N . THR A 1 349 ? -11.536 -10.137 35.935 1.00 71.56 349 THR A N 1
ATOM 2843 C CA . THR A 1 349 ? -12.830 -10.721 35.555 1.00 71.56 349 THR A CA 1
ATOM 2844 C C . THR A 1 349 ? -13.874 -9.622 35.349 1.00 71.56 349 THR A C 1
ATOM 2846 O O . THR A 1 349 ? -13.744 -8.524 35.890 1.00 71.56 349 THR A O 1
ATOM 2849 N N . LYS A 1 350 ? -14.936 -9.914 34.585 1.00 65.50 350 LYS A N 1
ATOM 2850 C CA . LYS A 1 350 ? -16.025 -8.959 34.318 1.00 65.50 350 LYS A CA 1
ATOM 2851 C C . LYS A 1 350 ? -16.638 -8.393 35.607 1.00 65.50 350 LYS A C 1
ATOM 2853 O O . LYS A 1 350 ? -16.913 -7.201 35.665 1.00 65.50 350 LYS A O 1
ATOM 2858 N N . ASP A 1 351 ? -16.765 -9.217 36.644 1.00 65.75 351 ASP A N 1
ATOM 2859 C CA . ASP A 1 351 ? -17.344 -8.814 37.930 1.00 65.75 351 ASP A CA 1
ATOM 2860 C C . ASP A 1 351 ? -16.425 -7.847 38.694 1.00 65.75 351 ASP A C 1
ATOM 2862 O O . ASP A 1 351 ? -16.883 -6.837 39.219 1.00 65.75 351 ASP A O 1
ATOM 2866 N N . GLN A 1 352 ? -15.109 -8.080 38.662 1.00 67.69 352 GLN A N 1
ATOM 2867 C CA . GLN A 1 352 ? -14.123 -7.164 39.249 1.00 67.69 352 GLN A CA 1
ATOM 2868 C C . GLN A 1 352 ? -13.994 -5.856 38.462 1.00 67.69 352 GLN A C 1
ATOM 2870 O O . GLN A 1 352 ? -13.640 -4.825 39.025 1.00 67.69 352 GLN A O 1
ATOM 2875 N N . LEU A 1 353 ? -14.279 -5.876 37.157 1.00 69.69 353 LEU A N 1
ATOM 2876 C CA . LEU A 1 353 ? -14.220 -4.689 36.307 1.00 69.69 353 LEU A CA 1
ATOM 2877 C C . LEU A 1 353 ? -15.355 -3.705 36.631 1.00 69.69 353 LEU A C 1
ATOM 2879 O O . LEU A 1 353 ? -15.129 -2.496 36.605 1.00 69.69 353 LEU A O 1
ATOM 2883 N N . ILE A 1 354 ? -16.532 -4.209 37.019 1.00 67.06 354 ILE A N 1
ATOM 2884 C CA . ILE A 1 354 ? -17.687 -3.394 37.438 1.00 67.06 354 ILE A CA 1
ATOM 2885 C C . ILE A 1 354 ? -17.371 -2.563 38.692 1.00 67.06 354 ILE A C 1
ATOM 2887 O O . ILE A 1 354 ? -17.876 -1.450 38.824 1.00 67.06 354 ILE A O 1
ATOM 2891 N N . GLU A 1 355 ? -16.520 -3.071 39.587 1.00 66.25 355 GLU A N 1
ATOM 2892 C CA . GLU A 1 355 ? -16.084 -2.360 40.799 1.00 66.25 355 GLU A CA 1
ATOM 2893 C C . GLU A 1 355 ? -15.062 -1.249 40.508 1.00 66.25 355 GLU A C 1
ATOM 2895 O O . GLU A 1 355 ? -14.822 -0.378 41.346 1.00 66.25 355 GLU A O 1
ATOM 2900 N N . THR A 1 356 ? -14.457 -1.250 39.318 1.00 72.38 356 THR A N 1
ATOM 2901 C CA . THR A 1 356 ? -13.532 -0.194 38.901 1.00 72.38 356 THR A CA 1
ATOM 2902 C C . THR A 1 356 ? -14.270 1.010 38.319 1.00 72.38 356 THR A C 1
ATOM 2904 O O . THR A 1 356 ? -15.399 0.916 37.838 1.00 72.38 356 THR A O 1
ATOM 2907 N N . LYS A 1 357 ? -13.582 2.155 38.257 1.00 71.56 357 LYS A N 1
ATOM 2908 C CA . LYS A 1 357 ? -14.103 3.380 37.628 1.00 71.56 357 LYS A CA 1
ATOM 2909 C C . LYS A 1 357 ? -14.416 3.245 36.130 1.00 71.56 357 LYS A C 1
ATOM 2911 O O . LYS A 1 357 ? -15.096 4.105 35.583 1.00 71.56 357 LYS A O 1
ATOM 2916 N N . LEU A 1 358 ? -13.956 2.181 35.459 1.00 70.12 358 LEU A N 1
ATOM 2917 C CA . LEU A 1 358 ? -14.342 1.908 34.071 1.00 70.12 358 LEU A CA 1
ATOM 2918 C C . LEU A 1 358 ? -15.835 1.580 33.959 1.00 70.12 358 LEU A C 1
ATOM 2920 O O . LEU A 1 358 ? -16.447 1.934 32.954 1.00 70.12 358 LEU A O 1
ATOM 2924 N N . GLY A 1 359 ? -16.439 0.985 34.990 1.00 78.00 359 GLY A N 1
ATOM 2925 C CA . GLY A 1 359 ? -17.866 0.676 35.046 1.00 78.00 359 GLY A CA 1
ATOM 2926 C C . GLY A 1 359 ? -18.279 -0.554 34.231 1.00 78.00 359 GLY A C 1
ATOM 2927 O O . GLY A 1 359 ? -17.459 -1.373 33.829 1.00 78.00 359 GLY A O 1
ATOM 2928 N N . ASN A 1 360 ? -19.588 -0.703 34.011 1.00 80.44 360 ASN A N 1
ATOM 2929 C CA . ASN A 1 360 ? -20.167 -1.872 33.344 1.00 80.44 360 ASN A CA 1
ATOM 2930 C C . ASN A 1 360 ? -20.113 -1.728 31.803 1.00 80.44 360 ASN A C 1
ATOM 2932 O O . ASN A 1 360 ? -20.595 -0.709 31.296 1.00 80.44 360 ASN A O 1
ATOM 2936 N N . PRO A 1 361 ? -19.619 -2.742 31.056 1.00 80.62 361 PRO A N 1
ATOM 2937 C CA . PRO A 1 361 ? -19.668 -2.773 29.591 1.00 80.62 361 PRO A CA 1
ATOM 2938 C C . PRO A 1 361 ? -21.055 -2.512 28.987 1.00 80.62 361 PRO A C 1
ATOM 2940 O O . PRO A 1 361 ? -21.141 -1.858 27.953 1.00 80.62 361 PRO A O 1
ATOM 2943 N N . LEU A 1 362 ? -22.136 -2.965 29.638 1.00 82.50 362 LEU A N 1
ATOM 2944 C CA . LEU A 1 362 ? -23.508 -2.717 29.181 1.00 82.50 362 LEU A CA 1
ATOM 2945 C C . LEU A 1 362 ? -23.836 -1.220 29.164 1.00 82.50 362 LEU A C 1
ATOM 2947 O O . LEU A 1 362 ? -24.268 -0.706 28.141 1.00 82.50 362 LEU A O 1
ATOM 2951 N N . LYS A 1 363 ? -23.539 -0.504 30.255 1.00 83.31 363 LYS A N 1
ATOM 2952 C CA . LYS A 1 363 ? -23.788 0.944 30.350 1.00 83.31 363 LYS A CA 1
ATOM 2953 C C . LYS A 1 363 ? -22.960 1.734 29.340 1.00 83.31 363 LYS A C 1
ATOM 2955 O O . LYS A 1 363 ? -23.452 2.676 28.739 1.00 83.31 363 LYS A O 1
ATOM 2960 N N . ALA A 1 364 ? -21.708 1.330 29.126 1.00 82.62 364 ALA A N 1
ATOM 2961 C CA . ALA A 1 364 ? -20.858 1.959 28.118 1.00 82.62 364 ALA A CA 1
ATOM 2962 C C . ALA A 1 364 ? -21.380 1.722 26.684 1.00 82.62 364 ALA A C 1
ATOM 2964 O O . ALA A 1 364 ? -21.225 2.590 25.827 1.00 82.62 364 ALA A O 1
ATOM 2965 N N . LEU A 1 365 ? -22.015 0.573 26.420 1.00 83.94 365 LEU A N 1
ATOM 2966 C CA . LEU A 1 365 ? -22.691 0.296 25.150 1.00 83.94 365 LEU A CA 1
ATOM 2967 C C . LEU A 1 365 ? -24.013 1.056 24.999 1.00 83.94 365 LEU A C 1
ATOM 2969 O O . LEU A 1 365 ? -24.302 1.503 23.896 1.00 83.94 365 LEU A O 1
ATOM 2973 N N . GLU A 1 366 ? -24.778 1.243 26.074 1.00 84.81 366 GLU A N 1
ATOM 2974 C CA . GLU A 1 366 ? -25.976 2.097 26.085 1.00 84.81 366 GLU A CA 1
ATOM 2975 C C . GLU A 1 366 ? -25.615 3.562 25.790 1.00 84.81 366 GLU A C 1
ATOM 2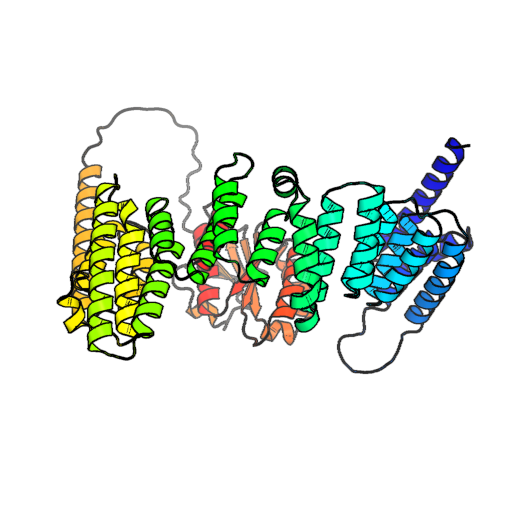977 O O . GLU A 1 366 ? -26.210 4.173 24.906 1.00 84.81 366 GLU A O 1
ATOM 2982 N N . GLU A 1 367 ? -24.570 4.093 26.437 1.00 83.50 367 GLU A N 1
ATOM 2983 C CA . GLU A 1 367 ? -24.037 5.440 26.172 1.00 83.50 367 GLU A CA 1
ATOM 2984 C C . GLU A 1 367 ? -23.571 5.599 24.711 1.00 83.50 367 GLU A C 1
ATOM 2986 O O . GLU A 1 367 ? -23.762 6.653 24.102 1.00 83.50 367 GLU A O 1
ATOM 2991 N N . LEU A 1 368 ? -22.969 4.557 24.122 1.00 83.62 368 LEU A N 1
ATOM 2992 C CA . LEU A 1 368 ? -22.601 4.557 22.704 1.00 83.62 368 LEU A CA 1
ATOM 2993 C C . LEU A 1 368 ? -23.843 4.481 21.800 1.00 83.62 368 LEU A C 1
ATOM 2995 O O . LEU A 1 368 ? -23.906 5.179 20.789 1.00 83.62 368 LEU A O 1
ATOM 2999 N N . ALA A 1 369 ? -24.829 3.657 22.154 1.00 83.25 369 ALA A N 1
ATOM 3000 C CA . ALA A 1 369 ? -26.074 3.512 21.407 1.00 83.25 369 ALA A CA 1
ATOM 3001 C C . ALA A 1 369 ? -26.833 4.846 21.325 1.00 83.25 369 ALA A C 1
ATOM 3003 O O . ALA A 1 369 ? -27.239 5.243 20.234 1.00 83.25 369 ALA A O 1
ATOM 3004 N N . ASP A 1 370 ? -26.913 5.597 22.427 1.00 83.69 370 ASP A N 1
ATOM 3005 C CA . ASP A 1 370 ? -27.549 6.922 22.472 1.00 83.69 370 ASP A CA 1
ATOM 3006 C C . ASP A 1 370 ? -26.963 7.910 21.444 1.00 83.69 370 ASP A C 1
ATOM 3008 O O . ASP A 1 370 ? -27.669 8.795 20.958 1.00 83.69 370 ASP A O 1
ATOM 3012 N N . ILE A 1 371 ? -25.682 7.757 21.088 1.00 81.75 371 ILE A N 1
ATOM 3013 C CA . ILE A 1 371 ? -24.978 8.656 20.164 1.00 81.75 371 ILE A CA 1
ATOM 3014 C C . ILE A 1 371 ? -24.981 8.150 18.719 1.00 81.75 371 ILE A C 1
ATOM 3016 O O . ILE A 1 371 ? -24.938 8.967 17.800 1.00 81.75 371 ILE A O 1
ATOM 3020 N N . VAL A 1 372 ? -24.946 6.831 18.501 1.00 81.12 372 VAL A N 1
ATOM 3021 C CA . VAL A 1 372 ? -24.682 6.265 17.166 1.00 81.12 372 VAL A CA 1
ATOM 3022 C C . VAL A 1 372 ? -25.893 5.550 16.553 1.00 81.12 372 VAL A C 1
ATOM 3024 O O . VAL A 1 372 ? -25.872 5.236 15.362 1.00 81.12 372 VAL A O 1
ATOM 3027 N N . CYS A 1 373 ? -26.973 5.310 17.303 1.00 77.12 373 CYS A N 1
ATOM 3028 C CA . CYS A 1 373 ? -28.164 4.621 16.789 1.00 77.12 373 CYS A CA 1
ATOM 3029 C C . CYS A 1 373 ? -28.874 5.355 15.638 1.00 77.12 373 CYS A C 1
ATOM 3031 O O . CYS A 1 373 ? -29.466 4.697 14.785 1.00 77.12 373 CYS A O 1
ATOM 3033 N N . ASP A 1 374 ? -28.784 6.686 15.560 1.00 74.62 374 ASP A N 1
ATOM 3034 C CA . ASP A 1 374 ? -29.305 7.490 14.441 1.00 74.62 374 ASP A CA 1
ATOM 3035 C C . ASP A 1 374 ? -28.436 7.396 13.172 1.00 74.62 374 ASP A C 1
ATOM 3037 O O . ASP A 1 374 ? -28.822 7.880 12.103 1.00 74.62 374 ASP A O 1
ATOM 3041 N N . ARG A 1 375 ? -27.243 6.793 13.260 1.00 77.94 375 ARG A N 1
ATOM 3042 C CA . ARG A 1 375 ? -26.268 6.746 12.168 1.00 77.94 375 ARG A CA 1
ATOM 3043 C C . ARG A 1 375 ? -26.193 5.364 11.518 1.00 77.94 375 ARG A C 1
ATOM 3045 O O . ARG A 1 375 ? -26.163 4.344 12.201 1.00 77.94 375 ARG A O 1
ATOM 3052 N N . PRO A 1 376 ? -26.012 5.298 10.185 1.00 70.75 376 PRO A N 1
ATOM 3053 C CA . PRO A 1 376 ? -25.939 4.030 9.452 1.00 70.75 376 PRO A CA 1
ATOM 3054 C C . PRO A 1 376 ? -24.746 3.141 9.848 1.00 70.75 376 PRO A C 1
ATOM 3056 O O . PRO A 1 376 ? -24.734 1.961 9.514 1.00 70.75 376 PRO A O 1
ATOM 3059 N N . PHE A 1 377 ? -23.744 3.687 10.545 1.00 74.94 377 PHE A N 1
ATOM 3060 C CA . PHE A 1 377 ? -22.562 2.956 11.011 1.00 74.94 377 PHE A CA 1
ATOM 3061 C C . PHE A 1 377 ? -22.652 2.475 12.471 1.00 74.94 377 PHE A C 1
ATOM 3063 O O . PHE A 1 377 ? -21.786 1.716 12.897 1.00 74.94 377 PHE A O 1
ATOM 3070 N N . GLY A 1 378 ? -23.689 2.844 13.235 1.00 78.50 378 GLY A N 1
ATOM 3071 C CA . GLY A 1 378 ? -23.756 2.529 14.669 1.00 78.50 378 GLY A CA 1
ATOM 3072 C C . GLY A 1 378 ? -23.776 1.046 14.994 1.00 78.50 378 GLY A C 1
ATOM 3073 O O . GLY A 1 378 ? -23.124 0.611 15.941 1.00 78.50 378 GLY A O 1
ATOM 3074 N N . PHE A 1 379 ? -24.433 0.240 14.160 1.00 80.38 379 PHE A N 1
ATOM 3075 C CA . PHE A 1 379 ? -24.392 -1.210 14.324 1.00 80.38 379 PHE A CA 1
ATOM 3076 C C . PHE A 1 379 ? -22.978 -1.777 14.148 1.00 80.38 379 PHE A C 1
ATOM 3078 O O . PHE A 1 379 ? -22.585 -2.654 14.912 1.00 80.38 379 PHE A O 1
ATOM 3085 N N . ALA A 1 380 ? -22.204 -1.285 13.174 1.00 82.38 380 ALA A N 1
ATOM 3086 C CA . ALA A 1 380 ? -20.843 -1.765 12.937 1.00 82.38 380 ALA A CA 1
ATOM 3087 C C . ALA A 1 380 ? -19.924 -1.465 14.133 1.00 82.38 380 ALA A C 1
ATOM 3089 O O . ALA A 1 380 ? -19.144 -2.330 14.526 1.00 82.38 380 ALA A O 1
ATOM 3090 N N . ASP A 1 381 ? -20.081 -0.292 14.752 1.00 83.75 381 ASP A N 1
ATOM 3091 C CA . ASP A 1 381 ? -19.320 0.103 15.941 1.00 83.75 381 ASP A CA 1
ATOM 3092 C C . ASP A 1 381 ? -19.675 -0.745 17.164 1.00 83.75 381 ASP A C 1
ATOM 3094 O O . ASP A 1 381 ? -18.789 -1.242 17.856 1.00 83.75 381 ASP A O 1
ATOM 3098 N N . MET A 1 382 ? -20.972 -0.957 17.412 1.00 83.62 382 MET A N 1
ATOM 3099 C CA . MET A 1 382 ? -21.436 -1.774 18.536 1.00 83.62 382 MET A CA 1
ATOM 3100 C C . MET A 1 382 ? -21.074 -3.249 18.357 1.00 83.62 382 MET A C 1
ATOM 3102 O O . MET A 1 382 ? -20.684 -3.908 19.321 1.00 83.62 382 MET A O 1
ATOM 3106 N N . LYS A 1 383 ? -21.139 -3.764 17.119 1.00 85.38 383 LYS A N 1
ATOM 3107 C CA . LYS A 1 383 ? -20.837 -5.163 16.775 1.00 85.38 383 LYS A CA 1
ATOM 3108 C C . LYS A 1 383 ? -19.464 -5.611 17.276 1.00 85.38 383 LYS A C 1
ATOM 3110 O O . LYS A 1 383 ? -19.325 -6.775 17.643 1.00 85.38 383 LYS A O 1
ATOM 3115 N N . LEU A 1 384 ? -18.482 -4.708 17.319 1.00 83.25 384 LEU A N 1
ATOM 3116 C CA . LEU A 1 384 ? -17.128 -4.995 17.802 1.00 83.25 384 LEU A CA 1
ATOM 3117 C C . LEU A 1 384 ? -17.074 -5.415 19.275 1.00 83.25 384 LEU A C 1
ATOM 3119 O O . LEU A 1 384 ? -16.105 -6.052 19.668 1.00 83.25 384 LEU A O 1
ATOM 3123 N N . PHE A 1 385 ? -18.082 -5.060 20.075 1.00 86.56 385 PHE A N 1
ATOM 3124 C CA . PHE A 1 385 ? -18.078 -5.239 21.528 1.00 86.56 385 PHE A CA 1
ATOM 3125 C C . PHE A 1 385 ? -19.253 -6.082 22.042 1.00 86.56 385 PHE A C 1
ATOM 3127 O O . PHE A 1 385 ? -19.367 -6.299 23.247 1.00 86.56 385 PHE A O 1
ATOM 3134 N N . LEU A 1 386 ? -20.126 -6.587 21.160 1.00 83.81 386 LEU A N 1
ATOM 3135 C CA . LEU A 1 386 ? -21.292 -7.389 21.562 1.00 83.81 386 LEU A CA 1
ATOM 3136 C C . LEU A 1 386 ? -20.904 -8.689 22.280 1.00 83.81 386 LEU A C 1
ATOM 3138 O O . LEU A 1 386 ? -21.667 -9.168 23.114 1.00 83.81 386 LEU A O 1
ATOM 3142 N N . HIS A 1 387 ? -19.717 -9.244 22.010 1.00 84.38 387 HIS A N 1
ATOM 3143 C CA . HIS A 1 387 ? -19.216 -10.441 22.699 1.00 84.38 387 HIS A CA 1
ATOM 3144 C C . HIS A 1 387 ? -18.896 -10.200 24.180 1.00 84.38 387 HIS A C 1
ATOM 3146 O O . HIS A 1 387 ? -18.718 -11.162 24.924 1.00 84.38 387 HIS A O 1
ATOM 3152 N N . LEU A 1 388 ? -18.832 -8.939 24.624 1.00 80.50 388 LEU A N 1
ATOM 3153 C CA . LEU A 1 388 ? -18.682 -8.595 26.038 1.00 80.50 388 LEU A CA 1
ATOM 3154 C C . LEU A 1 388 ? -19.970 -8.815 26.836 1.00 80.50 388 LEU A C 1
ATOM 3156 O O . LEU A 1 388 ? -19.914 -8.876 28.068 1.00 80.50 388 LEU A O 1
ATOM 3160 N N . LEU A 1 389 ? -21.123 -8.910 26.170 1.00 82.06 389 LEU A N 1
ATOM 3161 C CA . LEU A 1 389 ? -22.428 -9.051 26.808 1.00 82.06 389 LEU A CA 1
ATOM 3162 C C . LEU A 1 389 ? -22.829 -10.520 26.960 1.00 82.06 389 LEU A C 1
ATOM 3164 O O . LEU A 1 389 ? -22.556 -11.358 26.103 1.00 82.06 389 LEU A O 1
ATOM 3168 N N . LYS A 1 390 ? -23.508 -10.828 28.067 1.00 81.94 390 LYS A N 1
ATOM 3169 C CA . LYS A 1 390 ? -24.246 -12.088 28.235 1.00 81.94 390 LYS A CA 1
ATOM 3170 C C . LYS A 1 390 ? -25.599 -11.984 27.522 1.00 81.94 390 LYS A C 1
ATOM 3172 O O . LYS A 1 390 ? -26.111 -10.884 27.329 1.00 81.94 390 LYS A O 1
ATOM 3177 N N . ASP A 1 391 ? -26.226 -13.120 27.218 1.00 79.56 391 ASP A N 1
ATOM 3178 C CA . ASP A 1 391 ? -27.509 -13.165 26.494 1.00 79.56 391 ASP A CA 1
ATOM 3179 C C . ASP A 1 391 ? -28.628 -12.326 27.147 1.00 79.56 391 ASP A C 1
ATOM 3181 O O . ASP A 1 391 ? -29.459 -11.750 26.447 1.00 79.56 391 ASP A O 1
ATOM 3185 N N . GLU A 1 392 ? -28.659 -12.227 28.481 1.00 81.75 392 GLU A N 1
ATOM 3186 C CA . GLU A 1 392 ? -29.637 -11.388 29.193 1.00 81.75 392 GLU A CA 1
ATOM 3187 C C . GLU A 1 392 ? -29.349 -9.887 29.062 1.00 81.75 392 GLU A C 1
ATOM 3189 O O . GLU A 1 392 ? -30.267 -9.098 28.855 1.00 81.75 392 GLU A O 1
ATOM 3194 N N . GLU A 1 393 ? -28.079 -9.491 29.116 1.00 82.88 393 GLU A N 1
ATOM 3195 C CA . GLU A 1 393 ? -27.658 -8.095 28.936 1.00 82.88 393 GLU A CA 1
ATOM 3196 C C . GLU A 1 393 ? -27.852 -7.649 27.479 1.00 82.88 393 GLU A C 1
ATOM 3198 O O . GLU A 1 393 ? -28.205 -6.504 27.216 1.00 82.88 393 GLU A O 1
ATOM 3203 N N . GLY A 1 394 ? -27.696 -8.570 26.520 1.00 80.62 394 GLY A N 1
ATOM 3204 C CA . GLY A 1 394 ? -28.010 -8.317 25.115 1.00 80.62 394 GLY A CA 1
ATOM 3205 C C . GLY A 1 394 ? -29.487 -7.980 24.889 1.00 80.62 394 GLY A C 1
ATOM 3206 O O . GLY A 1 394 ? -29.799 -7.119 24.069 1.00 80.62 394 GLY A O 1
ATOM 3207 N N . LYS A 1 395 ? -30.403 -8.603 25.646 1.00 82.62 395 LYS A N 1
ATOM 3208 C CA . LYS A 1 395 ? -31.833 -8.251 25.614 1.00 82.62 395 LYS A CA 1
ATOM 3209 C C . LYS A 1 395 ? -32.085 -6.862 26.198 1.00 82.62 395 LYS A C 1
ATOM 3211 O O . LYS A 1 395 ? -32.808 -6.090 25.585 1.00 82.62 395 LYS A O 1
ATOM 3216 N N . GLN A 1 396 ? -31.432 -6.521 27.310 1.00 84.38 396 GLN A N 1
ATOM 3217 C CA . GLN A 1 396 ? -31.536 -5.186 27.915 1.00 84.38 396 GLN A CA 1
ATOM 3218 C C . GLN A 1 396 ? -31.059 -4.085 26.957 1.00 84.38 396 GLN A C 1
ATOM 3220 O O . GLN A 1 396 ? -31.729 -3.066 26.809 1.00 84.38 396 GLN A O 1
ATOM 3225 N N . LEU A 1 397 ? -29.956 -4.320 26.236 1.00 84.69 397 LEU A N 1
ATOM 3226 C CA . LEU A 1 397 ? -29.475 -3.386 25.218 1.00 84.69 397 LEU A CA 1
ATOM 3227 C C . LEU A 1 397 ? -30.476 -3.230 24.060 1.00 84.69 397 LEU A C 1
ATOM 3229 O O . LEU A 1 397 ? -30.701 -2.119 23.588 1.00 84.69 397 LEU A O 1
ATOM 3233 N N . LEU A 1 398 ? -31.092 -4.325 23.601 1.00 83.19 398 LEU A N 1
ATOM 3234 C CA . LEU A 1 398 ? -32.127 -4.273 22.562 1.00 83.19 398 LEU A CA 1
ATOM 3235 C C . LEU A 1 398 ? -33.359 -3.484 23.019 1.00 83.19 398 LEU A C 1
ATOM 3237 O O . LEU A 1 398 ? -33.879 -2.680 22.243 1.00 83.19 398 LEU A O 1
ATOM 3241 N N . ASP A 1 399 ? -33.788 -3.668 24.268 1.00 84.75 399 ASP A N 1
ATOM 3242 C CA . ASP A 1 399 ? -34.893 -2.910 24.856 1.00 84.75 399 ASP A CA 1
ATOM 3243 C C . ASP A 1 399 ? -34.557 -1.409 24.905 1.00 84.75 399 ASP A C 1
ATOM 3245 O O . ASP A 1 399 ? -35.373 -0.580 24.497 1.00 84.75 399 ASP A O 1
ATOM 3249 N N . HIS A 1 400 ? -33.331 -1.047 25.299 1.00 84.44 400 HIS A N 1
ATOM 3250 C CA . HIS A 1 400 ? -32.865 0.345 25.291 1.00 84.44 400 HIS A CA 1
ATOM 3251 C C . HIS A 1 400 ? -32.837 0.944 23.878 1.00 84.44 400 HIS A C 1
ATOM 3253 O O . HIS A 1 400 ? -33.374 2.027 23.653 1.00 84.44 400 HIS A O 1
ATOM 3259 N N . ILE A 1 401 ? -32.309 0.215 22.889 1.00 83.00 401 ILE A N 1
ATOM 3260 C CA . ILE A 1 401 ? -32.303 0.656 21.483 1.00 83.00 401 ILE A CA 1
ATOM 3261 C C . ILE A 1 401 ? -33.734 0.858 20.966 1.00 83.00 401 ILE A C 1
ATOM 3263 O O . ILE A 1 401 ? -34.006 1.852 20.292 1.00 83.00 401 ILE A O 1
ATOM 3267 N N . SER A 1 402 ? -34.665 -0.034 21.322 1.00 81.19 402 SER A N 1
ATOM 3268 C CA . SER A 1 402 ? -36.076 0.086 20.934 1.00 81.19 402 SER A CA 1
ATOM 3269 C C . SER A 1 402 ? -36.745 1.343 21.511 1.00 81.19 402 SER A C 1
ATOM 3271 O O . SER A 1 402 ? -37.561 1.999 20.850 1.00 81.19 402 SER A O 1
ATOM 3273 N N . LEU A 1 403 ? -36.344 1.740 22.722 1.00 83.25 403 LEU A N 1
ATOM 3274 C CA . LEU A 1 403 ? -36.799 2.969 23.362 1.00 83.25 403 LEU A CA 1
ATOM 3275 C C . LEU A 1 403 ? -36.257 4.208 22.636 1.00 83.25 403 LEU A C 1
ATOM 3277 O O . LEU A 1 403 ? -36.992 5.182 22.461 1.00 83.25 403 LEU A O 1
ATOM 3281 N N . ILE A 1 404 ? -34.998 4.177 22.190 1.00 79.00 404 ILE A N 1
ATOM 3282 C CA . ILE A 1 404 ? -34.390 5.259 21.400 1.00 79.00 404 ILE A CA 1
ATOM 3283 C C . ILE A 1 404 ? -35.128 5.421 20.068 1.00 79.00 404 ILE A C 1
ATOM 3285 O O . ILE A 1 404 ? -35.503 6.538 19.712 1.00 79.00 404 ILE A O 1
ATOM 3289 N N . THR A 1 405 ? -35.394 4.323 19.354 1.00 73.06 405 THR A N 1
ATOM 3290 C CA . THR A 1 405 ? -36.112 4.375 18.071 1.00 73.06 405 THR A CA 1
ATOM 3291 C C . THR A 1 405 ? -37.526 4.924 18.228 1.00 73.06 405 THR A C 1
ATOM 3293 O O . THR A 1 405 ? -37.922 5.787 17.450 1.00 73.06 405 THR A O 1
ATOM 3296 N N . THR A 1 406 ? -38.245 4.525 19.284 1.00 74.12 406 THR A N 1
ATOM 3297 C CA . THR A 1 406 ? -39.591 5.052 19.576 1.00 74.12 406 THR A CA 1
ATOM 3298 C C . THR A 1 406 ? -39.553 6.565 19.825 1.00 74.12 406 THR A C 1
ATOM 3300 O O . THR A 1 406 ? -40.317 7.317 19.227 1.00 74.12 406 THR A O 1
ATOM 3303 N N . LYS A 1 407 ? -38.591 7.046 20.627 1.00 73.19 407 LYS A N 1
ATOM 3304 C CA . LYS A 1 407 ? -38.409 8.488 20.880 1.00 73.19 407 LYS A CA 1
ATOM 3305 C C . LYS A 1 407 ? -38.095 9.282 19.606 1.00 73.19 407 LYS A C 1
ATOM 3307 O O . LYS A 1 407 ? -38.497 10.438 19.495 1.00 73.19 407 LYS A O 1
ATOM 3312 N N . MET A 1 408 ? -37.367 8.694 18.656 1.00 63.12 408 MET A N 1
ATOM 3313 C CA . MET A 1 408 ? -37.060 9.339 17.374 1.00 63.12 408 MET A CA 1
ATOM 3314 C C . MET A 1 408 ? -38.275 9.399 16.445 1.00 63.12 408 MET A C 1
ATOM 3316 O O . MET A 1 408 ? -38.470 10.410 15.771 1.00 63.12 408 MET A O 1
ATOM 3320 N N . GLU A 1 409 ? -39.110 8.360 16.429 1.00 65.62 409 GLU A N 1
ATOM 3321 C CA . GLU A 1 409 ? -40.376 8.351 15.686 1.00 65.62 409 GLU A CA 1
ATOM 3322 C C . GLU A 1 409 ? -41.362 9.400 16.228 1.00 65.62 409 GLU A C 1
ATOM 3324 O O . GLU A 1 409 ? -42.005 10.103 15.442 1.00 65.62 409 GLU A O 1
ATOM 3329 N N . ASP A 1 410 ? -41.411 9.590 17.549 1.00 61.69 410 ASP A N 1
ATOM 3330 C CA . ASP A 1 410 ? -42.221 10.625 18.208 1.00 61.69 410 ASP A CA 1
ATOM 3331 C C . ASP A 1 410 ? -41.735 12.054 17.880 1.00 61.69 410 ASP A C 1
ATOM 3333 O O . ASP A 1 410 ? -42.535 12.966 17.661 1.00 61.69 410 ASP A O 1
ATOM 3337 N N . LEU A 1 411 ? -40.417 12.265 17.779 1.00 59.62 411 LEU A N 1
ATOM 3338 C CA . LEU A 1 411 ? -39.832 13.554 17.382 1.00 59.62 411 LEU A CA 1
ATOM 3339 C C . LEU A 1 411 ? -40.062 13.863 15.892 1.00 59.62 411 LEU A C 1
ATOM 3341 O O . LEU A 1 411 ? -40.444 14.980 15.544 1.00 59.62 411 LEU A O 1
ATOM 3345 N N . ALA A 1 412 ? -39.901 12.872 15.009 1.00 56.22 412 ALA A N 1
ATOM 3346 C CA . ALA A 1 412 ? -40.138 13.028 13.571 1.00 56.22 412 ALA A CA 1
ATOM 3347 C C . ALA A 1 412 ? -41.619 13.294 13.242 1.00 56.22 412 ALA A C 1
ATOM 3349 O O . ALA A 1 412 ? -41.943 14.036 12.307 1.00 56.22 412 ALA A O 1
ATOM 3350 N N . SER A 1 413 ? -42.530 12.705 14.019 1.00 54.06 413 SER A N 1
ATOM 3351 C CA . SER A 1 413 ? -43.970 12.922 13.880 1.00 54.06 413 SER A CA 1
ATOM 3352 C C . SER A 1 413 ? -44.421 14.274 14.456 1.00 54.06 413 SER A C 1
ATOM 3354 O O . SER A 1 413 ? -45.324 14.896 13.891 1.00 54.06 413 SER A O 1
ATOM 3356 N N . ALA A 1 414 ? -43.731 14.805 15.473 1.00 48.38 414 ALA A N 1
ATOM 3357 C CA . ALA A 1 414 ? -43.918 16.176 15.952 1.00 48.38 414 ALA A CA 1
ATOM 3358 C C . ALA A 1 414 ? -43.447 17.238 14.933 1.00 48.38 414 ALA A C 1
ATOM 3360 O O . ALA A 1 414 ? -44.170 18.205 14.685 1.00 48.38 414 ALA A O 1
ATOM 3361 N N . GLU A 1 415 ? -42.300 17.044 14.272 1.00 47.12 415 GLU A N 1
ATOM 3362 C CA . GLU A 1 415 ? -41.784 17.976 13.250 1.00 47.12 415 GLU A CA 1
ATOM 3363 C C . GLU A 1 415 ? -42.659 18.033 11.982 1.00 47.12 415 GLU A C 1
ATOM 3365 O O . GLU A 1 415 ? -42.821 19.099 11.384 1.00 47.12 415 GLU A O 1
ATOM 3370 N N . CYS A 1 416 ? -43.308 16.924 11.604 1.00 40.31 416 CYS A N 1
ATOM 3371 C CA . CYS A 1 416 ? -44.238 16.884 10.466 1.00 40.31 416 CYS A CA 1
ATOM 3372 C C . CYS A 1 416 ? -45.566 17.625 10.709 1.00 40.31 416 CYS A C 1
ATOM 3374 O O . CYS A 1 416 ? -46.316 17.854 9.760 1.00 40.31 416 CYS A O 1
ATOM 3376 N N . SER A 1 417 ? -45.867 18.013 11.952 1.00 41.09 417 SER A N 1
ATOM 3377 C CA . SER A 1 417 ? -47.114 18.704 12.309 1.00 41.09 417 SER A CA 1
ATOM 3378 C C . SER A 1 417 ? -47.004 20.239 12.337 1.00 41.09 417 SER A C 1
ATOM 3380 O O . SER A 1 417 ? -48.008 20.915 12.553 1.00 41.09 417 SER A O 1
ATOM 3382 N N . GLY A 1 418 ? -45.810 20.799 12.088 1.00 37.41 418 GLY A N 1
ATOM 3383 C CA . GLY A 1 418 ? -45.491 22.208 12.355 1.00 37.41 418 GLY A CA 1
ATOM 3384 C C . GLY A 1 418 ? -44.989 23.052 11.178 1.00 37.41 418 GLY A C 1
ATOM 3385 O O . GLY A 1 418 ? -44.227 23.986 11.418 1.00 37.41 418 GLY A O 1
ATOM 3386 N N . VAL A 1 419 ? -45.369 22.772 9.923 1.00 31.78 419 VAL A N 1
ATOM 3387 C CA . VAL A 1 419 ? -44.998 23.645 8.788 1.00 31.78 419 VAL A CA 1
ATOM 3388 C C . VAL A 1 419 ? -46.226 24.109 8.008 1.00 31.78 419 VAL A C 1
ATOM 3390 O O . VAL A 1 419 ? -46.800 23.382 7.198 1.00 31.78 419 VAL A O 1
ATOM 3393 N N . ASP A 1 420 ? -46.586 25.364 8.272 1.00 29.86 420 ASP A N 1
ATOM 3394 C CA . ASP A 1 420 ? -47.602 26.150 7.586 1.00 29.86 420 ASP A CA 1
ATOM 3395 C C . ASP A 1 420 ? -47.367 26.252 6.071 1.00 29.86 420 ASP A C 1
ATOM 3397 O O . ASP A 1 420 ? -46.279 26.526 5.559 1.00 29.86 420 ASP A O 1
ATOM 3401 N N . SER A 1 421 ? -48.475 26.103 5.358 1.00 34.66 421 SER A N 1
ATOM 3402 C CA . SER A 1 421 ? -48.678 26.357 3.939 1.00 34.66 421 SER A CA 1
ATOM 3403 C C . SER A 1 421 ? -48.413 27.816 3.544 1.00 34.66 421 SER A C 1
ATOM 3405 O O . SER A 1 421 ? -49.125 28.696 4.024 1.00 34.66 421 SER A O 1
ATOM 3407 N N . ASN A 1 422 ? -47.470 28.068 2.615 1.00 27.94 422 ASN A N 1
ATOM 3408 C CA . ASN A 1 422 ? -47.599 29.024 1.489 1.00 27.94 422 ASN A CA 1
ATOM 3409 C C . ASN A 1 422 ? -46.265 29.315 0.755 1.00 27.94 422 ASN A C 1
ATOM 3411 O O . ASN A 1 422 ? -45.407 30.002 1.303 1.00 27.94 422 ASN A O 1
ATOM 3415 N N . LYS A 1 423 ? -46.151 28.942 -0.535 1.00 32.00 423 LYS A N 1
ATOM 3416 C CA . LYS A 1 423 ? -46.012 29.857 -1.705 1.00 32.00 423 LYS A CA 1
ATOM 3417 C C . LYS A 1 423 ? -45.549 29.145 -2.992 1.00 32.00 423 LYS A C 1
ATOM 3419 O O . LYS A 1 423 ? -44.669 28.296 -2.994 1.00 32.00 423 LYS A O 1
ATOM 3424 N N . ASN A 1 424 ? -46.176 29.583 -4.083 1.00 27.25 424 ASN A N 1
ATOM 3425 C CA . ASN A 1 424 ? -46.088 29.162 -5.486 1.00 27.25 424 ASN A CA 1
ATOM 3426 C C . ASN A 1 424 ? -44.731 29.414 -6.175 1.00 27.25 424 ASN A C 1
ATOM 3428 O O . ASN A 1 424 ? -44.161 30.479 -5.953 1.00 27.25 424 ASN A O 1
ATOM 3432 N N . LEU A 1 425 ? -44.339 28.543 -7.128 1.00 25.89 425 LEU A N 1
ATOM 3433 C CA . LEU A 1 425 ? -44.015 28.849 -8.550 1.00 25.89 425 LEU A CA 1
ATOM 3434 C C . LEU A 1 425 ? -43.729 27.538 -9.356 1.00 25.89 425 LEU A C 1
ATOM 3436 O O . LEU A 1 425 ? -43.682 26.478 -8.742 1.00 25.89 425 LEU A O 1
ATOM 3440 N N . PRO A 1 426 ? -43.631 27.535 -10.708 1.00 28.66 426 PRO A N 1
ATOM 3441 C CA . PRO A 1 426 ? -44.689 27.092 -11.612 1.00 28.66 426 PRO A CA 1
ATOM 3442 C C . PRO A 1 426 ? -44.398 25.796 -12.402 1.00 28.66 426 PRO A C 1
ATOM 3444 O O . PRO A 1 426 ? -43.271 25.340 -12.564 1.00 28.66 426 PRO A O 1
ATOM 3447 N N . THR A 1 427 ? -45.484 25.267 -12.962 1.00 25.75 427 THR A N 1
ATOM 3448 C CA . THR A 1 427 ? -45.627 24.178 -13.940 1.00 25.75 427 THR A CA 1
ATOM 3449 C C . THR A 1 427 ? -44.963 24.415 -15.303 1.00 25.75 427 THR A C 1
ATOM 3451 O O . THR A 1 427 ? -45.238 25.425 -15.947 1.00 25.75 427 THR A O 1
ATOM 3454 N N . ALA A 1 428 ? -44.239 23.399 -15.787 1.00 25.27 428 ALA A N 1
ATOM 3455 C CA . ALA A 1 428 ? -44.108 22.934 -17.182 1.00 25.27 428 ALA A CA 1
ATOM 3456 C C . ALA A 1 428 ? -43.241 21.653 -17.139 1.00 25.27 428 ALA A C 1
ATOM 3458 O O . ALA A 1 428 ? -42.173 21.690 -16.545 1.00 25.27 428 ALA A O 1
ATOM 3459 N N . THR A 1 429 ? -43.571 20.467 -17.647 1.00 26.41 429 THR A N 1
ATOM 3460 C CA . THR A 1 429 ? -44.653 19.919 -18.476 1.00 26.41 429 THR A CA 1
ATOM 3461 C C . THR A 1 429 ? -44.682 18.405 -18.226 1.00 26.41 429 THR A C 1
ATOM 3463 O O . THR A 1 429 ? -43.638 17.791 -18.013 1.00 26.41 429 THR A O 1
ATOM 3466 N N . ASN A 1 430 ? -45.877 17.819 -18.264 1.00 28.19 430 ASN A N 1
ATOM 3467 C CA . ASN A 1 430 ? -46.144 16.394 -18.083 1.00 28.19 430 ASN A CA 1
ATOM 3468 C C . ASN A 1 430 ? -45.449 15.499 -19.125 1.00 28.19 430 ASN A C 1
ATOM 3470 O O . ASN A 1 430 ? -45.757 15.598 -20.308 1.00 28.19 430 ASN A O 1
ATOM 3474 N N . GLU A 1 431 ? -44.688 14.511 -18.653 1.00 29.47 431 GLU A N 1
ATOM 3475 C CA . GLU A 1 431 ? -44.834 13.126 -19.116 1.00 29.47 431 GLU A CA 1
ATOM 3476 C C . GLU A 1 431 ? -45.059 12.236 -17.889 1.00 29.47 431 GLU A C 1
ATOM 3478 O O . GLU A 1 431 ? -44.154 11.895 -17.130 1.00 29.47 431 GLU A O 1
ATOM 3483 N N . SER A 1 432 ? -46.327 11.919 -17.660 1.00 30.83 432 SER A N 1
ATOM 3484 C CA . SER A 1 432 ? -46.810 10.989 -16.651 1.00 30.83 432 SER A CA 1
ATOM 3485 C C . SER A 1 432 ? -46.836 9.573 -17.219 1.00 30.83 432 SER A C 1
ATOM 3487 O O . SER A 1 432 ? -47.585 9.357 -18.163 1.00 30.83 432 SER A O 1
ATOM 3489 N N . VAL A 1 433 ? -46.134 8.619 -16.600 1.00 30.69 433 VAL A N 1
ATOM 3490 C CA . VAL A 1 433 ? -46.691 7.325 -16.148 1.00 30.69 433 VAL A CA 1
ATOM 3491 C C . VAL A 1 433 ? -45.780 6.818 -15.023 1.00 30.69 433 VAL A C 1
ATOM 3493 O O . VAL A 1 433 ? -44.568 6.727 -15.201 1.00 30.69 433 VAL A O 1
ATOM 3496 N N . GLY A 1 434 ? -46.349 6.501 -13.857 1.00 33.72 434 GLY A N 1
ATOM 3497 C CA . GLY A 1 434 ? -45.612 5.949 -12.719 1.00 33.72 434 GLY A CA 1
ATOM 3498 C C . GLY A 1 434 ? -44.810 4.708 -13.114 1.00 33.72 434 GLY A C 1
ATOM 3499 O O . GLY A 1 434 ? -45.379 3.677 -13.472 1.00 33.72 434 GLY A O 1
ATOM 3500 N N . SER A 1 435 ? -43.480 4.810 -13.062 1.00 35.41 435 SER A N 1
ATOM 3501 C CA . SER A 1 435 ? -42.602 3.669 -13.294 1.00 35.41 435 SER A CA 1
ATOM 3502 C C . SER A 1 435 ? -42.705 2.737 -12.096 1.00 35.41 435 SER A C 1
ATOM 3504 O O . SER A 1 435 ? -42.159 3.018 -11.030 1.00 35.41 435 SER A O 1
ATOM 3506 N N . PHE A 1 436 ? -43.356 1.592 -12.282 1.00 42.66 436 PHE A N 1
ATOM 3507 C CA . PHE A 1 436 ? -43.077 0.426 -11.452 1.00 42.66 436 PHE A CA 1
ATOM 3508 C C . PHE A 1 436 ? -41.550 0.220 -11.387 1.00 42.66 436 PHE A C 1
ATOM 3510 O O . PHE A 1 436 ? -40.867 0.470 -12.391 1.00 42.66 436 PHE A O 1
ATOM 3517 N N . PRO A 1 437 ? -40.982 -0.200 -10.242 1.00 56.94 437 PRO A N 1
ATOM 3518 C CA . PRO A 1 437 ? -39.564 -0.517 -10.182 1.00 56.94 437 PRO A CA 1
ATOM 3519 C C . PRO A 1 437 ? -39.268 -1.599 -11.226 1.00 56.94 437 PRO A C 1
ATOM 3521 O O . PRO A 1 437 ? -39.881 -2.668 -11.226 1.00 56.94 437 PRO A O 1
ATOM 3524 N N . SER A 1 438 ? -38.365 -1.282 -12.156 1.00 71.62 438 SER A N 1
ATOM 3525 C CA . SER A 1 438 ? -37.860 -2.212 -13.169 1.00 71.62 438 SER A CA 1
ATOM 3526 C C . SER A 1 438 ? -37.435 -3.511 -12.473 1.00 71.62 438 SER A C 1
ATOM 3528 O O . SER A 1 438 ? -36.801 -3.458 -11.421 1.00 71.62 438 SER A O 1
ATOM 3530 N N . ARG A 1 439 ? -37.789 -4.685 -13.006 1.00 87.75 439 ARG A N 1
ATOM 3531 C CA . ARG A 1 439 ? -37.383 -5.982 -12.427 1.00 87.75 439 ARG A CA 1
ATOM 3532 C C . ARG A 1 439 ? -35.931 -6.298 -12.782 1.00 87.75 439 ARG A C 1
ATOM 3534 O O . ARG A 1 439 ? -35.411 -5.805 -13.782 1.00 87.75 439 ARG A O 1
ATOM 3541 N N . LEU A 1 440 ? -35.247 -7.081 -11.948 1.00 91.25 440 LEU A N 1
ATOM 3542 C CA . LEU A 1 440 ? -33.930 -7.626 -12.291 1.00 91.25 440 LEU A CA 1
ATOM 3543 C C . LEU A 1 440 ? -34.113 -8.708 -13.359 1.00 91.25 440 LEU A C 1
ATOM 3545 O O . LEU A 1 440 ? -34.855 -9.658 -13.137 1.00 91.25 440 LEU A O 1
ATOM 3549 N N . LYS A 1 441 ? -33.419 -8.606 -14.489 1.00 94.06 441 LYS A N 1
ATOM 3550 C CA . LYS A 1 441 ? -33.491 -9.625 -15.542 1.00 94.06 441 LYS A CA 1
ATOM 3551 C C . LYS A 1 441 ? -32.354 -10.627 -15.394 1.00 94.06 441 LYS A C 1
ATOM 3553 O O . LYS A 1 441 ? -31.189 -10.234 -15.330 1.00 94.06 441 LYS A O 1
ATOM 3558 N N . ILE A 1 442 ? -32.684 -11.914 -15.355 1.00 95.50 442 ILE A N 1
ATOM 3559 C CA . ILE A 1 442 ? -31.723 -13.011 -15.178 1.00 95.50 442 ILE A CA 1
ATOM 3560 C C . ILE A 1 442 ? -31.718 -13.903 -16.414 1.00 95.50 442 ILE A C 1
ATOM 3562 O O . ILE A 1 442 ? -32.772 -14.305 -16.908 1.00 95.50 442 ILE A O 1
ATOM 3566 N N . ASN A 1 443 ? -30.526 -14.252 -16.899 1.00 94.81 443 ASN A N 1
ATOM 3567 C CA . ASN A 1 443 ? -30.377 -15.050 -18.108 1.00 94.81 443 ASN A CA 1
ATOM 3568 C C . ASN A 1 443 ? -30.817 -16.491 -17.867 1.00 94.81 443 ASN A C 1
ATOM 3570 O O . ASN A 1 443 ? -30.086 -17.268 -17.247 1.00 94.81 443 ASN A O 1
ATOM 3574 N N . LYS A 1 444 ? -31.972 -16.875 -18.414 1.00 90.75 444 LYS A N 1
ATOM 3575 C CA . LYS A 1 444 ? -32.531 -18.212 -18.183 1.00 90.75 444 LYS A CA 1
ATOM 3576 C C . LYS A 1 444 ? -31.585 -19.328 -18.625 1.00 90.75 444 LYS A C 1
ATOM 3578 O O . LYS A 1 444 ? -31.300 -20.229 -17.855 1.00 90.75 444 LYS A O 1
ATOM 3583 N N . LYS A 1 445 ? -31.010 -19.232 -19.825 1.00 89.44 445 LYS A N 1
ATOM 3584 C CA . LYS A 1 445 ? -30.189 -20.314 -20.401 1.00 89.44 445 LYS A CA 1
ATOM 3585 C C . LYS A 1 445 ? -28.892 -20.588 -19.638 1.00 89.44 445 LYS A C 1
ATOM 3587 O O . LYS A 1 445 ? -28.334 -21.669 -19.783 1.00 89.44 445 LYS A O 1
ATOM 3592 N N . ARG A 1 446 ? -28.362 -19.599 -18.911 1.00 87.06 446 ARG A N 1
ATOM 3593 C CA . ARG A 1 446 ? -27.029 -19.679 -18.285 1.00 87.06 446 ARG A CA 1
ATOM 3594 C C . ARG A 1 446 ? -27.055 -19.682 -16.766 1.00 87.06 446 ARG A C 1
ATOM 3596 O O . ARG A 1 446 ? -26.120 -20.190 -16.161 1.00 87.06 446 ARG A O 1
ATOM 3603 N N . GLN A 1 447 ? -28.078 -19.077 -16.170 1.00 93.19 447 GLN A N 1
ATOM 3604 C CA . GLN A 1 447 ? -28.167 -18.901 -14.724 1.00 93.19 447 GLN A CA 1
ATOM 3605 C C . GLN A 1 447 ? -29.201 -19.835 -14.085 1.00 93.19 447 GLN A C 1
ATOM 3607 O O . GLN A 1 447 ? -29.272 -19.910 -12.861 1.00 93.19 447 GLN A O 1
ATOM 3612 N N . GLU A 1 448 ? -29.971 -20.589 -14.875 1.00 87.56 448 GLU A N 1
ATOM 3613 C CA . GLU A 1 448 ? -30.827 -21.660 -14.360 1.00 87.56 448 GLU A CA 1
ATOM 3614 C C . GLU A 1 448 ? -29.972 -22.695 -13.605 1.00 87.56 448 GLU A C 1
ATOM 3616 O O . GLU A 1 448 ? -29.050 -23.293 -14.154 1.00 87.56 448 GLU A O 1
ATOM 3621 N N . GLY A 1 449 ? -30.232 -22.839 -12.301 1.00 84.88 449 GLY A N 1
ATOM 3622 C CA . GLY A 1 449 ? -29.456 -23.694 -11.394 1.00 84.88 449 GLY A CA 1
ATOM 3623 C C . GLY A 1 449 ? -28.283 -23.019 -10.666 1.00 84.88 449 GLY A C 1
ATOM 3624 O O . GLY A 1 449 ? -27.656 -23.668 -9.829 1.00 84.88 449 GLY A O 1
ATOM 3625 N N . ASN A 1 450 ? -27.990 -21.734 -10.909 1.00 90.31 450 ASN A N 1
ATOM 3626 C CA . ASN A 1 450 ? -26.936 -21.027 -10.173 1.00 90.31 450 ASN A CA 1
ATOM 3627 C C . ASN A 1 450 ? -27.339 -20.826 -8.690 1.00 90.31 450 ASN A C 1
ATOM 3629 O O . ASN A 1 450 ? -28.378 -20.210 -8.428 1.00 90.31 450 ASN A O 1
ATOM 3633 N N . PRO A 1 451 ? -26.533 -21.285 -7.705 1.00 88.88 451 PRO A N 1
ATOM 3634 C CA . PRO A 1 451 ? -26.837 -21.115 -6.281 1.00 88.88 451 PRO A CA 1
ATOM 3635 C C . PRO A 1 451 ? -26.976 -19.650 -5.844 1.00 88.88 451 PRO A C 1
ATOM 3637 O O . PRO A 1 451 ? -27.719 -19.392 -4.899 1.00 88.88 451 PRO A O 1
ATOM 3640 N N . LEU A 1 452 ? -26.346 -18.701 -6.549 1.00 92.50 452 LEU A N 1
ATOM 3641 C CA . LEU A 1 452 ? -26.440 -17.257 -6.285 1.00 92.50 452 LEU A CA 1
ATOM 3642 C C . LEU A 1 452 ? -27.891 -16.771 -6.213 1.00 92.50 452 LEU A C 1
ATOM 3644 O O . LEU A 1 452 ? -28.238 -15.967 -5.354 1.00 92.50 452 LEU A O 1
ATOM 3648 N N . ILE A 1 453 ? -28.769 -17.318 -7.054 1.00 91.62 453 ILE A N 1
ATOM 3649 C CA . ILE A 1 453 ? -30.165 -16.876 -7.163 1.00 91.62 453 ILE A CA 1
ATOM 3650 C C . ILE A 1 453 ? -30.945 -17.113 -5.863 1.00 91.62 453 ILE A C 1
ATOM 3652 O O . ILE A 1 453 ? -31.840 -16.338 -5.544 1.00 91.62 453 ILE A O 1
ATOM 3656 N N . LYS A 1 454 ? -30.577 -18.124 -5.060 1.00 90.38 454 LYS A N 1
ATOM 3657 C CA . LYS A 1 454 ? -31.220 -18.410 -3.760 1.00 90.38 454 LYS A CA 1
ATOM 3658 C C . LYS A 1 454 ? -31.021 -17.293 -2.728 1.00 90.38 454 LYS A C 1
ATOM 3660 O O . LYS A 1 454 ? -31.750 -17.229 -1.735 1.00 90.38 454 LYS A O 1
ATOM 3665 N N . TYR A 1 455 ? -30.021 -16.446 -2.948 1.00 90.56 455 TYR A N 1
ATOM 3666 C CA . TYR A 1 455 ? -29.661 -15.343 -2.066 1.00 90.56 455 TYR A CA 1
ATOM 3667 C C . TYR A 1 455 ? -30.163 -13.987 -2.569 1.00 90.56 455 TYR A C 1
ATOM 3669 O O . TYR A 1 455 ? -30.079 -13.015 -1.830 1.00 90.56 455 TYR A O 1
ATOM 3677 N N . ILE A 1 456 ? -30.762 -13.927 -3.765 1.00 89.81 456 ILE A N 1
ATOM 3678 C CA . ILE A 1 456 ? -31.464 -12.736 -4.250 1.00 89.81 456 ILE A CA 1
ATOM 3679 C C . ILE A 1 456 ? -32.858 -12.708 -3.607 1.00 89.81 456 ILE A C 1
ATOM 3681 O O . ILE A 1 456 ? -33.764 -13.426 -4.030 1.00 89.81 456 ILE A O 1
ATOM 3685 N N . ARG A 1 457 ? -33.021 -11.906 -2.554 1.00 87.50 457 ARG A N 1
ATOM 3686 C CA . ARG A 1 457 ? -34.234 -11.814 -1.721 1.00 87.50 457 ARG A CA 1
ATOM 3687 C C . ARG A 1 457 ? -34.833 -10.412 -1.685 1.00 87.50 457 ARG A C 1
ATOM 3689 O O . ARG A 1 457 ? -36.037 -10.272 -1.506 1.00 87.50 457 ARG A O 1
ATOM 3696 N N . ASN A 1 458 ? -34.014 -9.381 -1.876 1.00 82.19 458 ASN A N 1
ATOM 3697 C CA . ASN A 1 458 ? -34.412 -7.988 -1.689 1.00 82.19 458 ASN A CA 1
ATOM 3698 C C . ASN A 1 458 ? -34.799 -7.273 -2.991 1.00 82.19 458 ASN A C 1
ATOM 3700 O O . ASN A 1 458 ? -35.082 -6.074 -2.965 1.00 82.19 458 ASN A O 1
ATOM 3704 N N . VAL A 1 459 ? -34.770 -7.965 -4.135 1.00 86.56 459 VAL A N 1
ATOM 3705 C CA . VAL A 1 459 ? -35.207 -7.431 -5.433 1.00 86.56 459 VAL A CA 1
ATOM 3706 C C . VAL A 1 459 ? -36.042 -8.463 -6.182 1.00 86.56 459 VAL A C 1
ATOM 3708 O O . VAL A 1 459 ? -35.724 -9.650 -6.203 1.00 86.56 459 VAL A O 1
ATOM 3711 N N . VAL A 1 460 ? -37.111 -8.001 -6.829 1.00 87.62 460 VAL A N 1
ATOM 3712 C CA . VAL A 1 460 ? -37.946 -8.854 -7.681 1.00 87.62 460 VAL A CA 1
ATOM 3713 C C . VAL A 1 460 ? -37.222 -9.088 -9.005 1.00 87.62 460 VAL A C 1
ATOM 3715 O O . VAL A 1 460 ? -36.801 -8.129 -9.661 1.00 87.62 460 VAL A O 1
ATOM 3718 N N . PHE A 1 461 ? -37.100 -10.350 -9.415 1.00 91.38 461 PHE A N 1
ATOM 3719 C CA . PHE A 1 461 ? -36.441 -10.731 -10.661 1.00 91.38 461 PHE A CA 1
ATOM 3720 C C . PHE A 1 461 ? -37.377 -11.455 -11.634 1.00 91.38 461 PHE A C 1
ATOM 3722 O O . PHE A 1 461 ? -38.403 -12.012 -11.247 1.00 91.38 461 PHE A O 1
ATOM 3729 N N . GLU A 1 462 ? -37.007 -11.447 -12.910 1.00 93.44 462 GLU A N 1
ATOM 3730 C CA . GLU A 1 462 ? -37.660 -12.189 -13.984 1.00 93.44 462 GLU A CA 1
ATOM 3731 C C . GLU A 1 462 ? -36.630 -12.931 -14.842 1.00 93.44 462 GLU A C 1
ATOM 3733 O O . GLU A 1 462 ? -35.480 -12.508 -14.987 1.00 93.44 462 GLU A O 1
ATOM 3738 N N . TRP A 1 463 ? -37.048 -14.058 -15.410 1.00 92.62 463 TRP A N 1
ATOM 3739 C CA . TRP A 1 463 ? -36.222 -14.846 -16.315 1.00 92.62 463 TRP A CA 1
ATOM 3740 C C . TRP A 1 463 ? -36.342 -14.318 -17.741 1.00 92.62 463 TRP A C 1
ATOM 3742 O O . TRP A 1 463 ? -37.432 -14.312 -18.308 1.00 92.62 463 TRP A O 1
ATOM 3752 N N . ASP A 1 464 ? -35.216 -13.951 -18.340 1.00 90.94 464 ASP A N 1
ATOM 3753 C CA . ASP A 1 464 ? -35.141 -13.426 -19.700 1.00 90.94 464 ASP A CA 1
ATOM 3754 C C . ASP A 1 464 ? -34.157 -14.278 -20.522 1.00 90.94 464 ASP A C 1
ATOM 3756 O O . ASP A 1 464 ? -33.039 -14.576 -20.094 1.00 90.94 464 ASP A O 1
ATOM 3760 N N . SER A 1 465 ? -34.593 -14.743 -21.694 1.00 88.88 465 SER A N 1
ATOM 3761 C CA . SER A 1 465 ? -33.775 -15.575 -22.593 1.00 88.88 465 SER A CA 1
ATOM 3762 C C . SER A 1 465 ? -33.077 -14.772 -23.694 1.00 88.88 465 SER A C 1
ATOM 3764 O O . SER A 1 465 ? -32.248 -15.333 -24.416 1.00 88.88 465 SER A O 1
ATOM 3766 N N . GLU A 1 466 ? -33.410 -13.489 -23.839 1.00 86.75 466 GLU A N 1
ATOM 3767 C CA . GLU A 1 466 ? -32.879 -12.589 -24.864 1.00 86.75 466 GLU A CA 1
ATOM 3768 C C . GLU A 1 466 ? -31.676 -11.785 -24.366 1.00 86.75 466 GLU A C 1
ATOM 3770 O O . GLU A 1 466 ? -30.853 -11.318 -25.166 1.00 86.75 466 GLU A O 1
ATOM 3775 N N . ILE A 1 467 ? -31.527 -11.630 -23.046 1.00 92.19 467 ILE A N 1
ATOM 3776 C CA . ILE A 1 467 ? -30.342 -10.977 -22.494 1.00 92.19 467 ILE A CA 1
ATOM 3777 C C . ILE A 1 467 ? -29.088 -11.814 -22.751 1.00 92.19 467 ILE A C 1
ATOM 3779 O O . ILE A 1 467 ? -29.081 -13.043 -22.658 1.00 92.19 467 ILE A O 1
ATOM 3783 N N . LYS A 1 468 ? -27.992 -11.130 -23.091 1.00 88.94 468 LYS A N 1
ATOM 3784 C CA . LYS A 1 468 ? -26.689 -11.776 -23.308 1.00 88.94 468 LYS A CA 1
ATOM 3785 C C . LYS A 1 468 ? -25.794 -11.736 -22.069 1.00 88.94 468 LYS A C 1
ATOM 3787 O O . LYS A 1 468 ? -24.943 -12.623 -21.930 1.00 88.94 468 LYS A O 1
ATOM 3792 N N . SER A 1 469 ? -25.984 -10.752 -21.185 1.00 92.81 469 SER A N 1
ATOM 3793 C CA . SER A 1 469 ? -25.388 -10.739 -19.844 1.00 92.81 469 SER A CA 1
ATOM 3794 C C . SER A 1 469 ? -25.944 -11.890 -19.001 1.00 92.81 469 SER A C 1
ATOM 3796 O O . SER A 1 469 ? -26.874 -12.578 -19.426 1.00 92.81 469 SER A O 1
ATOM 3798 N N . ASP A 1 470 ? -25.344 -12.141 -17.842 1.00 94.56 470 ASP A N 1
ATOM 3799 C CA . ASP A 1 470 ? -25.873 -13.105 -16.872 1.00 94.56 470 ASP A CA 1
ATOM 3800 C C . ASP A 1 470 ? -26.967 -12.463 -16.012 1.00 94.56 470 ASP A C 1
ATOM 3802 O O . ASP A 1 470 ? -28.024 -13.062 -15.809 1.00 94.56 470 ASP A O 1
ATOM 3806 N N . PHE A 1 471 ? -26.744 -11.209 -15.609 1.00 94.62 471 PHE A N 1
ATOM 3807 C CA . PHE A 1 471 ? -27.723 -10.368 -14.927 1.00 94.62 471 PHE A CA 1
ATOM 3808 C C . PHE A 1 471 ? -27.801 -9.005 -15.622 1.00 94.62 471 PHE A C 1
ATOM 3810 O O . PHE A 1 471 ? -26.786 -8.433 -16.027 1.00 94.62 471 PHE A O 1
ATOM 3817 N N . GLU A 1 472 ? -29.007 -8.482 -15.798 1.00 93.88 472 GLU A N 1
ATOM 3818 C CA . GLU A 1 472 ? -29.263 -7.136 -16.305 1.00 93.88 472 GLU A CA 1
ATOM 3819 C C . GLU A 1 472 ? -30.002 -6.348 -15.222 1.00 93.88 472 GLU A C 1
ATOM 3821 O O . GLU A 1 472 ? -31.197 -6.534 -14.980 1.00 93.88 472 GLU A O 1
ATOM 3826 N N . CYS A 1 473 ? -29.246 -5.493 -14.528 1.00 89.94 473 CYS A N 1
ATOM 3827 C CA . CYS A 1 473 ? -29.754 -4.668 -13.435 1.00 89.94 473 CYS A CA 1
ATOM 3828 C C . CYS A 1 473 ? -30.544 -3.473 -13.974 1.00 89.94 473 CYS A C 1
ATOM 3830 O O . CYS A 1 473 ? -31.530 -3.073 -13.369 1.00 89.94 473 CYS A O 1
ATOM 3832 N N . SER A 1 474 ? -30.149 -2.924 -15.121 1.00 85.62 474 SER A N 1
ATOM 3833 C CA . SER A 1 474 ? -30.876 -1.856 -15.812 1.00 85.62 474 SER A CA 1
ATOM 3834 C C . SER A 1 474 ? -30.608 -1.913 -17.309 1.00 85.62 474 SER A C 1
ATOM 3836 O O . SER A 1 474 ? -29.681 -2.593 -17.752 1.00 85.62 474 SER A O 1
ATOM 3838 N N . ARG A 1 475 ? -31.335 -1.116 -18.104 1.00 83.69 475 ARG A N 1
ATOM 3839 C CA . ARG A 1 475 ? -31.057 -0.972 -19.551 1.00 83.69 475 ARG A CA 1
ATOM 3840 C C . ARG A 1 475 ? -29.602 -0.573 -19.845 1.00 83.69 475 ARG A C 1
ATOM 3842 O O . ARG A 1 475 ? -29.096 -0.853 -20.926 1.00 83.69 475 ARG A O 1
ATOM 3849 N N . ASN A 1 476 ? -28.931 0.056 -18.878 1.00 84.88 476 ASN A N 1
ATOM 3850 C CA . ASN A 1 476 ? -27.557 0.529 -18.996 1.00 84.88 476 ASN A CA 1
ATOM 3851 C C . ASN A 1 476 ? -26.537 -0.316 -18.221 1.00 84.88 476 ASN A C 1
ATOM 3853 O O . ASN A 1 476 ? -25.353 -0.041 -18.384 1.00 84.88 476 ASN A O 1
ATOM 3857 N N . CYS A 1 477 ? -26.944 -1.299 -17.409 1.00 89.94 477 CYS A N 1
ATOM 3858 C CA . CYS A 1 477 ? -26.058 -2.056 -16.519 1.00 89.94 477 CYS A CA 1
ATOM 3859 C C . CYS A 1 477 ? -26.187 -3.569 -16.726 1.00 89.94 477 CYS A C 1
ATOM 3861 O O . CYS A 1 477 ? -27.221 -4.166 -16.416 1.00 89.94 477 CYS A O 1
ATOM 3863 N N . GLY A 1 478 ? -25.108 -4.177 -17.221 1.00 93.31 478 GLY A N 1
ATOM 3864 C CA . GLY A 1 478 ? -25.004 -5.615 -17.443 1.00 93.31 478 GLY A CA 1
ATOM 3865 C C . GLY A 1 478 ? -23.861 -6.234 -16.645 1.00 93.31 478 GLY A C 1
ATOM 3866 O O . GLY A 1 478 ? -22.752 -5.696 -16.600 1.00 93.31 478 GLY A O 1
ATOM 3867 N N . ILE A 1 479 ? -24.134 -7.398 -16.062 1.00 95.25 479 ILE A N 1
ATOM 3868 C CA . ILE A 1 479 ? -23.196 -8.157 -15.237 1.00 95.25 479 ILE A CA 1
ATOM 3869 C C . ILE A 1 479 ? -22.933 -9.516 -15.888 1.00 95.25 479 ILE A C 1
ATOM 3871 O O . ILE A 1 479 ? -23.865 -10.230 -16.269 1.00 95.25 479 ILE A O 1
ATOM 3875 N N . VAL A 1 480 ? -21.658 -9.882 -15.999 1.00 95.88 480 VAL A N 1
ATOM 3876 C CA . VAL A 1 480 ? -21.214 -11.259 -16.252 1.00 95.88 480 VAL A CA 1
ATOM 3877 C C . VAL A 1 480 ? -20.710 -11.838 -14.939 1.00 95.88 480 VAL A C 1
ATOM 3879 O O . VAL A 1 480 ? -19.904 -11.204 -14.260 1.00 95.88 480 VAL A O 1
ATOM 3882 N N . TYR A 1 481 ? -21.181 -13.031 -14.590 1.00 95.50 481 TYR A N 1
ATOM 3883 C CA . TYR A 1 481 ? -20.791 -13.732 -13.372 1.00 95.50 481 TYR A CA 1
ATOM 3884 C C . TYR A 1 481 ? -19.829 -14.871 -13.703 1.00 95.50 481 TYR A C 1
ATOM 3886 O O . TYR A 1 481 ? -20.081 -15.683 -14.595 1.00 95.50 481 TYR A O 1
ATOM 3894 N N . LEU A 1 482 ? -18.705 -14.928 -12.993 1.00 94.06 482 LEU A N 1
ATOM 3895 C CA . LEU A 1 482 ? -17.642 -15.898 -13.235 1.00 94.06 482 LEU A CA 1
ATOM 3896 C C . LEU A 1 482 ? -17.071 -16.392 -11.908 1.00 94.06 482 LEU A C 1
ATOM 3898 O O . LEU A 1 482 ? -16.869 -15.606 -10.993 1.00 94.06 482 LEU A O 1
ATOM 3902 N N . SER A 1 483 ? -16.736 -17.679 -11.812 1.00 93.88 483 SER A N 1
ATOM 3903 C CA . SER A 1 483 ? -15.921 -18.178 -10.699 1.00 93.88 483 SER A CA 1
ATOM 3904 C C . SER A 1 483 ? -14.462 -18.343 -11.111 1.00 93.88 483 SER A C 1
ATOM 3906 O O . SER A 1 483 ? -14.165 -18.751 -12.238 1.00 93.88 483 SER A O 1
ATOM 3908 N N . ALA A 1 484 ? -13.540 -18.067 -10.190 1.00 90.44 484 ALA A N 1
ATOM 3909 C CA . ALA A 1 484 ? -12.107 -18.212 -10.419 1.00 90.44 484 ALA A CA 1
ATOM 3910 C C . ALA A 1 484 ? -11.724 -19.664 -10.766 1.00 90.44 484 ALA A C 1
ATOM 3912 O O . ALA A 1 484 ? -10.930 -19.889 -11.681 1.00 90.44 484 ALA A O 1
ATOM 3913 N N . LYS A 1 485 ? -12.350 -20.659 -10.115 1.00 88.31 485 LYS A N 1
ATOM 3914 C CA . LYS A 1 485 ? -12.203 -22.086 -10.464 1.00 88.31 485 LYS A CA 1
ATOM 3915 C C . LYS A 1 485 ? -12.595 -22.365 -11.914 1.00 88.31 485 LYS A C 1
ATOM 3917 O O . LYS A 1 485 ? -11.847 -23.029 -12.626 1.00 88.31 485 LYS A O 1
ATOM 3922 N N . TYR A 1 486 ? -13.733 -21.837 -12.365 1.00 87.38 486 TYR A N 1
ATOM 3923 C CA . TYR A 1 486 ? -14.190 -22.041 -13.740 1.00 87.38 486 TYR A CA 1
ATOM 3924 C C . TYR A 1 486 ? -13.280 -21.342 -14.754 1.00 87.38 486 TYR A C 1
ATOM 3926 O O . TYR A 1 486 ? -12.945 -21.923 -15.782 1.00 87.38 486 TYR A O 1
ATOM 3934 N N . HIS A 1 487 ? -12.814 -20.127 -14.452 1.00 88.38 487 HIS A N 1
ATOM 3935 C CA . HIS A 1 487 ? -11.872 -19.418 -15.318 1.00 88.38 487 HIS A CA 1
ATOM 3936 C C . HIS A 1 487 ? -10.547 -20.173 -15.480 1.00 88.38 487 HIS A C 1
ATOM 3938 O O . HIS A 1 487 ? -10.026 -20.260 -16.589 1.00 88.38 487 HIS A O 1
ATOM 3944 N N . LYS A 1 488 ? -10.039 -20.780 -14.401 1.00 82.50 488 LYS A N 1
ATOM 3945 C CA . LYS A 1 488 ? -8.829 -21.612 -14.440 1.00 82.50 488 LYS A CA 1
ATOM 3946 C C . LYS A 1 488 ? -8.994 -22.839 -15.345 1.00 82.50 488 LYS A C 1
ATOM 3948 O O . LYS A 1 488 ? -8.051 -23.209 -16.037 1.00 82.50 488 LYS A O 1
ATOM 3953 N N . LEU A 1 489 ? -10.180 -23.451 -15.351 1.00 86.12 489 LEU A N 1
ATOM 3954 C CA . LEU A 1 489 ? -10.504 -24.588 -16.221 1.00 86.12 489 LEU A CA 1
ATOM 3955 C C . LEU A 1 489 ? -10.744 -24.163 -17.680 1.00 86.12 489 LEU A C 1
ATOM 3957 O O . LEU A 1 489 ? -10.418 -24.911 -18.599 1.00 86.12 489 LEU A O 1
ATOM 3961 N N . HIS A 1 490 ? -11.277 -22.956 -17.903 1.00 82.12 490 HIS A N 1
ATOM 3962 C CA . HIS A 1 490 ? -11.638 -22.445 -19.228 1.00 82.12 490 HIS A CA 1
ATOM 3963 C C . HIS A 1 490 ? -11.170 -20.989 -19.458 1.00 82.12 490 HIS A C 1
ATOM 3965 O O . HIS A 1 490 ? -12.000 -20.073 -19.506 1.00 82.12 490 HIS A O 1
ATOM 3971 N N . PRO A 1 491 ? -9.861 -20.740 -19.671 1.00 77.56 491 PRO A N 1
ATOM 3972 C CA . PRO A 1 491 ? -9.313 -19.381 -19.770 1.00 77.56 491 PRO A CA 1
ATOM 3973 C C . PRO A 1 491 ? -9.899 -18.542 -20.919 1.00 77.56 491 PRO A C 1
ATOM 3975 O O . PRO A 1 491 ? -10.173 -17.357 -20.746 1.00 77.56 491 PRO A O 1
ATOM 3978 N N . GLY A 1 492 ? -10.177 -19.161 -22.074 1.00 77.88 492 GLY A N 1
ATOM 3979 C CA . GLY A 1 492 ? -10.728 -18.479 -23.257 1.00 77.88 492 GLY A CA 1
ATOM 3980 C C . GLY A 1 492 ? -12.221 -18.131 -23.176 1.00 77.88 492 GLY A C 1
ATOM 3981 O O . GLY A 1 492 ? -12.736 -17.417 -24.036 1.00 77.88 492 GLY A O 1
ATOM 3982 N N . TYR A 1 493 ? -12.938 -18.606 -22.149 1.00 84.44 493 TYR A N 1
ATOM 3983 C CA . TYR A 1 493 ? -14.373 -18.344 -21.999 1.00 84.44 493 TYR A CA 1
ATOM 3984 C C . TYR A 1 493 ? -14.660 -16.844 -21.841 1.00 84.44 493 TYR A C 1
ATOM 3986 O O . TYR A 1 493 ? -15.568 -16.309 -22.479 1.00 84.44 493 TYR A O 1
ATOM 3994 N N . ILE A 1 494 ? -13.858 -16.141 -21.037 1.00 87.62 494 ILE A N 1
ATOM 3995 C CA . ILE A 1 494 ? -14.155 -14.759 -20.647 1.00 87.62 494 ILE A CA 1
ATOM 3996 C C . ILE A 1 494 ? -14.012 -13.761 -21.806 1.00 87.62 494 ILE A C 1
ATOM 3998 O O . ILE A 1 494 ? -14.798 -12.823 -21.907 1.00 87.62 494 ILE A O 1
ATOM 4002 N N . GLU A 1 495 ? -13.088 -13.995 -22.743 1.00 79.88 495 GLU A N 1
ATOM 4003 C CA . GLU A 1 495 ? -12.827 -13.084 -23.870 1.00 79.88 495 GLU A CA 1
ATOM 4004 C C . GLU A 1 495 ? -14.037 -12.904 -24.795 1.00 79.88 495 GLU A C 1
ATOM 4006 O O . GLU A 1 495 ? -14.259 -11.828 -25.355 1.00 79.88 495 GLU A O 1
ATOM 4011 N N . THR A 1 496 ? -14.838 -13.958 -24.955 1.00 82.94 496 THR A N 1
ATOM 4012 C CA . THR A 1 496 ? -16.078 -13.900 -25.739 1.00 82.94 496 THR A CA 1
ATOM 4013 C C . THR A 1 496 ? -17.219 -13.299 -24.926 1.00 82.94 496 THR A C 1
ATOM 4015 O O . THR A 1 496 ? -17.967 -12.468 -25.438 1.00 82.94 496 THR A O 1
ATOM 4018 N N . ARG A 1 497 ? -17.306 -13.636 -23.634 1.00 87.75 497 ARG A N 1
ATOM 4019 C CA . ARG A 1 497 ? -18.390 -13.201 -22.742 1.00 87.75 497 ARG A CA 1
ATOM 4020 C C . ARG A 1 497 ? -18.359 -11.714 -22.432 1.00 87.75 497 ARG A C 1
ATOM 4022 O O . ARG A 1 497 ? -19.411 -11.092 -22.354 1.00 87.75 497 ARG A O 1
ATOM 4029 N N . LEU A 1 498 ? -17.183 -11.107 -22.322 1.00 87.62 498 LEU A N 1
ATOM 4030 C CA . LEU A 1 498 ? -17.100 -9.663 -22.100 1.00 87.62 498 LEU A CA 1
ATOM 4031 C C . LEU A 1 498 ? -17.602 -8.845 -23.300 1.00 87.62 498 LEU A C 1
ATOM 4033 O O . LEU A 1 498 ? -18.098 -7.734 -23.117 1.00 87.62 498 LEU A O 1
ATOM 4037 N N . LYS A 1 499 ? -17.563 -9.397 -24.522 1.00 86.19 499 LYS A N 1
ATOM 4038 C CA . LYS A 1 499 ? -18.140 -8.741 -25.711 1.00 86.19 499 LYS A CA 1
ATOM 4039 C C . LYS A 1 499 ? -19.664 -8.672 -25.650 1.00 86.19 499 LYS A C 1
ATOM 4041 O O . LYS A 1 499 ? -20.250 -7.734 -26.193 1.00 86.19 499 LYS A O 1
ATOM 4046 N N . ASP A 1 500 ? -20.305 -9.605 -24.948 1.00 86.25 500 ASP A N 1
ATOM 4047 C CA . ASP A 1 500 ? -21.756 -9.602 -24.741 1.00 86.25 500 ASP A CA 1
ATOM 4048 C C . ASP A 1 500 ? -22.226 -8.420 -23.878 1.00 86.25 500 ASP A C 1
ATOM 4050 O O . ASP A 1 500 ? -23.398 -8.044 -23.938 1.00 86.25 500 ASP A O 1
ATOM 4054 N N . LEU A 1 501 ? -21.311 -7.780 -23.138 1.00 88.69 501 LEU A N 1
ATOM 4055 C CA . LEU A 1 501 ? -21.586 -6.564 -22.374 1.00 88.69 501 LEU A CA 1
ATOM 4056 C C . LEU A 1 501 ? -21.463 -5.269 -23.197 1.00 88.69 501 LEU A C 1
ATOM 4058 O O . LEU A 1 501 ? -21.693 -4.183 -22.672 1.00 88.69 501 LEU A O 1
ATOM 4062 N N . SER A 1 502 ? -21.126 -5.347 -24.488 1.00 85.12 502 SER A N 1
ATOM 4063 C CA . SER A 1 502 ? -20.911 -4.169 -25.346 1.00 85.12 502 SER A CA 1
ATOM 4064 C C . SER A 1 502 ? -22.103 -3.208 -25.415 1.00 85.12 502 SER A C 1
ATOM 4066 O O . SER A 1 502 ? -21.883 -2.007 -25.552 1.00 85.12 502 SER A O 1
ATOM 4068 N N . ARG A 1 503 ? -23.338 -3.714 -25.271 1.00 85.25 503 ARG A N 1
ATOM 4069 C CA . ARG A 1 503 ? -24.569 -2.905 -25.311 1.00 85.25 503 ARG A CA 1
ATOM 4070 C C . ARG A 1 503 ? -24.802 -2.038 -24.070 1.00 85.25 503 ARG A C 1
ATOM 4072 O O . ARG A 1 503 ? -25.610 -1.119 -24.130 1.00 85.25 503 ARG A O 1
ATOM 4079 N N . TYR A 1 504 ? -24.129 -2.331 -22.959 1.00 86.62 504 TYR A N 1
ATOM 4080 C CA . TYR A 1 504 ? -24.336 -1.629 -21.695 1.00 86.62 504 TYR A CA 1
ATOM 4081 C C . TYR A 1 504 ? -23.319 -0.506 -21.520 1.00 86.62 504 TYR A C 1
ATOM 4083 O O . TYR A 1 504 ? -22.143 -0.656 -21.854 1.00 86.62 504 TYR A O 1
ATOM 4091 N N . LYS A 1 505 ? -23.763 0.615 -20.947 1.00 83.94 505 LYS A N 1
ATOM 4092 C CA . LYS A 1 505 ? -22.871 1.703 -20.521 1.00 83.94 505 LYS A CA 1
ATOM 4093 C C . LYS A 1 505 ? -22.016 1.271 -19.329 1.00 83.94 505 LYS A C 1
ATOM 4095 O O . LYS A 1 505 ? -20.825 1.550 -19.289 1.00 83.94 505 LYS A O 1
ATOM 4100 N N . ILE A 1 506 ? -22.636 0.564 -18.390 1.00 86.38 506 ILE A N 1
ATOM 4101 C CA . ILE A 1 506 ? -22.033 0.010 -17.186 1.00 86.38 506 ILE A CA 1
ATOM 4102 C C . ILE A 1 506 ? -21.855 -1.491 -17.402 1.00 86.38 506 ILE A C 1
ATOM 4104 O O . ILE A 1 506 ? -22.818 -2.226 -17.630 1.00 86.38 506 ILE A O 1
ATOM 4108 N N . LYS A 1 507 ? -20.604 -1.937 -17.342 1.00 92.62 507 LYS A N 1
ATOM 4109 C CA . LYS A 1 507 ? -20.205 -3.313 -17.634 1.00 92.62 507 LYS A CA 1
ATOM 4110 C C . LYS A 1 507 ? -19.455 -3.846 -16.434 1.00 92.62 507 LYS A C 1
ATOM 4112 O O . LYS A 1 507 ? -18.419 -3.290 -16.071 1.00 92.62 507 LYS A O 1
ATOM 4117 N N . ILE A 1 508 ? -19.969 -4.908 -15.835 1.00 94.06 508 ILE A N 1
ATOM 4118 C CA . ILE A 1 508 ? -19.409 -5.458 -14.605 1.00 94.06 508 ILE A CA 1
ATOM 4119 C C . ILE A 1 508 ? -19.035 -6.918 -14.837 1.00 94.06 508 ILE A C 1
ATOM 4121 O O . ILE A 1 508 ? -19.847 -7.714 -15.311 1.00 94.06 508 ILE A O 1
ATOM 4125 N N . LEU A 1 509 ? -17.802 -7.267 -14.480 1.00 95.88 509 LEU A N 1
ATOM 4126 C CA . LEU A 1 509 ? -17.389 -8.647 -14.276 1.00 95.88 509 LEU A CA 1
ATOM 4127 C C . LEU A 1 509 ? -17.428 -8.931 -12.775 1.00 95.88 509 LEU A C 1
ATOM 4129 O O . LEU A 1 509 ? -16.574 -8.442 -12.038 1.00 95.88 509 LEU A O 1
ATOM 4133 N N . LEU A 1 510 ? -18.412 -9.712 -12.339 1.00 95.94 510 LEU A N 1
ATOM 4134 C CA . LEU A 1 510 ? -18.535 -10.169 -10.960 1.00 95.94 510 LEU A CA 1
ATOM 4135 C C . LEU A 1 510 ? -17.816 -11.515 -10.812 1.00 95.94 510 LEU A C 1
ATOM 4137 O O . LEU A 1 510 ? -18.262 -12.529 -11.355 1.00 95.94 510 LEU A O 1
ATOM 4141 N N . LEU A 1 511 ? -16.681 -11.505 -10.116 1.00 96.06 511 LEU A N 1
ATOM 4142 C CA . LEU A 1 511 ? -15.780 -12.642 -9.974 1.00 96.06 511 LEU A CA 1
ATOM 4143 C C . LEU A 1 511 ? -15.850 -13.235 -8.563 1.00 96.06 511 LEU A C 1
ATOM 4145 O O . LEU A 1 511 ? -15.409 -12.605 -7.603 1.00 96.06 511 LEU A O 1
ATOM 4149 N N . LEU A 1 512 ? -16.304 -14.486 -8.466 1.00 95.12 512 LEU A N 1
ATOM 4150 C CA . LEU A 1 512 ? -16.243 -15.283 -7.243 1.00 95.12 512 LEU A CA 1
ATOM 4151 C C . LEU A 1 512 ? -14.841 -15.878 -7.049 1.00 95.12 512 LEU A C 1
ATOM 4153 O O . LEU A 1 512 ? -14.393 -16.715 -7.842 1.00 95.12 512 LEU A O 1
ATOM 4157 N N . ILE A 1 513 ? -14.178 -15.506 -5.958 1.00 94.69 513 ILE A N 1
ATOM 4158 C CA . ILE A 1 513 ? -12.873 -16.020 -5.541 1.00 94.69 513 ILE A CA 1
ATOM 4159 C C . ILE A 1 513 ? -13.063 -17.302 -4.736 1.00 94.69 513 ILE A C 1
ATOM 4161 O O . ILE A 1 513 ? -13.306 -17.284 -3.538 1.00 94.69 513 ILE A O 1
ATOM 4165 N N . ASN A 1 514 ? -12.947 -18.438 -5.420 1.00 89.38 514 ASN A N 1
ATOM 4166 C CA . ASN A 1 514 ? -13.083 -19.772 -4.832 1.00 89.38 514 ASN A CA 1
ATOM 4167 C C . ASN A 1 514 ? -11.837 -20.652 -5.051 1.00 89.38 514 ASN A C 1
ATOM 4169 O O . ASN A 1 514 ? -11.961 -21.870 -5.203 1.00 89.38 514 ASN A O 1
ATOM 4173 N N . VAL A 1 515 ? -10.653 -20.032 -5.096 1.00 85.31 515 VAL A N 1
ATOM 4174 C CA . VAL A 1 515 ? -9.328 -20.659 -5.260 1.00 85.31 515 VAL A CA 1
ATOM 4175 C C . VAL A 1 515 ? -8.375 -20.173 -4.163 1.00 85.31 515 VAL A C 1
ATOM 4177 O O . VAL A 1 515 ? -8.498 -19.029 -3.737 1.00 85.31 515 VAL A O 1
ATOM 4180 N N . ASP A 1 516 ? -7.419 -21.012 -3.754 1.00 79.62 516 ASP A N 1
ATOM 4181 C CA . ASP A 1 516 ? -6.540 -20.726 -2.605 1.00 79.62 516 ASP A CA 1
ATOM 4182 C C . ASP A 1 516 ? -5.516 -19.606 -2.875 1.00 79.62 516 ASP A C 1
ATOM 4184 O O . ASP A 1 516 ? -5.210 -18.824 -1.982 1.00 79.62 516 ASP A O 1
ATOM 4188 N N . ASP A 1 517 ? -5.023 -19.483 -4.115 1.00 84.00 517 ASP A N 1
ATOM 4189 C CA . ASP A 1 517 ? -4.149 -18.378 -4.543 1.00 84.00 517 ASP A CA 1
ATOM 4190 C C . ASP A 1 517 ? -4.682 -17.719 -5.830 1.00 84.00 517 ASP A C 1
ATOM 4192 O O . ASP A 1 517 ? -4.463 -18.225 -6.939 1.00 84.00 517 ASP A O 1
ATOM 4196 N N . PRO A 1 518 ? -5.412 -16.595 -5.712 1.00 82.31 518 PRO A N 1
ATOM 4197 C CA . PRO A 1 518 ? -5.972 -15.886 -6.854 1.00 82.31 518 PRO A CA 1
ATOM 4198 C C . PRO A 1 518 ? -5.017 -14.839 -7.450 1.00 82.31 518 PRO A C 1
ATOM 4200 O O . PRO A 1 518 ? -5.384 -14.197 -8.430 1.00 82.31 518 PRO A O 1
ATOM 4203 N N . SER A 1 519 ? -3.810 -14.638 -6.907 1.00 78.19 519 SER A N 1
ATOM 4204 C CA . SER A 1 519 ? -2.971 -13.455 -7.179 1.00 78.19 519 SER A CA 1
ATOM 4205 C C . SER A 1 519 ? -2.644 -13.252 -8.666 1.00 78.19 519 SER A C 1
ATOM 4207 O O . SER A 1 519 ? -2.821 -12.159 -9.210 1.00 78.19 519 SER A O 1
ATOM 4209 N N . PHE A 1 520 ? -2.206 -14.313 -9.353 1.00 75.88 520 PHE A N 1
ATOM 4210 C CA . PHE A 1 520 ? -1.902 -14.265 -10.790 1.00 75.88 520 PHE A CA 1
ATOM 4211 C C . PHE A 1 520 ? -3.166 -14.108 -11.643 1.00 75.88 520 PHE A C 1
ATOM 4213 O O . PHE A 1 520 ? -3.210 -13.272 -12.543 1.00 75.88 520 PHE A O 1
ATOM 4220 N N . LEU A 1 521 ? -4.220 -14.852 -11.303 1.00 82.94 521 LEU A N 1
ATOM 4221 C CA . LEU A 1 521 ? -5.507 -14.817 -11.996 1.00 82.94 521 LEU A CA 1
ATOM 4222 C C . LEU A 1 521 ? -6.157 -13.428 -11.913 1.00 82.94 521 LEU A C 1
ATOM 4224 O O . LEU A 1 521 ? -6.652 -12.909 -12.910 1.00 82.94 521 LEU A O 1
ATOM 4228 N N . LEU A 1 522 ? -6.115 -12.803 -10.736 1.00 88.00 522 LEU A N 1
ATOM 4229 C CA . LEU A 1 522 ? -6.622 -11.454 -10.508 1.00 88.00 522 LEU A CA 1
ATOM 4230 C C . LEU A 1 522 ? -5.829 -10.416 -11.282 1.00 88.00 522 LEU A C 1
ATOM 4232 O O . LEU A 1 522 ? -6.424 -9.504 -11.848 1.00 88.00 522 LEU A O 1
ATOM 4236 N N . ARG A 1 523 ? -4.502 -10.551 -11.343 1.00 84.50 523 ARG A N 1
ATOM 4237 C CA . ARG A 1 523 ? -3.660 -9.649 -12.130 1.00 84.50 523 ARG A CA 1
ATOM 4238 C C . ARG A 1 523 ? -4.040 -9.685 -13.611 1.00 84.50 523 ARG A C 1
ATOM 4240 O O . ARG A 1 523 ? -4.208 -8.623 -14.213 1.00 84.50 523 ARG A O 1
ATOM 4247 N N . ASP A 1 524 ? -4.195 -10.879 -14.174 1.00 83.56 524 ASP A N 1
ATOM 4248 C CA . ASP A 1 524 ? -4.509 -11.054 -15.593 1.00 83.56 524 ASP A CA 1
ATOM 4249 C C . ASP A 1 524 ? -5.934 -10.589 -15.919 1.00 83.56 524 ASP A C 1
ATOM 4251 O O . ASP A 1 524 ? -6.134 -9.830 -16.872 1.00 83.56 524 ASP A O 1
ATOM 4255 N N . LEU A 1 525 ? -6.916 -10.952 -15.085 1.00 86.31 525 LEU A N 1
ATOM 4256 C CA . LEU A 1 525 ? -8.300 -10.501 -15.244 1.00 86.31 525 LEU A CA 1
ATOM 4257 C C . LEU A 1 525 ? -8.449 -8.992 -15.045 1.00 86.31 525 LEU A C 1
ATOM 4259 O O . LEU A 1 525 ? -9.174 -8.359 -15.805 1.00 86.31 525 LEU A O 1
ATOM 4263 N N . ASN A 1 526 ? -7.746 -8.391 -14.083 1.00 87.94 526 ASN A N 1
ATOM 4264 C CA . ASN A 1 526 ? -7.783 -6.945 -13.870 1.00 87.94 526 ASN A CA 1
ATOM 4265 C C . ASN A 1 526 ? -7.204 -6.192 -15.077 1.00 87.94 526 ASN A C 1
ATOM 4267 O O . ASN A 1 526 ? -7.798 -5.227 -15.556 1.00 87.94 526 ASN A O 1
ATOM 4271 N N . LEU A 1 527 ? -6.087 -6.674 -15.636 1.00 82.06 527 LEU A N 1
ATOM 4272 C CA . LEU A 1 527 ? -5.502 -6.095 -16.846 1.00 82.06 527 LEU A CA 1
ATOM 4273 C C . LEU A 1 527 ? -6.444 -6.219 -18.053 1.00 82.06 527 LEU A C 1
ATOM 4275 O O . LEU A 1 527 ? -6.545 -5.297 -18.866 1.00 82.06 527 LEU A O 1
ATOM 4279 N N . LEU A 1 528 ? -7.138 -7.349 -18.174 1.00 82.44 528 LEU A N 1
ATOM 4280 C CA . LEU A 1 528 ? -8.107 -7.600 -19.235 1.00 82.44 528 LEU A CA 1
ATOM 4281 C C . LEU A 1 528 ? -9.356 -6.713 -19.086 1.00 82.44 528 LEU A C 1
ATOM 4283 O O . LEU A 1 528 ? -9.755 -6.061 -20.050 1.00 82.44 528 LEU A O 1
ATOM 4287 N N . CYS A 1 529 ? -9.913 -6.602 -17.879 1.00 86.75 529 CYS A N 1
ATOM 4288 C CA . CYS A 1 529 ? -11.019 -5.701 -17.551 1.00 86.75 529 CYS A CA 1
ATOM 4289 C C . CYS A 1 529 ? -10.670 -4.233 -17.827 1.00 86.75 529 CYS A C 1
ATOM 4291 O O . CYS A 1 529 ? -11.449 -3.529 -18.471 1.00 86.75 529 CYS A O 1
ATOM 4293 N N . TYR A 1 530 ? -9.466 -3.796 -17.444 1.00 84.44 530 TYR A N 1
ATOM 4294 C CA . TYR A 1 530 ? -8.969 -2.449 -17.726 1.00 84.44 530 TYR A CA 1
ATOM 4295 C C . TYR A 1 530 ? -8.923 -2.153 -19.233 1.00 84.44 530 TYR A C 1
ATOM 4297 O O . TYR A 1 530 ? -9.418 -1.119 -19.680 1.00 84.44 530 TYR A O 1
ATOM 4305 N N . ARG A 1 531 ? -8.396 -3.085 -20.041 1.00 81.12 531 ARG A N 1
ATOM 4306 C CA . ARG A 1 531 ? -8.311 -2.929 -21.506 1.00 81.12 531 ARG A CA 1
ATOM 4307 C C . ARG A 1 531 ? -9.676 -2.838 -22.186 1.00 81.12 531 ARG A C 1
ATOM 4309 O O . ARG A 1 531 ? -9.803 -2.136 -23.184 1.00 81.12 531 ARG A O 1
ATOM 4316 N N . VAL A 1 532 ? -10.676 -3.555 -21.673 1.00 82.62 532 VAL A N 1
ATOM 4317 C CA . VAL A 1 532 ? -12.027 -3.627 -22.265 1.00 82.62 532 VAL A CA 1
ATOM 4318 C C . VAL A 1 532 ? -12.990 -2.602 -21.633 1.00 82.62 532 VAL A C 1
ATOM 4320 O O . VAL A 1 532 ? -14.146 -2.511 -22.047 1.00 82.62 532 VAL A O 1
ATOM 4323 N N . GLN A 1 533 ? -12.516 -1.788 -20.679 1.00 85.75 533 GLN A N 1
ATOM 4324 C CA . GLN A 1 533 ? -13.317 -0.823 -19.909 1.00 85.75 533 GLN A CA 1
ATOM 4325 C C . GLN A 1 533 ? -14.500 -1.488 -19.189 1.00 85.75 533 GLN A C 1
ATOM 4327 O O . GLN A 1 533 ? -15.656 -1.085 -19.329 1.00 85.75 533 GLN A O 1
ATOM 4332 N N . ILE A 1 534 ? -14.204 -2.552 -18.447 1.00 90.12 534 ILE A N 1
ATOM 4333 C CA . ILE A 1 534 ? -15.163 -3.303 -17.635 1.00 90.12 534 ILE A CA 1
ATOM 4334 C C . ILE A 1 534 ? -14.717 -3.223 -16.181 1.00 90.12 534 ILE A C 1
ATOM 4336 O O . ILE A 1 534 ? -13.536 -3.381 -15.880 1.00 90.12 534 ILE A O 1
ATOM 4340 N N . THR A 1 535 ? -15.657 -2.986 -15.273 1.00 91.12 535 THR A N 1
ATOM 4341 C CA . THR A 1 535 ? -15.371 -2.931 -13.841 1.00 91.12 535 THR A CA 1
ATOM 4342 C C . THR A 1 535 ? -15.296 -4.347 -13.282 1.00 91.12 535 THR A C 1
ATOM 4344 O O . THR A 1 535 ? -16.251 -5.116 -13.392 1.00 91.12 535 THR A O 1
ATOM 4347 N N . LEU A 1 536 ? -14.161 -4.698 -12.677 1.00 93.94 536 LEU A N 1
ATOM 4348 C CA . LEU A 1 536 ? -13.986 -5.960 -11.964 1.00 93.94 536 LEU A CA 1
ATOM 4349 C C . LEU A 1 536 ? -14.484 -5.809 -10.523 1.00 93.94 536 LEU A C 1
ATOM 4351 O O . LEU A 1 536 ? -13.973 -4.978 -9.775 1.00 93.94 536 LEU A O 1
ATOM 4355 N N . VAL A 1 537 ? -15.451 -6.633 -10.129 1.00 93.31 537 VAL A N 1
ATOM 4356 C CA . VAL A 1 537 ? -15.962 -6.719 -8.757 1.00 93.31 537 VAL A CA 1
ATOM 4357 C C . VAL A 1 537 ? -15.634 -8.103 -8.223 1.00 93.31 537 VAL A C 1
ATOM 4359 O O . VAL A 1 537 ? -15.977 -9.106 -8.839 1.00 93.31 537 VAL A O 1
ATOM 4362 N N . LEU A 1 538 ? -14.939 -8.151 -7.091 1.00 94.31 538 LEU A N 1
ATOM 4363 C CA . LEU A 1 538 ? -14.576 -9.397 -6.418 1.00 94.31 538 LEU A CA 1
ATOM 4364 C C . LEU A 1 538 ? -15.605 -9.722 -5.341 1.00 94.31 538 LEU A C 1
ATOM 4366 O O . LEU A 1 538 ? -15.980 -8.812 -4.600 1.00 94.31 538 LEU A O 1
ATOM 4370 N N . SER A 1 539 ? -15.985 -10.995 -5.252 1.00 91.44 539 SER A N 1
ATOM 4371 C CA . SER A 1 539 ? -16.766 -11.577 -4.160 1.00 91.44 539 SER A CA 1
ATOM 4372 C C . SER A 1 539 ? -16.073 -12.836 -3.632 1.00 91.44 539 SER A C 1
ATOM 4374 O O . SER A 1 539 ? -15.499 -13.606 -4.403 1.00 91.44 539 SER A O 1
ATOM 4376 N N . TYR A 1 540 ? -16.134 -13.075 -2.329 1.00 90.56 540 TYR A N 1
ATOM 4377 C CA . TYR A 1 540 ? -15.527 -14.223 -1.648 1.00 90.56 540 TYR A CA 1
ATOM 4378 C C . TYR A 1 540 ? -16.553 -15.287 -1.249 1.00 90.56 540 TYR A C 1
ATOM 4380 O O . TYR A 1 540 ? -16.182 -16.413 -0.922 1.00 90.56 540 TYR A O 1
ATOM 4388 N N . SER A 1 541 ? -17.844 -14.973 -1.354 1.00 91.31 541 SER A N 1
ATOM 4389 C CA . SER A 1 541 ? -18.937 -15.927 -1.181 1.00 91.31 541 SER A CA 1
ATOM 4390 C C . SER A 1 541 ? -20.016 -15.761 -2.257 1.00 91.31 541 SER A C 1
ATOM 4392 O O . SER A 1 541 ? -20.020 -14.804 -3.040 1.00 91.31 541 SER A O 1
ATOM 4394 N N . VAL A 1 542 ? -20.908 -16.749 -2.350 1.00 91.62 542 VAL A N 1
ATOM 4395 C CA . VAL A 1 542 ? -22.032 -16.733 -3.301 1.00 91.62 542 VAL A CA 1
ATOM 4396 C C . VAL A 1 542 ? -23.115 -15.759 -2.822 1.00 91.62 542 VAL A C 1
ATOM 4398 O O . VAL A 1 542 ? -23.776 -15.117 -3.636 1.00 91.62 542 VAL A O 1
ATOM 4401 N N . GLU A 1 543 ? -23.242 -15.620 -1.508 1.00 91.25 543 GLU A N 1
ATOM 4402 C CA . GLU A 1 543 ? -24.092 -14.676 -0.793 1.00 91.25 543 GLU A CA 1
ATOM 4403 C C . GLU A 1 543 ? -23.681 -13.231 -1.100 1.00 91.25 543 GLU A C 1
ATOM 4405 O O . GLU A 1 543 ? -24.498 -12.447 -1.575 1.00 91.25 543 GLU A O 1
ATOM 4410 N N . GLU A 1 544 ? -22.391 -12.912 -0.948 1.00 89.69 544 GLU A N 1
ATOM 4411 C CA . GLU A 1 544 ? -21.838 -11.582 -1.239 1.00 89.69 544 GLU A CA 1
ATOM 4412 C C . GLU A 1 544 ? -22.037 -11.218 -2.721 1.00 89.69 544 GLU A C 1
ATOM 4414 O O . GLU A 1 544 ? -22.391 -10.094 -3.075 1.00 89.69 544 GLU A O 1
ATOM 4419 N N . ALA A 1 545 ? -21.876 -12.197 -3.617 1.00 92.81 545 ALA A N 1
ATOM 4420 C CA . ALA A 1 545 ? -22.147 -12.003 -5.036 1.00 92.81 545 ALA A CA 1
ATOM 4421 C C . ALA A 1 545 ? -23.615 -11.615 -5.306 1.00 92.81 545 ALA A C 1
ATOM 4423 O O . ALA A 1 545 ? -23.875 -10.763 -6.158 1.00 92.81 545 ALA A O 1
ATOM 4424 N N . ALA A 1 546 ? -24.574 -12.210 -4.589 1.00 92.12 546 ALA A N 1
ATOM 4425 C CA . ALA A 1 546 ? -25.987 -11.858 -4.710 1.00 92.12 546 ALA A CA 1
ATOM 4426 C C . ALA A 1 546 ? -26.278 -10.447 -4.176 1.00 92.12 546 ALA A C 1
ATOM 4428 O O . ALA A 1 546 ? -26.968 -9.678 -4.847 1.00 92.12 546 ALA A O 1
ATOM 4429 N N . GLU A 1 547 ? -25.693 -10.071 -3.037 1.00 88.94 547 GLU A N 1
ATOM 4430 C CA . GLU A 1 547 ? -25.827 -8.728 -2.453 1.00 88.94 547 GLU A CA 1
ATOM 4431 C C . GLU A 1 547 ? -25.322 -7.630 -3.399 1.00 88.94 547 GLU A C 1
ATOM 4433 O O . GLU A 1 547 ? -25.975 -6.590 -3.554 1.00 88.94 547 GLU A O 1
ATOM 4438 N N . TYR A 1 548 ? -24.216 -7.865 -4.115 1.00 91.88 548 TYR A N 1
ATOM 4439 C CA . TYR A 1 548 ? -23.755 -6.936 -5.150 1.00 91.88 548 TYR A CA 1
ATOM 4440 C C . TYR A 1 548 ? -24.783 -6.768 -6.271 1.00 91.88 548 TYR A C 1
ATOM 4442 O O . TYR A 1 548 ? -25.090 -5.638 -6.657 1.00 91.88 548 TYR A O 1
ATOM 4450 N N . VAL A 1 549 ? -25.350 -7.864 -6.785 1.00 92.62 549 VAL A N 1
ATOM 4451 C CA . VAL A 1 549 ? -26.373 -7.814 -7.847 1.00 92.62 549 VAL A CA 1
ATOM 4452 C C . VAL A 1 549 ? -27.605 -7.025 -7.389 1.00 92.62 549 VAL A C 1
ATOM 4454 O O . VAL A 1 549 ? -28.114 -6.183 -8.137 1.00 92.62 549 VAL A O 1
ATOM 4457 N N . GLU A 1 550 ? -28.061 -7.237 -6.153 1.00 90.50 550 GLU A N 1
ATOM 4458 C CA . GLU A 1 550 ? -29.168 -6.477 -5.564 1.00 90.50 550 GLU A CA 1
ATOM 4459 C C . GLU A 1 550 ? -28.838 -4.993 -5.408 1.00 90.50 550 GLU A C 1
ATOM 4461 O O . GLU A 1 550 ? -29.670 -4.135 -5.708 1.00 90.50 550 GLU A O 1
ATOM 4466 N N . THR A 1 551 ? -27.620 -4.678 -4.971 1.00 87.81 551 THR A N 1
ATOM 4467 C CA . THR A 1 551 ? -27.154 -3.301 -4.784 1.00 87.81 551 THR A CA 1
ATOM 4468 C C . THR A 1 551 ? -27.097 -2.559 -6.116 1.00 87.81 551 THR A C 1
ATOM 4470 O O . THR A 1 551 ? -27.636 -1.455 -6.234 1.00 87.81 551 THR A O 1
ATOM 4473 N N . PHE A 1 552 ? -26.548 -3.184 -7.163 1.00 88.38 552 PHE A N 1
ATOM 4474 C CA . PHE A 1 552 ? -26.549 -2.621 -8.517 1.00 88.38 552 PHE A CA 1
ATOM 4475 C C . PHE A 1 552 ? -27.960 -2.421 -9.067 1.00 88.38 552 PHE A C 1
ATOM 4477 O O . PHE A 1 552 ? -28.198 -1.484 -9.828 1.00 88.38 552 PHE A O 1
ATOM 4484 N N . LYS A 1 553 ? -28.915 -3.269 -8.672 1.00 87.88 553 LYS A N 1
ATOM 4485 C CA . LYS A 1 553 ? -30.315 -3.099 -9.056 1.00 87.88 553 LYS A CA 1
ATOM 4486 C C . LYS A 1 553 ? -30.987 -1.941 -8.315 1.00 87.88 553 LYS A C 1
ATOM 4488 O O . LYS A 1 553 ? -31.618 -1.096 -8.943 1.00 87.88 553 LYS A O 1
ATOM 4493 N N . LYS A 1 554 ? -30.833 -1.862 -6.992 1.00 82.56 554 LYS A N 1
ATOM 4494 C CA . LYS A 1 554 ? -31.423 -0.798 -6.155 1.00 82.56 554 LYS A CA 1
ATOM 4495 C C . LYS A 1 554 ? -30.889 0.595 -6.506 1.00 82.56 554 LYS A C 1
ATOM 4497 O O . LYS A 1 554 ? -31.583 1.591 -6.313 1.00 82.56 554 LYS A O 1
ATOM 4502 N N . THR A 1 555 ? -29.670 0.671 -7.035 1.00 71.75 555 THR A N 1
ATOM 4503 C CA . THR A 1 555 ? -29.004 1.927 -7.407 1.00 71.75 555 THR A CA 1
ATOM 4504 C C . THR A 1 555 ? -29.291 2.390 -8.840 1.00 71.75 555 THR A C 1
ATOM 4506 O O . THR A 1 555 ? -28.768 3.423 -9.240 1.00 71.75 555 THR A O 1
ATOM 4509 N N . GLU A 1 556 ? -30.182 1.719 -9.587 1.00 66.19 556 GLU A N 1
ATOM 4510 C CA . GLU A 1 556 ? -30.555 2.053 -10.979 1.00 66.19 556 GLU A CA 1
ATOM 4511 C C . GLU A 1 556 ? -30.949 3.535 -11.195 1.00 66.19 556 GLU A C 1
ATOM 4513 O O . GLU A 1 556 ? -30.710 4.069 -12.277 1.00 66.19 556 GLU A O 1
ATOM 4518 N N . ASN A 1 557 ? -31.470 4.214 -10.160 1.00 55.53 557 ASN A N 1
ATOM 4519 C CA . ASN A 1 557 ? -31.926 5.613 -10.201 1.00 55.53 557 ASN A CA 1
ATOM 4520 C C . ASN A 1 557 ? -30.961 6.638 -9.563 1.00 55.53 557 ASN A C 1
ATOM 4522 O O . ASN A 1 557 ? -31.278 7.826 -9.520 1.00 55.53 557 ASN A O 1
ATOM 4526 N N . LYS A 1 558 ? -29.809 6.214 -9.026 1.00 55.69 558 LYS A N 1
ATOM 4527 C CA . LYS A 1 558 ? -28.817 7.100 -8.385 1.00 55.69 558 LYS A CA 1
ATOM 4528 C C . LYS A 1 558 ? -27.505 7.060 -9.173 1.00 55.69 558 LYS A C 1
ATOM 4530 O O . LYS A 1 558 ? -27.134 6.021 -9.707 1.00 55.69 558 LYS A O 1
ATOM 4535 N N . ASN A 1 559 ? -26.806 8.195 -9.258 1.00 54.62 559 ASN A N 1
ATOM 4536 C CA . ASN A 1 559 ? -25.523 8.304 -9.963 1.00 54.62 559 ASN A CA 1
ATOM 4537 C C . ASN A 1 559 ? -24.565 7.168 -9.555 1.00 54.62 559 ASN A C 1
ATOM 4539 O O . ASN A 1 559 ? -24.284 6.987 -8.373 1.00 54.62 559 ASN A O 1
ATOM 4543 N N . PHE A 1 560 ? -24.067 6.417 -10.541 1.00 51.91 560 PHE A N 1
ATOM 4544 C CA . PHE A 1 560 ? -23.290 5.182 -10.361 1.00 51.91 560 PHE A CA 1
ATOM 4545 C C . PHE A 1 560 ? -21.971 5.377 -9.589 1.00 51.91 560 PHE A C 1
ATOM 4547 O O . PHE A 1 560 ? -21.515 4.451 -8.922 1.00 51.91 560 PHE A O 1
ATOM 4554 N N . GLU A 1 561 ? -21.396 6.586 -9.604 1.00 52.44 561 GLU A N 1
ATOM 4555 C CA . GLU A 1 561 ? -20.253 6.952 -8.748 1.00 52.44 561 GLU A CA 1
ATOM 4556 C C . GLU A 1 561 ? -20.568 6.734 -7.264 1.00 52.44 561 GLU A C 1
ATOM 4558 O O . GLU A 1 561 ? -19.761 6.155 -6.545 1.00 52.44 561 GLU A O 1
ATOM 4563 N N . LYS A 1 562 ? -21.794 7.058 -6.838 1.00 52.44 562 LYS A N 1
ATOM 4564 C CA . LYS A 1 562 ? -22.251 6.850 -5.463 1.00 52.44 562 LYS A CA 1
ATOM 4565 C C . LYS A 1 562 ? -22.398 5.366 -5.120 1.00 52.44 562 LYS A C 1
ATOM 4567 O O . LYS A 1 562 ? -22.058 4.967 -4.021 1.00 52.44 562 LYS A O 1
ATOM 4572 N N . ALA A 1 563 ? -22.828 4.529 -6.068 1.00 52.94 563 ALA A N 1
ATOM 4573 C CA . ALA A 1 563 ? -22.947 3.083 -5.853 1.00 52.94 563 ALA A CA 1
ATOM 4574 C C . ALA A 1 563 ? -21.576 2.396 -5.713 1.00 52.94 563 ALA A C 1
ATOM 4576 O O . ALA A 1 563 ? -21.408 1.511 -4.878 1.00 52.94 563 ALA A O 1
ATOM 4577 N N . LEU A 1 564 ? -20.584 2.813 -6.509 1.00 55.56 564 LEU A N 1
ATOM 4578 C CA . LEU A 1 564 ? -19.202 2.345 -6.364 1.00 55.56 564 LEU A CA 1
ATOM 4579 C C . LEU A 1 564 ? -18.552 2.869 -5.079 1.00 55.56 564 LEU A C 1
ATOM 4581 O O . LEU A 1 564 ? -17.819 2.124 -4.434 1.00 55.56 564 LEU A O 1
ATOM 4585 N N . GLU A 1 565 ? -18.827 4.115 -4.685 1.00 54.19 565 GLU A N 1
ATOM 4586 C CA . GLU A 1 565 ? -18.417 4.652 -3.384 1.00 54.19 565 GLU A CA 1
ATOM 4587 C C . GLU A 1 565 ? -19.051 3.886 -2.223 1.00 54.19 565 GLU A C 1
ATOM 4589 O O . GLU A 1 565 ? -18.343 3.555 -1.280 1.00 54.19 565 GLU A O 1
ATOM 4594 N N . ASP A 1 566 ? -20.340 3.556 -2.295 1.00 50.16 566 ASP A N 1
ATOM 4595 C CA . ASP A 1 566 ? -21.044 2.795 -1.261 1.00 50.16 566 ASP A CA 1
ATOM 4596 C C . ASP A 1 566 ? -20.480 1.363 -1.152 1.00 50.16 566 ASP A C 1
ATOM 4598 O O . ASP A 1 566 ? -20.240 0.880 -0.048 1.00 50.16 566 ASP A O 1
ATOM 4602 N N . ILE A 1 567 ? -20.151 0.717 -2.280 1.00 53.41 567 ILE A N 1
ATOM 4603 C CA . ILE A 1 567 ? -19.472 -0.594 -2.310 1.00 53.41 567 ILE A CA 1
ATOM 4604 C C . ILE A 1 567 ? -18.042 -0.509 -1.755 1.00 53.41 567 ILE A C 1
ATOM 4606 O O . ILE A 1 567 ? -17.604 -1.393 -1.021 1.00 53.41 567 ILE A O 1
ATOM 4610 N N . ASN A 1 568 ? -17.291 0.541 -2.088 1.00 45.94 568 ASN A N 1
ATOM 4611 C CA . ASN A 1 568 ? -15.929 0.720 -1.582 1.00 45.94 568 ASN A CA 1
ATOM 4612 C C . ASN A 1 568 ? -15.912 1.095 -0.093 1.00 45.94 568 ASN A C 1
ATOM 4614 O O . ASN A 1 568 ? -15.014 0.654 0.618 1.00 45.94 568 ASN A O 1
ATOM 4618 N N . LYS A 1 569 ? -16.909 1.849 0.387 1.00 47.09 569 LYS A N 1
ATOM 4619 C CA . LYS A 1 569 ? -17.135 2.114 1.816 1.00 47.09 569 LYS A CA 1
ATOM 4620 C C . LYS A 1 569 ? -17.479 0.833 2.565 1.00 47.09 569 LYS A C 1
ATOM 4622 O O . LYS A 1 569 ? -16.934 0.615 3.637 1.00 47.09 569 LYS A O 1
ATOM 4627 N N . TRP A 1 570 ? -18.303 -0.032 1.973 1.00 40.81 570 TRP A N 1
ATOM 4628 C CA . TRP A 1 570 ? -18.618 -1.346 2.535 1.00 40.81 570 TRP A CA 1
ATOM 4629 C C . TRP A 1 570 ? -17.382 -2.255 2.636 1.00 40.81 570 TRP A C 1
ATOM 4631 O O . TRP A 1 570 ? -17.239 -2.966 3.615 1.00 40.81 570 TRP A O 1
ATOM 4641 N N . LYS A 1 571 ? -16.441 -2.184 1.681 1.00 37.66 571 LYS A N 1
ATOM 4642 C CA . LYS A 1 571 ? -15.170 -2.945 1.717 1.00 37.66 571 LYS A CA 1
ATOM 4643 C C . LYS A 1 571 ? -14.122 -2.423 2.708 1.00 37.66 571 LYS A C 1
ATOM 4645 O O . LYS A 1 571 ? -13.109 -3.089 2.908 1.00 37.66 571 LYS A O 1
ATOM 4650 N N . GLN A 1 572 ? -14.299 -1.211 3.230 1.00 34.53 572 GLN A N 1
ATOM 4651 C CA . GLN A 1 572 ? -13.401 -0.596 4.216 1.00 34.53 572 GLN A CA 1
ATOM 4652 C C . GLN A 1 572 ? -13.912 -0.739 5.659 1.00 34.53 572 GLN A C 1
ATOM 4654 O O . GLN A 1 572 ? -13.202 -0.343 6.584 1.00 34.53 572 GLN A O 1
ATOM 4659 N N . GLN A 1 573 ? -15.116 -1.289 5.832 1.00 31.72 573 GLN A N 1
ATOM 4660 C CA . GLN A 1 573 ? -15.681 -1.756 7.099 1.00 31.72 573 GLN A CA 1
ATOM 4661 C C . GLN A 1 573 ? -15.413 -3.253 7.248 1.00 31.72 573 GLN A C 1
ATOM 4663 O O . GLN A 1 573 ? -15.249 -3.694 8.407 1.00 31.72 573 GLN A O 1
#

Sequence (573 aa):
MQNNKNSSEQILVRRLRPIYDAIDAGQYKKAILEADKVLKKHSQINGARALKALALIRTGKFLIYYLNTFIILDRTNEALNILRNLETDLADEEFNENTIQAVCHCYKELNSPERIVTLYSLLTKKYPKNEKLARELFFAHIRTKDFRHQQQIATQLYKDTNMPQYCCWAIMSILMQGYQNKKLADLMLFPLAEKMLEKLPINDLCRMQGGIELRLIMLESRGRISEAIEFIEVIQRQRLFTDIDKMRLKIKLNNLYRACGSSNSSIKCIEEDMNEWTNWVNLVDLIITKVSSIEDQSQRVSSLNKHIEMWDVLMSECYAKVSHASELRGPLMGRLLFMDKIINSNILTKDQLIETKLGNPLKALEELADIVCDRPFGFADMKLFLHLLKDEEGKQLLDHISLITTKMEDLASAECSGVDSNKNLPTATNESVGSFPSRLKINKKRQEGNPLIKYIRNVVFEWDSEIKSDFECSRNCGIVYLSAKYHKLHPGYIETRLKDLSRYKIKILLLLINVDDPSFLLRDLNLLCYRVQITLVLSYSVEEAAEYVETFKKTENKNFEKALEDINKWKQQ

Foldseek 3Di:
DVVVVVVVVVVLCVLCVVLVVCVVVVVLVVSLVSLVVVCVVPVPPLQSLLSNLVSLLSVQPPDPDDDDDPDPDVSNVVSVVSLVVSLVSVLPDDDDPNSLVSSVSSCVSVVNLVVNLVSLVSVCVVVVLDLVSLVSNLVSCVSVLVLVVNLVSLVVSCVNPVQVVSLLSNLVSLVSVCVVPVVCNVVPSLVVSVVSLVPDDVVSLLVDDCSLVSVLVSCVSVVVLVVNLVSLVVVLPDPSDDPVVVVVSLVVNLVSCLSVLDLVVLLVSCVVPVQPLSSLVSNLVSLLVVLLVDPDLVVSVVSVLVVLVVLVVSLVVVVVPDPDLLSCLSSLLSLLVNVVSCCVSVSDPQVVVCVHPSHHSLVSLLSLCLNPVVDPCSCVSSVVRCVVDDPVSNVVSVVSNVVSVVVVVVVVVVVVVDDDDDDDDDDDDDDDDDDDQDAKEAACVPCPVPPLVVLQDQTHHDYDNPQLARIDLDQQAGEHEEEPVVCVVPVPPVVVSQVSNVRHNAAEYEYADPDPDCPVVCVVVVVVCVVSVYHYHYDPDSNVSSVLSVLSNVCRPPDVVVSVVVVVVVVVD

Secondary structure (DSSP, 8-state):
-HHHHHHHHHHHHHHHHHHHHHHHTT-HHHHHHHHHHHHHH-TT-HHHHHHHHHHHHHHHTT--SS-------HHHHHHHHHHHHHHHHHHHS---HHHHHHHHHHHHHTT-HHHHHHHHHHHHHH-TT-HHHHHHHHHHHHHHT-HHHHHHHHHHHHHHH--HHHHHHHHHHHHHHHHH-HHHIIIIIHHHHHHHHHTS-HHHHHHSTTHHHHHHHHHHHTT-HHHHHHHHHHHHTSTT--HHHHHHHHHHHHHHHHHHT-HHHHHHHHHH-TT-HHHHHHHHHHHHHHHHT---HHHHHHHHHHHHHHHHHHHHHHHHH-SSGGGGHHHHHHHHHHHHHHHHTTSS-HHHHHTSTT--HHHHHHHHHHHHTTSTTHHHHHHTTGGGS-HHHHHHHHHHHHHHHHHHHHHHHHHTT------------------PPPPEEEEHHHHTT-GGGGG--SS-EEEESS-SSSEEEETTEEEEEEEHHHHHH-TTHHHHHGGGGTT-SEEEEEEE--SS--HHHHHHHHHHHHHHT-EEEEESSHHHHHHHHHHHHHTTTS-HHHHHHHHHHHTT-

Radius of gyration: 32.95 Å; chains: 1; bounding box: 81×58×91 Å

InterPro domains:
  IPR011335 Restriction endonuclease type II-like [SSF52980] (445-561)
  IPR047260 ERCC1-like, central domain [PF03834] (444-553)
  IPR047260 ERCC1-like, central domain [TIGR00597] (444-550)
  IPR047260 ERCC1-like, central domain [cd22325] (445-558)

Organism: Meloidogyne enterolobii (NCBI:txid390850)